Protein 2PQQ (pdb70)

Sequence (560 aa):
GHDDVLRRNPLFAALDDEQSAELRASSEVTLARRGDTLFHEGDPGDRLYVVTEGKVKLHRTSPDGRENLAVVGPSELIGELSLFDPGPRTATGTALTEVKLLALGHGDLQPWLNVRPEVATALLRAVARRLRKTNDALVFSDGSDDVLRRNPLFAALDDEQSAELRASSEVTLARGDTLFHEGDPGDRRLYVVTEGKVKLHRTSPDGRENLAVVGPSELIGELSLFDPGPRTATGTALTEVKLLALGHGDLQPWLNVRPEVATALLRAVARRLRKTNDASDSDGSDDVLRRNPLFAALDDEQSAELRASSEVTLARGDTLFHEGDPGDRLYVVTEGKVKLHRTSPDGRENLAVVGPSELIGELSLFDPGPRTATGTALTEVKLLALGHGDLQPWLNVRPEVATALLRAVARRLRKTNDASDGDVLRRNPLFAALDDEQSAELRASSEVTLARRGDTLFHEGDPGDRLYVVTEGKVKLHRTSPDGRENLAVVGPSELIGELSLFDPGPRTATGTALTEEVKLLALGHGDLQPWLNVRPEVATALLRAVARRLRKTNDALVFSDGS

CATH classification: 2.60.120.10

Foldseek 3Di:
DPCVLQQPDLQNVPPDPVLSVLVQVLDKDKDAAFDKPDAFFAWFFKKKAWQAAWKDKWAADPVGDTDGDIHGGSDMDPVCSVPVIDGHRTIIGTRHTTMIDMHGVVSVVVSCVVPVVVVVSSVVSVVVVVCCVVPVDDPPPDD/DQLALPDLQCVPDDDVLSVVVQVLDKDKDAAFDWPDAFFDWAFKKKAWQAAKKDWFDADDVRDTGDDIHGGSGMDCVCSLVPIGGHRTIIGTNHTTMIDMDGVVNVVVSCVVVVVVVVSNVVSVVVVVVVVVVVPPDDVD/DDLQLLDLQNVPPDPVLSVVVQVLDKDKDAAFDWPDAFFPKQFKKKAWQAAKKDKWAQDPVGDTDDDIHGGSDMDSVCSVPVIDTHRTIIGGNHTTMIGMDGVVSPCVSCVVPVVSVVSNVCSVVVVVVVVVVVDDD/DLQLLDLLNVPDDPVLVVLVLVLFKDKDAAFDWPDAFFDKFFKKKAWQAAKKDWWDADPVGDIDPDIHGRSGMDPVCSLPPIDGHHTIITGNHTTMIDMHGVVSPCVSCVVPVVSVVSNVVSVVVVVVVVVVPDDPPPVD

Radius of gyration: 26.43 Å; Cα contacts (8 Å, |Δi|>4): 1295; chains: 4; bounding box: 55×63×72 Å

Structure (mmCIF, N/CA/C/O backbone):
data_2PQQ
#
_entry.id   2PQQ
#
_cell.length_a   39.852
_cell.length_b   100.946
_cell.length_c   144.119
_cell.angle_alpha   90.00
_cell.angle_beta   90.00
_cell.angle_gamma   90.00
#
_symmetry.space_group_name_H-M   'P 21 21 21'
#
loop_
_entity.id
_entity.type
_entity.pdbx_description
1 polymer 'Putative transcriptional regulator'
2 non-polymer 'FORMIC ACID'
3 water water
#
loop_
_atom_site.group_PDB
_atom_site.id
_atom_site.type_symbol
_atom_site.label_atom_id
_atom_site.label_alt_id
_atom_site.label_comp_id
_atom_site.label_asym_id
_atom_site.label_entity_id
_atom_site.label_seq_id
_atom_site.pdbx_PDB_ins_code
_atom_site.Cartn_x
_atom_site.Cartn_y
_atom_site.Cartn_z
_atom_site.occupancy
_atom_site.B_iso_or_equiv
_atom_site.auth_seq_id
_atom_site.auth_comp_id
_atom_site.auth_asym_id
_atom_site.auth_atom_id
_atom_site.pdbx_PDB_model_num
ATOM 1 N N . GLY A 1 1 ? 45.742 58.612 8.979 1.00 44.83 -1 GLY A N 1
ATOM 2 C CA . GLY A 1 1 ? 45.617 58.530 7.493 1.00 45.08 -1 GLY A CA 1
ATOM 3 C C . GLY A 1 1 ? 45.620 57.106 6.965 1.00 45.19 -1 GLY A C 1
ATOM 4 O O . GLY A 1 1 ? 44.673 56.686 6.291 1.00 44.67 -1 GLY A O 1
ATOM 5 N N . HIS A 1 2 ? 46.686 56.363 7.267 1.00 45.56 0 HIS A N 1
ATOM 6 C CA . HIS A 1 2 ? 46.851 54.985 6.768 1.00 46.10 0 HIS A CA 1
ATOM 7 C C . HIS A 1 2 ? 45.994 53.957 7.506 1.00 45.92 0 HIS A C 1
ATOM 8 O O . HIS A 1 2 ? 45.948 52.769 7.144 1.00 46.10 0 HIS A O 1
ATOM 23 N N . ASP A 1 4 ? 42.696 53.335 7.541 1.00 42.16 2 ASP A N 1
ATOM 24 C CA . ASP A 1 4 ? 41.700 52.590 6.783 1.00 40.87 2 ASP A CA 1
ATOM 25 C C . ASP A 1 4 ? 42.020 52.560 5.284 1.00 39.80 2 ASP A C 1
ATOM 26 O O . ASP A 1 4 ? 41.128 52.493 4.439 1.00 38.35 2 ASP A O 1
ATOM 31 N N . ASP A 1 5 ? 43.311 52.568 4.980 1.00 38.91 3 ASP A N 1
ATOM 32 C CA . ASP A 1 5 ? 43.774 52.576 3.610 1.00 39.14 3 ASP A CA 1
ATOM 33 C C . ASP A 1 5 ? 43.272 51.336 2.911 1.00 38.29 3 ASP A C 1
ATOM 34 O O . ASP A 1 5 ? 42.887 51.419 1.750 1.00 38.45 3 ASP A O 1
ATOM 39 N N . VAL A 1 6 ? 43.232 50.205 3.627 1.00 37.70 4 VAL A N 1
ATOM 40 C CA . VAL A 1 6 ? 42.696 48.949 3.057 1.00 37.56 4 VAL A CA 1
ATOM 41 C C . VAL A 1 6 ? 41.293 49.101 2.482 1.00 37.77 4 VAL A C 1
ATOM 42 O O . VAL A 1 6 ? 40.921 48.380 1.542 1.00 37.56 4 VAL A O 1
ATOM 46 N N . LEU A 1 7 ? 40.510 50.035 3.035 1.00 36.95 5 LEU A N 1
ATOM 47 C CA . LEU A 1 7 ? 39.132 50.195 2.595 1.00 37.27 5 LEU A CA 1
ATOM 48 C C . LEU A 1 7 ? 39.005 51.110 1.387 1.00 37.39 5 LEU A C 1
ATOM 49 O O . LEU A 1 7 ? 37.934 51.209 0.802 1.00 38.14 5 LEU A O 1
ATOM 54 N N . ARG A 1 8 ? 40.094 51.765 1.006 1.00 37.42 6 ARG A N 1
ATOM 55 C CA . ARG A 1 8 ? 40.025 52.780 -0.038 1.00 37.62 6 ARG A CA 1
ATOM 56 C C . ARG A 1 8 ? 40.685 52.398 -1.368 1.00 37.66 6 ARG A C 1
ATOM 57 O O . ARG A 1 8 ? 40.658 53.185 -2.319 1.00 37.48 6 ARG A O 1
ATOM 65 N N . ARG A 1 9 ? 41.259 51.200 -1.439 1.00 37.82 7 ARG A N 1
ATOM 66 C CA . ARG A 1 9 ? 41.907 50.723 -2.671 1.00 38.31 7 ARG A CA 1
ATOM 67 C C . ARG A 1 9 ? 40.908 50.073 -3.633 1.00 38.29 7 ARG A C 1
ATOM 68 O O . ARG A 1 9 ? 41.041 48.908 -4.032 1.00 38.25 7 ARG A O 1
ATOM 76 N N . ASN A 1 10 ? 39.908 50.857 -4.016 1.00 38.24 8 ASN A N 1
ATOM 77 C CA . ASN A 1 10 ? 38.799 50.376 -4.824 1.00 38.66 8 ASN A CA 1
ATOM 78 C C . ASN A 1 10 ? 37.994 51.575 -5.345 1.00 39.47 8 ASN A C 1
ATOM 79 O O . ASN A 1 10 ? 38.007 52.642 -4.727 1.00 39.66 8 ASN A O 1
ATOM 84 N N . PRO A 1 11 ? 37.297 51.409 -6.480 1.00 39.72 9 PRO A N 1
ATOM 85 C CA . PRO A 1 11 ? 36.549 52.473 -7.156 1.00 40.04 9 PRO A CA 1
ATOM 86 C C . PRO A 1 11 ? 35.305 52.989 -6.408 1.00 39.65 9 PRO A C 1
ATOM 87 O O . PRO A 1 11 ? 34.688 53.965 -6.847 1.00 40.70 9 PRO A O 1
ATOM 91 N N . LEU A 1 12 ? 34.923 52.354 -5.313 1.00 38.31 10 LEU A N 1
ATOM 92 C CA . LEU A 1 12 ? 33.730 52.809 -4.603 1.00 37.57 10 LEU A CA 1
ATOM 93 C C . LEU A 1 12 ? 34.073 53.787 -3.496 1.00 36.82 10 LEU A C 1
ATOM 94 O O . LEU A 1 12 ? 33.443 54.853 -3.394 1.00 35.94 10 LEU A O 1
ATOM 99 N N . PHE A 1 13 ? 35.058 53.414 -2.666 1.00 36.13 11 PHE A N 1
ATOM 100 C CA . PHE A 1 13 ? 35.373 54.172 -1.441 1.00 35.49 11 PHE A CA 1
ATOM 101 C C . PHE A 1 13 ? 36.656 54.992 -1.562 1.00 35.41 11 PHE A C 1
ATOM 102 O O . PHE A 1 13 ? 37.134 55.545 -0.568 1.00 35.14 11 PHE A O 1
ATOM 110 N N . ALA A 1 14 ? 37.210 55.063 -2.776 1.00 35.30 12 ALA A N 1
ATOM 111 C CA . ALA A 1 14 ? 38.509 55.697 -2.994 1.00 35.05 12 ALA A CA 1
ATOM 112 C C . ALA A 1 14 ? 38.549 57.154 -2.542 1.00 34.64 12 ALA A C 1
ATOM 113 O O . ALA A 1 14 ? 39.582 57.622 -2.064 1.00 33.95 12 ALA A O 1
ATOM 115 N N . ALA A 1 15 ? 37.429 57.868 -2.674 1.00 34.37 13 ALA A N 1
ATOM 116 C CA . ALA A 1 15 ? 37.431 59.316 -2.410 1.00 34.56 13 ALA A CA 1
ATOM 117 C C . ALA A 1 15 ? 37.018 59.696 -0.989 1.00 34.96 13 ALA A C 1
ATOM 118 O O . ALA A 1 15 ? 37.014 60.877 -0.635 1.00 35.14 13 ALA A O 1
ATOM 120 N N . LEU A 1 16 ? 36.689 58.702 -0.176 1.00 34.57 14 LEU A N 1
ATOM 121 C CA . LEU A 1 16 ? 36.242 58.948 1.192 1.00 34.93 14 LEU A CA 1
ATOM 122 C C . LEU A 1 16 ? 37.360 59.602 1.962 1.00 34.93 14 LEU A C 1
ATOM 123 O O . LEU A 1 16 ? 38.546 59.220 1.799 1.00 33.19 14 LEU A O 1
ATOM 128 N N . ASP A 1 17 ? 37.000 60.604 2.771 1.00 35.76 15 ASP A N 1
ATOM 129 C CA . ASP A 1 17 ? 37.961 61.209 3.699 1.00 36.80 15 ASP A CA 1
ATOM 130 C C . ASP A 1 17 ? 38.219 60.278 4.895 1.00 37.62 15 ASP A C 1
ATOM 131 O O . ASP A 1 17 ? 37.601 59.205 4.996 1.00 36.82 15 ASP A O 1
ATOM 136 N N . ASP A 1 18 ? 39.137 60.678 5.775 1.00 38.17 16 ASP A N 1
ATOM 137 C CA . ASP A 1 18 ? 39.507 59.865 6.935 1.00 39.44 16 ASP A CA 1
ATOM 138 C C . ASP A 1 18 ? 38.320 59.643 7.884 1.00 40.09 16 ASP A C 1
ATOM 139 O O . ASP A 1 18 ? 38.152 58.541 8.428 1.00 40.22 16 ASP A O 1
ATOM 144 N N . GLU A 1 19 ? 37.486 60.668 8.069 1.00 40.58 17 GLU A N 1
ATOM 145 C CA . GLU A 1 19 ? 36.339 60.533 8.968 1.00 41.72 17 GLU A CA 1
ATOM 146 C C . GLU A 1 19 ? 35.315 59.568 8.385 1.00 40.59 17 GLU A C 1
ATOM 147 O O . GLU A 1 19 ? 34.806 58.713 9.103 1.00 41.16 17 GLU A O 1
ATOM 153 N N . GLN A 1 20 ? 35.014 59.700 7.092 1.00 39.78 18 GLN A N 1
ATOM 154 C CA . GLN A 1 20 ? 34.041 58.824 6.443 1.00 38.82 18 GLN A CA 1
ATOM 155 C C . GLN A 1 20 ? 34.545 57.380 6.439 1.00 38.26 18 GLN A C 1
ATOM 156 O O . GLN A 1 20 ? 33.769 56.453 6.656 1.00 38.94 18 GLN A O 1
ATOM 162 N N . SER A 1 21 ? 35.840 57.205 6.215 1.00 37.70 19 SER A N 1
ATOM 16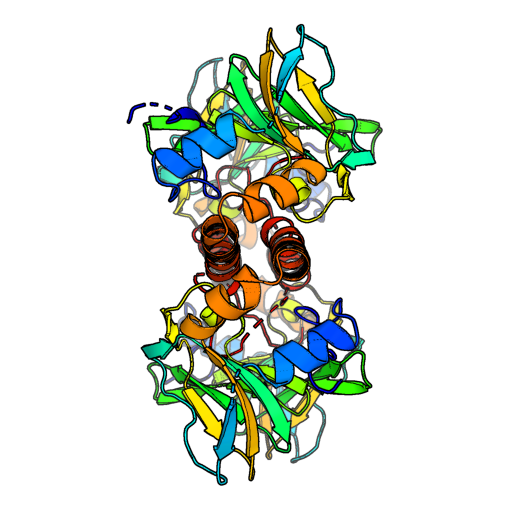3 C CA . SER A 1 21 ? 36.482 55.888 6.259 1.00 37.78 19 SER A CA 1
ATOM 164 C C . SER A 1 21 ? 36.382 55.270 7.669 1.00 38.05 19 SER A C 1
ATOM 165 O O . SER A 1 21 ? 36.224 54.057 7.805 1.00 37.69 19 SER A O 1
ATOM 168 N N . ALA A 1 22 ? 36.511 56.102 8.707 1.00 37.67 20 ALA A N 1
ATOM 169 C CA . ALA A 1 22 ? 36.320 55.635 10.080 1.00 37.58 20 ALA A CA 1
ATOM 170 C C . ALA A 1 22 ? 34.873 55.136 10.323 1.00 37.89 20 ALA A C 1
ATOM 171 O O . ALA A 1 22 ? 34.670 54.079 10.943 1.00 38.01 20 ALA A O 1
ATOM 173 N N . GLU A 1 23 ? 33.886 55.868 9.801 1.00 36.90 21 GLU A N 1
ATOM 174 C CA . GLU A 1 23 ? 32.471 55.510 9.949 1.00 37.85 21 GLU A CA 1
ATOM 175 C C . GLU A 1 23 ? 32.159 54.190 9.243 1.00 36.83 21 GLU A C 1
ATOM 176 O O . GLU A 1 23 ? 31.494 53.327 9.803 1.00 36.90 21 GLU A O 1
ATOM 182 N N . LEU A 1 24 ? 32.628 54.085 8.003 1.00 36.24 22 LEU A N 1
ATOM 183 C CA . LEU A 1 24 ? 32.614 52.851 7.209 1.00 35.87 22 LEU A CA 1
ATOM 184 C C . LEU A 1 24 ? 33.168 51.676 8.007 1.00 35.56 22 LEU A C 1
ATOM 185 O O . LEU A 1 24 ? 32.508 50.639 8.117 1.00 35.67 22 LEU A O 1
ATOM 190 N N . ARG A 1 25 ? 34.369 51.838 8.556 1.00 34.74 23 ARG A N 1
ATOM 191 C CA . ARG A 1 25 ? 35.014 50.780 9.337 1.00 34.76 23 ARG A CA 1
ATOM 192 C C . ARG A 1 25 ? 34.209 50.369 10.562 1.00 34.09 23 ARG A C 1
ATOM 193 O O . ARG A 1 25 ? 34.022 49.176 10.798 1.00 34.17 23 ARG A O 1
ATOM 201 N N . ALA A 1 26 ? 33.702 51.345 11.321 1.00 33.57 24 ALA A N 1
ATOM 202 C CA . ALA A 1 26 ? 32.900 51.036 12.518 1.00 33.25 24 ALA A CA 1
ATOM 203 C C . ALA A 1 26 ? 31.601 50.310 12.137 1.00 33.21 24 ALA A C 1
ATOM 204 O O . ALA A 1 26 ? 31.080 49.500 12.906 1.00 32.93 24 ALA A O 1
ATOM 206 N N . SER A 1 27 ? 31.104 50.604 10.938 1.00 33.66 25 SER A N 1
ATOM 207 C CA . SER A 1 27 ? 29.836 50.020 10.453 1.00 34.40 25 SER A CA 1
ATOM 208 C C . SER A 1 27 ? 29.961 48.587 9.998 1.00 35.06 25 SER A C 1
ATOM 209 O O . SER A 1 27 ? 28.960 47.876 9.913 1.00 34.25 25 SER A O 1
ATOM 220 N N . SER A 1 29 ? 31.256 44.485 9.704 1.00 39.19 27 SER A N 1
ATOM 221 C CA . SER A 1 29 ? 31.453 43.313 10.547 1.00 41.00 27 SER A CA 1
ATOM 222 C C . SER A 1 29 ? 32.583 42.416 10.055 1.00 41.56 27 SER A C 1
ATOM 223 O O . SER A 1 29 ? 32.842 42.319 8.839 1.00 41.44 27 SER A O 1
ATOM 226 N N . GLU A 1 30 ? 33.286 41.809 11.010 1.00 41.08 28 GLU A N 1
ATOM 227 C CA . GLU A 1 30 ? 34.408 40.924 10.735 1.00 41.63 28 GLU A CA 1
ATOM 228 C C . GLU A 1 30 ? 33.864 39.552 10.364 1.00 41.02 28 GLU A C 1
ATOM 229 O O . GLU A 1 30 ? 32.930 39.066 10.990 1.00 40.79 28 GLU A O 1
ATOM 235 N N . VAL A 1 31 ? 34.432 38.956 9.324 1.00 40.27 29 VAL A N 1
ATOM 236 C CA . VAL A 1 31 ? 34.122 37.585 8.928 1.00 39.81 29 VAL A CA 1
ATOM 237 C C . VAL A 1 31 ? 35.474 36.834 8.821 1.00 39.38 29 VAL A C 1
ATOM 238 O O . VAL A 1 31 ? 36.450 37.394 8.333 1.00 39.18 29 VAL A O 1
ATOM 242 N N . THR A 1 32 ? 35.548 35.599 9.311 1.00 38.34 30 THR A N 1
ATOM 243 C CA . THR A 1 32 ? 36.757 34.796 9.110 1.00 38.70 30 THR A CA 1
ATOM 244 C C . THR A 1 32 ? 36.385 33.403 8.610 1.00 37.55 30 THR A C 1
ATOM 245 O O . THR A 1 32 ? 35.477 32.757 9.128 1.00 38.29 30 THR A O 1
ATOM 249 N N . LEU A 1 33 ? 37.068 32.983 7.557 1.00 36.17 31 LEU A N 1
ATOM 250 C CA . LEU A 1 33 ? 36.817 31.714 6.921 1.00 34.80 31 LEU A CA 1
ATOM 251 C C . LEU A 1 33 ? 38.041 30.836 7.109 1.00 34.18 31 LEU A C 1
ATOM 252 O O . LEU A 1 33 ? 39.154 31.329 7.037 1.00 34.44 31 LEU A O 1
ATOM 257 N N . ALA A 1 34 ? 37.822 29.550 7.358 1.00 33.88 32 ALA A N 1
ATOM 258 C CA . ALA A 1 34 ? 38.871 28.542 7.225 1.00 34.13 32 ALA A CA 1
ATOM 259 C C . ALA A 1 34 ? 38.973 28.118 5.760 1.00 33.93 32 ALA A C 1
ATOM 260 O O . ALA A 1 34 ? 38.026 28.279 4.985 1.00 33.77 32 ALA A O 1
ATOM 262 N N . ARG A 1 35 ? 40.115 27.564 5.385 1.00 33.85 33 ARG A N 1
ATOM 263 C CA A ARG A 1 35 ? 40.322 27.046 4.033 0.50 34.03 33 ARG A CA 1
ATOM 264 C CA B ARG A 1 35 ? 40.317 27.046 4.031 0.50 33.55 33 ARG A CA 1
ATOM 265 C C . ARG A 1 35 ? 39.221 26.052 3.644 1.00 33.76 33 ARG A C 1
ATOM 266 O O . ARG A 1 35 ? 38.864 25.153 4.425 1.00 33.91 33 ARG A O 1
ATOM 281 N N . GLY A 1 36 ? 38.679 26.219 2.440 1.00 33.26 34 GLY A N 1
ATOM 282 C CA . GLY A 1 36 ? 37.600 25.373 1.966 1.00 33.73 34 GLY A CA 1
ATOM 283 C C . GLY A 1 36 ? 36.218 25.800 2.454 1.00 33.76 34 GLY A C 1
ATOM 284 O O . GLY A 1 36 ? 35.210 25.216 2.049 1.00 33.73 34 GLY A O 1
ATOM 285 N N . ASP A 1 37 ? 36.161 26.790 3.344 1.00 34.20 35 ASP A N 1
ATOM 286 C CA . ASP A 1 37 ? 34.883 27.414 3.718 1.00 34.98 35 ASP A CA 1
ATOM 287 C C . ASP A 1 37 ? 34.317 28.137 2.512 1.00 34.95 35 ASP A C 1
ATOM 288 O O . ASP A 1 37 ? 35.080 28.671 1.708 1.00 35.37 35 ASP A O 1
ATOM 293 N N . THR A 1 38 ? 32.992 28.152 2.378 1.00 34.85 36 THR A N 1
ATOM 294 C CA . THR A 1 38 ? 32.373 28.943 1.335 1.00 34.97 36 THR A CA 1
ATOM 295 C C . THR A 1 38 ? 31.848 30.242 1.931 1.00 34.25 36 THR A C 1
ATOM 296 O O . THR A 1 38 ? 31.153 30.234 2.952 1.00 32.84 36 THR A O 1
ATOM 300 N N . LEU A 1 39 ? 32.214 31.362 1.304 1.00 33.55 37 LEU A N 1
ATOM 301 C CA . LEU A 1 39 ? 31.697 32.681 1.688 1.00 32.49 37 LEU A CA 1
ATOM 302 C C . LEU A 1 39 ? 30.200 32.822 1.379 1.00 33.04 37 LEU A C 1
ATOM 303 O O . LEU A 1 39 ? 29.395 33.320 2.198 1.00 33.84 37 LEU A O 1
ATOM 308 N N . PHE A 1 40 ? 29.847 32.481 0.155 1.00 32.09 38 PHE A N 1
ATOM 309 C CA . PHE A 1 40 ? 28.457 32.369 -0.226 1.00 32.55 38 PHE A CA 1
ATOM 310 C C . PHE A 1 40 ? 28.365 31.431 -1.406 1.00 32.34 38 PHE A C 1
ATOM 311 O O . PHE A 1 40 ? 29.370 31.141 -2.049 1.00 32.59 38 PHE A O 1
ATOM 319 N N . HIS A 1 41 ? 27.162 30.931 -1.670 1.00 33.48 39 HIS A N 1
ATOM 320 C CA . HIS A 1 41 ? 26.936 30.029 -2.790 1.00 33.88 39 HIS A CA 1
ATOM 321 C C . HIS A 1 41 ? 26.282 30.773 -3.924 1.00 34.45 39 HIS A C 1
ATOM 322 O O . HIS A 1 41 ? 25.421 31.607 -3.684 1.00 35.19 39 HIS A O 1
ATOM 329 N N . GLU A 1 42 ? 26.641 30.447 -5.160 1.00 34.68 40 GLU A N 1
ATOM 330 C CA . GLU A 1 42 ? 25.917 30.998 -6.308 1.00 35.31 40 GLU A CA 1
ATOM 331 C C . GLU A 1 42 ? 24.410 30.736 -6.169 1.00 35.56 40 GLU A C 1
ATOM 332 O O . GLU A 1 42 ? 23.989 29.622 -5.809 1.00 35.08 40 GLU A O 1
ATOM 338 N N . GLY A 1 43 ? 23.608 31.768 -6.423 1.00 35.97 41 GLY A N 1
ATOM 339 C CA . GLY A 1 43 ? 22.161 31.689 -6.220 1.00 37.05 41 GLY A CA 1
ATOM 340 C C . GLY A 1 43 ? 21.636 32.177 -4.868 1.00 37.67 41 GLY A C 1
ATOM 341 O O . GLY A 1 43 ? 20.451 32.513 -4.756 1.00 37.61 41 GLY A O 1
ATOM 342 N N . ASP A 1 44 ? 22.501 32.193 -3.851 1.00 37.71 42 ASP A N 1
ATOM 343 C CA . ASP A 1 44 ? 22.177 32.728 -2.527 1.00 38.62 42 ASP A CA 1
ATOM 344 C C . ASP A 1 44 ? 21.694 34.177 -2.606 1.00 38.89 42 ASP A C 1
ATOM 345 O O . ASP A 1 44 ? 22.207 34.960 -3.414 1.00 38.99 42 ASP A O 1
ATOM 350 N N . PRO A 1 45 ? 20.716 34.550 -1.760 1.00 38.98 43 PRO A N 1
ATOM 351 C CA . PRO A 1 45 ? 20.429 35.985 -1.648 1.00 38.66 43 PRO A CA 1
ATOM 352 C C . PRO A 1 45 ? 21.703 36.714 -1.253 1.00 38.30 43 PRO A C 1
ATOM 353 O O . PRO A 1 45 ? 22.445 36.203 -0.414 1.00 38.45 43 PRO A O 1
ATOM 357 N N . GLY A 1 46 ? 21.991 37.852 -1.886 1.00 37.44 44 GLY A N 1
ATOM 358 C CA . GLY A 1 46 ? 23.203 38.625 -1.571 1.00 38.27 44 GLY A CA 1
ATOM 359 C C . GLY A 1 46 ? 22.900 40.094 -1.357 1.00 38.38 44 GLY A C 1
ATOM 360 O O . GLY A 1 46 ? 22.199 40.714 -2.156 1.00 38.96 44 GLY A O 1
ATOM 361 N N . ASP A 1 47 ? 23.366 40.644 -0.247 1.00 39.09 45 ASP A N 1
ATOM 362 C CA . ASP A 1 47 ? 23.077 42.055 0.073 1.00 40.15 45 ASP A CA 1
ATOM 363 C C . ASP A 1 47 ? 24.226 42.669 0.853 1.00 39.64 45 ASP A C 1
ATOM 364 O O . ASP A 1 47 ? 24.036 43.654 1.572 1.00 39.62 45 ASP A O 1
ATOM 369 N N . ARG A 1 48 ? 25.415 42.077 0.694 1.00 39.07 46 ARG A N 1
ATOM 370 C CA . ARG A 1 48 ? 26.624 42.502 1.395 1.00 39.20 46 ARG A CA 1
ATOM 371 C C . ARG A 1 48 ? 27.756 42.672 0.421 1.00 37.61 46 ARG A C 1
ATOM 372 O O . ARG A 1 48 ? 27.902 41.875 -0.498 1.00 37.28 46 ARG A O 1
ATOM 380 N N . LEU A 1 49 ? 28.571 43.657 0.671 1.00 35.37 47 LEU A N 1
ATOM 381 C CA . LEU A 1 49 ? 29.860 43.860 0.079 1.00 35.48 47 LEU A CA 1
ATOM 382 C C . LEU A 1 49 ? 30.916 43.389 1.047 1.00 33.57 47 LEU A C 1
ATOM 383 O O . LEU A 1 49 ? 30.706 43.486 2.206 1.00 33.33 47 LEU A O 1
ATOM 388 N N . TYR A 1 50 ? 32.027 42.861 0.559 1.00 32.39 48 TYR A N 1
ATOM 389 C CA . TYR A 1 50 ? 33.134 42.462 1.433 1.00 32.62 48 TYR A CA 1
ATOM 390 C C . TYR A 1 50 ? 34.406 43.130 0.937 1.00 32.53 48 TYR A C 1
ATOM 391 O O . TYR A 1 50 ? 34.564 43.358 -0.264 1.00 33.69 48 TYR A O 1
ATOM 400 N N . VAL A 1 51 ? 35.334 43.404 1.818 1.00 32.66 49 VAL A N 1
ATOM 401 C CA . VAL A 1 51 ? 36.686 43.764 1.451 1.00 32.78 49 VAL A CA 1
ATOM 402 C C . VAL A 1 51 ? 37.536 42.700 2.078 1.00 33.11 49 VAL A C 1
ATOM 403 O O . VAL A 1 51 ? 37.422 42.460 3.232 1.00 32.89 49 VAL A O 1
ATOM 407 N N . VAL A 1 52 ? 38.279 41.969 1.270 1.00 33.61 50 VAL A N 1
ATOM 408 C CA . VAL A 1 52 ? 39.161 40.945 1.825 1.00 34.10 50 VAL A CA 1
ATOM 409 C C . VAL A 1 52 ? 40.318 41.661 2.535 1.00 34.35 50 VAL A C 1
ATOM 410 O O . VAL A 1 52 ? 40.974 42.523 1.934 1.00 35.23 50 VAL A O 1
ATOM 414 N N . THR A 1 53 ? 40.606 41.291 3.781 1.00 34.31 51 THR A N 1
ATOM 415 C CA . THR A 1 53 ? 41.756 41.892 4.470 1.00 34.86 51 THR A CA 1
ATOM 416 C C . THR A 1 53 ? 42.973 40.946 4.604 1.00 35.95 51 THR A C 1
ATOM 417 O O . THR A 1 53 ? 44.103 41.399 4.828 1.00 35.53 51 THR A O 1
ATOM 421 N N . GLU A 1 54 ? 42.739 39.647 4.468 1.00 36.69 52 GLU A N 1
ATOM 422 C CA . GLU A 1 54 ? 43.833 38.667 4.360 1.00 38.66 52 GLU A CA 1
ATOM 423 C C . GLU A 1 54 ? 43.318 37.358 3.788 1.00 38.23 52 GLU A C 1
ATOM 424 O O . GLU A 1 54 ? 42.138 37.015 3.956 1.00 38.08 52 GLU A O 1
ATOM 430 N N . GLY A 1 55 ? 44.209 36.649 3.106 1.00 37.73 53 GLY A N 1
ATOM 431 C CA . GLY A 1 55 ? 43.880 35.384 2.468 1.00 36.90 53 GLY A CA 1
ATOM 432 C C . GLY A 1 55 ? 43.359 35.597 1.061 1.00 36.48 53 GLY A C 1
ATOM 433 O O . GLY A 1 55 ? 43.317 36.723 0.562 1.00 36.36 53 GLY A O 1
ATOM 434 N N . LYS A 1 56 ? 42.959 34.499 0.428 1.00 36.02 54 LYS A N 1
ATOM 435 C CA . LYS A 1 56 ? 42.459 34.509 -0.937 1.00 35.62 54 LYS A CA 1
ATOM 436 C C . LYS A 1 56 ? 41.119 33.793 -1.020 1.00 34.78 54 LYS A C 1
ATOM 437 O O . LYS A 1 56 ? 40.950 32.708 -0.451 1.00 34.07 54 LYS A O 1
ATOM 443 N N . VAL A 1 57 ? 40.187 34.414 -1.741 1.00 34.16 55 VAL A N 1
ATOM 444 C CA . VAL A 1 57 ? 38.892 33.845 -2.062 1.00 33.88 55 VAL A CA 1
ATOM 445 C C . VAL A 1 57 ? 38.798 33.620 -3.581 1.00 33.93 55 VAL A C 1
ATOM 446 O O . VAL A 1 57 ? 38.921 34.562 -4.365 1.00 34.04 55 VAL A O 1
ATOM 450 N N . LYS A 1 58 ? 38.576 32.370 -3.990 1.00 33.41 56 LYS A N 1
ATOM 451 C CA . LYS A 1 58 ? 38.320 32.060 -5.393 1.00 33.44 56 LYS A CA 1
ATOM 452 C C . LYS A 1 58 ? 36.824 32.191 -5.684 1.00 33.28 56 LYS A C 1
ATOM 453 O O . LYS A 1 58 ? 36.009 31.590 -4.994 1.00 32.77 56 LYS A O 1
ATOM 459 N N . LEU A 1 59 ? 36.474 32.983 -6.689 1.00 32.90 57 LEU A N 1
ATOM 460 C CA . LEU A 1 59 ? 35.092 33.061 -7.145 1.00 34.23 57 LEU A CA 1
ATOM 461 C C . LEU A 1 59 ? 34.897 32.107 -8.331 1.00 34.26 57 LEU A C 1
ATOM 462 O O . LEU A 1 59 ? 35.756 32.047 -9.212 1.00 33.50 57 LEU A O 1
ATOM 467 N N . HIS A 1 60 ? 33.813 31.319 -8.311 1.00 34.98 58 HIS A N 1
ATOM 468 C CA . HIS A 1 60 ? 33.524 30.347 -9.393 1.00 35.97 58 HIS A CA 1
ATOM 469 C C . HIS A 1 60 ? 32.017 30.145 -9.663 1.00 37.28 58 HIS A C 1
ATOM 470 O O . HIS A 1 60 ? 31.172 30.389 -8.795 1.00 36.83 58 HIS A O 1
ATOM 477 N N . ARG A 1 61 ? 31.710 29.662 -10.870 1.00 38.88 59 ARG A N 1
ATOM 478 C CA . ARG A 1 61 ? 30.346 29.571 -11.387 1.00 41.04 59 ARG A CA 1
ATOM 479 C C . ARG A 1 61 ? 30.150 28.204 -12.062 1.00 41.63 59 ARG A C 1
ATOM 480 O O . ARG A 1 61 ? 31.082 27.663 -12.672 1.00 41.54 59 ARG A O 1
ATOM 488 N N . THR A 1 62 ? 28.951 27.636 -11.932 1.00 42.38 60 THR A N 1
ATOM 489 C CA . THR A 1 62 ? 28.701 26.283 -12.402 1.00 43.39 60 THR A CA 1
ATOM 490 C C . THR A 1 62 ? 28.499 26.257 -13.912 1.00 44.12 60 THR A C 1
ATOM 491 O O . THR A 1 62 ? 27.614 26.933 -14.438 1.00 43.98 60 THR A O 1
ATOM 495 N N . SER A 1 63 ? 29.327 25.462 -14.592 1.00 45.01 61 SER A N 1
ATOM 496 C CA . SER A 1 63 ? 29.296 25.329 -16.050 1.00 45.92 61 SER A CA 1
ATOM 497 C C . SER A 1 63 ? 28.036 24.617 -16.541 1.00 46.32 61 SER A C 1
ATOM 498 O O . SER A 1 63 ? 27.473 23.793 -15.811 1.00 46.47 61 SER A O 1
ATOM 501 N N . PRO A 1 64 ? 27.587 24.934 -17.780 1.00 46.79 62 PRO A N 1
ATOM 502 C CA . PRO A 1 64 ? 26.555 24.159 -18.488 1.00 46.96 62 PRO A CA 1
ATOM 503 C C . PRO A 1 64 ? 26.792 22.648 -18.473 1.00 47.32 62 PRO A C 1
ATOM 504 O O . PRO A 1 64 ? 25.898 21.882 -18.834 1.00 47.42 62 PRO A O 1
ATOM 508 N N . ASP A 1 65 ? 27.983 22.233 -18.049 1.00 47.75 63 ASP A N 1
ATOM 509 C CA . ASP A 1 65 ? 28.356 20.822 -17.997 1.00 48.22 63 ASP A CA 1
ATOM 510 C C . ASP A 1 65 ? 28.538 20.295 -16.564 1.00 48.19 63 ASP A C 1
ATOM 511 O O . ASP A 1 65 ? 28.938 19.145 -16.364 1.00 48.22 63 ASP A O 1
ATOM 516 N N . GLY A 1 66 ? 28.241 21.134 -15.572 1.00 48.25 64 GLY A N 1
ATOM 517 C CA . GLY A 1 66 ? 28.220 20.694 -14.174 1.00 48.06 64 GLY A CA 1
ATOM 518 C C . GLY A 1 66 ? 29.456 20.990 -13.339 1.00 48.02 64 GLY A C 1
ATOM 519 O O . GLY A 1 66 ? 29.432 20.831 -12.112 1.00 47.94 64 GLY A O 1
ATOM 520 N N . ARG A 1 67 ? 30.534 21.419 -13.991 1.00 47.79 65 ARG A N 1
ATOM 521 C CA . ARG A 1 67 ? 31.769 21.759 -13.288 1.00 47.72 65 ARG A CA 1
ATOM 522 C C . ARG A 1 67 ? 31.775 23.225 -12.826 1.00 47.29 65 ARG A C 1
ATOM 523 O O . ARG A 1 67 ? 30.937 24.025 -13.255 1.00 47.09 65 ARG A O 1
ATOM 531 N N . GLU A 1 68 ? 32.719 23.571 -11.951 1.00 46.88 66 GLU A N 1
ATOM 532 C CA . GLU A 1 68 ? 32.903 24.959 -11.528 1.00 46.35 66 GLU A CA 1
ATOM 533 C C . GLU A 1 68 ? 33.984 25.614 -12.376 1.00 46.54 66 GLU A C 1
ATOM 534 O O . GLU A 1 68 ? 35.121 25.127 -12.431 1.00 46.87 66 GLU A O 1
ATOM 540 N N . ASN A 1 69 ? 33.625 26.701 -13.052 1.00 46.17 67 ASN A N 1
ATOM 541 C CA . ASN A 1 69 ? 34.605 27.500 -13.780 1.00 46.23 67 ASN A CA 1
ATOM 542 C C . ASN A 1 69 ? 35.148 28.608 -12.890 1.00 46.35 67 ASN A C 1
ATOM 543 O O . ASN A 1 69 ? 34.379 29.326 -12.263 1.00 45.19 67 ASN A O 1
ATOM 556 N N . LEU A 1 71 ? 36.466 32.119 -11.863 1.00 46.17 69 LEU A N 1
ATOM 557 C CA . LEU A 1 71 ? 36.037 33.452 -12.274 1.00 45.60 69 LEU A CA 1
ATOM 558 C C . LEU A 1 71 ? 37.020 34.554 -11.857 1.00 44.89 69 LEU A C 1
ATOM 559 O O . LEU A 1 71 ? 37.296 35.476 -12.628 1.00 44.88 69 LEU A O 1
ATOM 564 N N . ALA A 1 72 ? 37.535 34.454 -10.630 1.00 43.91 70 ALA A N 1
ATOM 565 C CA . ALA A 1 72 ? 38.517 35.397 -10.085 1.00 42.69 70 ALA A CA 1
ATOM 566 C C . ALA A 1 72 ? 39.177 34.812 -8.842 1.00 42.02 70 ALA A C 1
ATOM 567 O O . ALA A 1 72 ? 38.644 33.885 -8.228 1.00 41.93 70 ALA A O 1
ATOM 569 N N . VAL A 1 73 ? 40.341 35.341 -8.482 1.00 41.43 71 VAL A N 1
ATOM 570 C CA . VAL A 1 73 ? 40.935 35.084 -7.164 1.00 41.15 71 VAL A CA 1
ATOM 571 C C . VAL A 1 73 ? 41.118 36.434 -6.476 1.00 40.91 71 VAL A C 1
ATOM 572 O O . VAL A 1 73 ? 41.852 37.302 -6.960 1.00 41.19 71 VAL A O 1
ATOM 576 N N . VAL A 1 74 ? 40.442 36.609 -5.349 1.00 39.87 72 VAL A N 1
ATOM 577 C CA . VAL A 1 74 ? 40.374 37.906 -4.698 1.00 39.51 72 VAL A CA 1
ATOM 578 C C . VAL A 1 74 ? 41.222 37.900 -3.440 1.00 39.65 72 VAL A C 1
ATOM 579 O O . VAL A 1 74 ? 41.040 37.049 -2.570 1.00 40.24 72 VAL A O 1
ATOM 583 N N . GLY A 1 75 ? 42.154 38.848 -3.345 1.00 39.85 73 GLY A N 1
ATOM 584 C CA . GLY A 1 75 ? 43.042 38.934 -2.190 1.00 39.10 73 GLY A CA 1
ATOM 585 C C . GLY A 1 75 ? 42.938 40.236 -1.416 1.00 38.76 73 GLY A C 1
ATOM 586 O O . GLY A 1 75 ? 42.007 41.016 -1.626 1.00 38.81 73 GLY A O 1
ATOM 587 N N . PRO A 1 76 ? 43.919 40.500 -0.536 1.00 38.90 74 PRO A N 1
ATOM 588 C CA . PRO A 1 76 ? 43.804 41.633 0.380 1.00 39.22 74 PRO A CA 1
ATOM 589 C C . PRO A 1 76 ? 43.514 42.958 -0.341 1.00 39.21 74 PRO A C 1
ATOM 590 O O . PRO A 1 76 ? 44.134 43.257 -1.363 1.00 39.13 74 PRO A O 1
ATOM 594 N N . SER A 1 77 ? 42.535 43.694 0.185 1.00 38.79 75 SER A N 1
ATOM 595 C CA . SER A 1 77 ? 42.136 45.034 -0.285 1.00 38.50 75 SER A CA 1
ATOM 596 C C . SER A 1 77 ? 41.192 45.038 -1.486 1.00 38.00 75 SER A C 1
ATOM 597 O O . SER A 1 77 ? 40.827 46.102 -1.969 1.00 37.98 75 SER A O 1
ATOM 600 N N . GLU A 1 78 ? 40.799 43.857 -1.969 1.00 36.87 76 GLU A N 1
ATOM 601 C CA . GLU A 1 78 ? 39.892 43.761 -3.109 1.00 37.11 76 GLU A CA 1
ATOM 602 C C . GLU A 1 78 ? 38.456 43.448 -2.667 1.00 36.44 76 GLU A C 1
ATOM 603 O O . GLU A 1 78 ? 38.233 42.819 -1.626 1.00 34.77 76 GLU A O 1
ATOM 609 N N . LEU A 1 79 ? 37.491 43.864 -3.487 1.00 36.69 77 LEU A N 1
ATOM 610 C CA . LEU A 1 79 ? 36.091 43.782 -3.125 1.00 37.40 77 LEU A CA 1
ATOM 611 C C . LEU A 1 79 ? 35.388 42.554 -3.698 1.00 36.61 77 LEU A C 1
ATOM 612 O O . LEU A 1 79 ? 35.723 42.084 -4.782 1.00 36.00 77 LEU A O 1
ATOM 617 N N . ILE A 1 80 ? 34.393 42.072 -2.958 1.00 35.25 78 ILE A N 1
ATOM 618 C CA . ILE A 1 80 ? 33.499 41.009 -3.411 1.00 34.75 78 ILE A CA 1
ATOM 619 C C . ILE A 1 80 ? 32.089 41.523 -3.208 1.00 34.37 78 ILE A C 1
ATOM 620 O O . ILE A 1 80 ? 31.777 42.092 -2.131 1.00 34.06 78 ILE A O 1
ATOM 625 N N . GLY A 1 81 ? 31.252 41.387 -4.241 1.00 33.85 79 GLY A N 1
ATOM 626 C CA . GLY A 1 81 ? 29.813 41.694 -4.150 1.00 34.13 79 GLY A CA 1
ATOM 627 C C . GLY A 1 81 ? 29.481 43.171 -3.973 1.00 34.43 79 GLY A C 1
ATOM 628 O O . GLY A 1 81 ? 28.472 43.526 -3.368 1.00 34.79 79 GLY A O 1
ATOM 629 N N . GLU A 1 82 ? 30.322 44.026 -4.541 1.00 35.28 80 GLU A N 1
ATOM 630 C CA . GLU A 1 82 ? 30.235 45.487 -4.388 1.00 36.02 80 GLU A CA 1
ATOM 631 C C . GLU A 1 82 ? 28.832 46.054 -4.584 1.00 36.43 80 GLU A C 1
ATOM 632 O O . GLU A 1 82 ? 28.321 46.744 -3.702 1.00 35.66 80 GLU A O 1
ATOM 638 N N . LEU A 1 83 ? 28.227 45.786 -5.747 1.00 36.32 81 LEU A N 1
ATOM 639 C CA . LEU A 1 83 ? 26.953 46.442 -6.074 1.00 37.76 81 LEU A CA 1
ATOM 640 C C . LEU A 1 83 ? 25.767 45.863 -5.280 1.00 37.40 81 LEU A C 1
ATOM 641 O O . LEU A 1 83 ? 24.716 46.494 -5.169 1.00 37.62 81 LEU A O 1
ATOM 646 N N . SER A 1 84 ? 25.967 44.691 -4.690 1.00 37.36 82 SER A N 1
ATOM 647 C CA . SER A 1 84 ? 24.951 44.069 -3.846 1.00 37.92 82 SER A CA 1
ATOM 648 C C . SER A 1 84 ? 24.673 44.866 -2.577 1.00 37.88 82 SER A C 1
ATOM 649 O O . SER A 1 84 ? 23.611 44.749 -2.007 1.00 38.22 82 SER A O 1
ATOM 652 N N . LEU A 1 85 ? 25.614 45.711 -2.158 1.00 37.33 83 LEU A N 1
ATOM 653 C CA . LEU A 1 85 ? 25.352 46.691 -1.114 1.00 37.34 83 LEU A CA 1
ATOM 654 C C . LEU A 1 85 ? 24.173 47.630 -1.494 1.00 37.14 83 LEU A C 1
ATOM 655 O O . LEU A 1 85 ? 23.371 47.994 -0.656 1.00 36.31 83 LEU A O 1
ATOM 660 N N . PHE A 1 86 ? 24.080 48.008 -2.765 1.00 36.70 84 PHE A N 1
ATOM 661 C CA . PHE A 1 86 ? 23.086 48.965 -3.204 1.00 37.20 84 PHE A CA 1
ATOM 662 C C . PHE A 1 86 ? 21.883 48.299 -3.851 1.00 37.67 84 PHE A C 1
ATOM 663 O O . PHE A 1 86 ? 20.771 48.803 -3.762 1.00 37.93 84 PHE A O 1
ATOM 671 N N . ASP A 1 87 ? 22.122 47.170 -4.509 1.00 37.67 85 ASP A N 1
ATOM 672 C CA . ASP A 1 87 ? 21.102 46.485 -5.259 1.00 37.93 85 ASP A CA 1
ATOM 673 C C . ASP A 1 87 ? 21.168 44.990 -4.918 1.00 37.71 85 ASP A C 1
ATOM 674 O O . ASP A 1 87 ? 21.670 44.207 -5.716 1.00 37.51 85 ASP A O 1
ATOM 679 N N . PRO A 1 88 ? 20.674 44.598 -3.721 1.00 37.60 86 PRO A N 1
ATOM 680 C CA . PRO A 1 88 ? 20.620 43.193 -3.318 1.00 37.29 86 PRO A CA 1
ATOM 681 C C . PRO A 1 88 ? 19.980 42.310 -4.392 1.00 37.24 86 PRO A C 1
ATOM 682 O O . PRO A 1 88 ? 19.013 42.709 -5.029 1.00 36.64 86 PRO A O 1
ATOM 686 N N . GLY A 1 89 ? 20.534 41.120 -4.598 1.00 37.10 87 GLY A N 1
ATOM 687 C CA . GLY A 1 89 ? 20.020 40.195 -5.599 1.00 35.83 87 GLY A CA 1
ATOM 688 C C . GLY A 1 89 ? 20.815 38.906 -5.510 1.00 36.15 87 GLY A C 1
ATOM 689 O O . GLY A 1 89 ? 21.780 38.837 -4.774 1.00 36.17 87 GLY A O 1
ATOM 690 N N . PRO A 1 90 ? 20.394 37.859 -6.231 1.00 36.37 88 PRO A N 1
ATOM 691 C CA . PRO A 1 90 ? 21.086 36.580 -6.010 1.00 36.04 88 PRO A CA 1
ATOM 692 C C . PRO A 1 90 ? 22.566 36.605 -6.426 1.00 35.77 88 PRO A C 1
ATOM 693 O O . PRO A 1 90 ? 22.919 37.254 -7.415 1.00 35.56 88 PRO A O 1
ATOM 697 N N . ARG A 1 91 ? 23.419 35.928 -5.659 1.00 35.08 89 ARG A N 1
ATOM 698 C CA . ARG A 1 91 ? 24.835 35.786 -6.032 1.00 35.45 89 ARG A CA 1
ATOM 699 C C . ARG A 1 91 ? 25.001 35.079 -7.381 1.00 35.83 89 ARG A C 1
ATOM 700 O O . ARG A 1 91 ? 24.305 34.093 -7.680 1.00 35.99 89 ARG A O 1
ATOM 708 N N . THR A 1 92 ? 25.919 35.597 -8.182 1.00 35.84 90 THR A N 1
ATOM 709 C CA . THR A 1 92 ? 26.180 35.072 -9.527 1.00 37.19 90 THR A CA 1
ATOM 710 C C . THR A 1 92 ? 27.382 34.121 -9.492 1.00 36.28 90 THR A C 1
ATOM 711 O O . THR A 1 92 ? 27.673 33.442 -10.474 1.00 36.34 90 THR A O 1
ATOM 715 N N . ALA A 1 93 ? 28.050 34.057 -8.345 1.00 35.42 91 ALA A N 1
ATOM 716 C CA . ALA A 1 93 ? 29.172 33.145 -8.145 1.00 34.99 91 ALA A CA 1
ATOM 717 C C . ALA A 1 93 ? 29.236 32.537 -6.731 1.00 34.68 91 ALA A C 1
ATOM 718 O O . ALA A 1 93 ? 28.621 33.049 -5.793 1.00 34.95 91 ALA A O 1
ATOM 720 N N . THR A 1 94 ? 29.980 31.431 -6.601 1.00 33.94 92 THR A N 1
ATOM 721 C CA . THR A 1 94 ? 30.345 30.875 -5.302 1.00 33.08 92 THR A CA 1
ATOM 722 C C . THR A 1 94 ? 31.742 31.379 -4.928 1.00 32.92 92 THR A C 1
ATOM 723 O O . THR A 1 94 ? 32.623 31.442 -5.766 1.00 32.88 92 THR A O 1
ATOM 727 N N . GLY A 1 95 ? 31.915 31.777 -3.673 1.00 32.13 93 GLY A N 1
ATOM 728 C CA . GLY A 1 95 ? 33.193 32.236 -3.190 1.00 31.20 93 GLY A CA 1
ATOM 729 C C . GLY A 1 95 ? 33.685 31.196 -2.221 1.00 31.23 93 GLY A C 1
ATOM 730 O O . GLY A 1 95 ? 32.998 30.872 -1.262 1.00 30.49 93 GLY A O 1
ATOM 731 N N . THR A 1 96 ? 34.862 30.654 -2.509 1.00 30.50 94 THR A N 1
ATOM 732 C CA . THR A 1 96 ? 35.466 29.603 -1.707 1.00 31.38 94 THR A CA 1
ATOM 733 C C . THR A 1 96 ? 36.839 30.053 -1.184 1.00 30.26 94 THR A C 1
ATOM 734 O O . THR A 1 96 ? 37.675 30.515 -1.935 1.00 29.61 94 THR A O 1
ATOM 738 N N . ALA A 1 97 ? 37.030 29.941 0.120 1.00 30.48 95 ALA A N 1
ATOM 739 C CA . ALA A 1 97 ? 38.273 30.326 0.760 1.00 31.29 95 ALA A CA 1
ATOM 740 C C . ALA A 1 97 ? 39.370 29.355 0.314 1.00 31.66 95 ALA A C 1
ATOM 741 O O . ALA A 1 97 ? 39.227 28.130 0.429 1.00 32.09 95 ALA A O 1
ATOM 743 N N . LEU A 1 98 ? 40.452 29.892 -0.224 1.00 32.45 96 LEU A N 1
ATOM 744 C CA . LEU A 1 98 ? 41.602 29.048 -0.586 1.00 33.62 96 LEU A CA 1
ATOM 745 C C . LEU A 1 98 ? 42.593 28.925 0.546 1.00 34.35 96 LEU A C 1
ATOM 746 O O . LEU A 1 98 ? 43.481 28.040 0.535 1.00 34.47 96 LEU A O 1
ATOM 751 N N . THR A 1 99 ? 42.459 29.830 1.511 1.00 35.15 97 THR A N 1
ATOM 752 C CA . THR A 1 99 ? 43.349 29.898 2.665 1.00 35.83 97 THR A CA 1
ATOM 753 C C . THR A 1 99 ? 42.502 30.302 3.865 1.00 36.40 97 THR A C 1
ATOM 754 O O . THR A 1 99 ? 41.271 30.386 3.773 1.00 37.17 97 THR A O 1
ATOM 758 N N . GLU A 1 100 ? 43.155 30.534 4.998 1.00 36.70 98 GLU A N 1
ATOM 759 C CA . GLU A 1 100 ? 42.555 31.308 6.068 1.00 37.04 98 GLU A CA 1
ATOM 760 C C . GLU A 1 100 ? 42.237 32.676 5.475 1.00 36.54 98 GLU A C 1
ATOM 761 O O . GLU A 1 100 ? 43.100 33.309 4.870 1.00 36.19 98 GLU A O 1
ATOM 767 N N . VAL A 1 101 ? 40.991 33.112 5.612 1.00 36.08 99 VAL A N 1
ATOM 768 C CA . VAL A 1 101 ? 40.584 34.410 5.090 1.00 35.80 99 VAL A CA 1
ATOM 769 C C . VAL A 1 101 ? 39.911 35.247 6.182 1.00 35.73 99 VAL A C 1
ATOM 770 O O . VAL A 1 101 ? 39.148 34.728 6.996 1.00 35.43 99 VAL A O 1
ATOM 774 N N . LYS A 1 102 ? 40.204 36.540 6.181 1.00 35.12 100 LYS A N 1
ATOM 775 C CA . LYS A 1 102 ? 39.447 37.503 6.969 1.00 34.95 100 LYS A CA 1
ATOM 776 C C . LYS A 1 102 ? 38.926 38.568 6.021 1.00 34.07 100 LYS A C 1
ATOM 777 O O . LYS A 1 102 ? 39.605 38.937 5.039 1.00 33.74 100 LYS A O 1
ATOM 783 N N . LEU A 1 103 ? 37.700 39.016 6.295 1.00 33.27 101 LEU A N 1
ATOM 784 C CA . LEU A 1 103 ? 37.013 40.012 5.483 1.00 33.30 101 LEU A CA 1
ATOM 785 C C . LEU A 1 103 ? 36.269 40.998 6.385 1.00 32.83 101 LEU A C 1
ATOM 786 O O . LEU A 1 103 ? 35.946 40.678 7.533 1.00 32.77 101 LEU A O 1
ATOM 791 N N . LEU A 1 104 ? 35.991 42.178 5.845 1.00 31.80 102 LEU A N 1
ATOM 792 C CA . LEU A 1 104 ? 35.083 43.120 6.493 1.00 32.73 102 LEU A CA 1
ATOM 793 C C . LEU A 1 104 ? 33.853 43.216 5.602 1.00 32.00 102 LEU A C 1
ATOM 794 O O . LEU A 1 104 ? 33.998 43.363 4.398 1.00 31.08 102 LEU A O 1
ATOM 799 N N . ALA A 1 105 ? 32.667 43.130 6.177 1.00 32.91 103 ALA A N 1
ATOM 800 C CA . ALA A 1 105 ? 31.434 43.109 5.384 1.00 33.06 103 ALA A CA 1
ATOM 801 C C . ALA A 1 105 ? 30.574 44.328 5.665 1.00 33.81 103 ALA A C 1
ATOM 802 O O . ALA A 1 105 ? 30.448 44.748 6.818 1.00 33.64 103 ALA A O 1
ATOM 804 N N . LEU A 1 106 ? 29.964 44.899 4.632 1.00 34.74 104 LEU A N 1
ATOM 805 C CA . LEU A 1 106 ? 28.954 45.952 4.848 1.00 34.65 104 LEU A CA 1
ATOM 806 C C . LEU A 1 106 ? 27.661 45.509 4.172 1.00 35.01 104 LEU A C 1
ATOM 807 O O . LEU A 1 106 ? 27.674 45.198 2.988 1.00 34.06 104 LEU A O 1
ATOM 812 N N . GLY A 1 107 ? 26.557 45.467 4.923 1.00 35.18 105 GLY A N 1
ATOM 813 C CA . GLY A 1 107 ? 25.265 45.046 4.386 1.00 34.90 105 GLY A CA 1
ATOM 814 C C . GLY A 1 107 ? 24.426 46.227 3.926 1.00 36.17 105 GLY A C 1
ATOM 815 O O . GLY A 1 107 ? 24.564 47.352 4.434 1.00 34.21 105 GLY A O 1
ATOM 816 N N . HIS A 1 108 ? 23.555 45.969 2.953 1.00 36.72 106 HIS A N 1
ATOM 817 C CA . HIS A 1 108 ? 22.548 46.947 2.568 1.00 37.60 106 HIS A CA 1
ATOM 818 C C . HIS A 1 108 ? 21.868 47.614 3.785 1.00 37.20 106 HIS A C 1
ATOM 819 O O . HIS A 1 108 ? 21.699 48.839 3.808 1.00 37.32 106 HIS A O 1
ATOM 826 N N . GLY A 1 109 ? 21.521 46.803 4.784 1.00 37.42 107 GLY A N 1
ATOM 827 C CA . GLY A 1 109 ? 20.854 47.241 6.018 1.00 37.82 107 GLY A CA 1
ATOM 828 C C . GLY A 1 109 ? 21.647 48.256 6.839 1.00 38.28 107 GLY A C 1
ATOM 829 O O . GLY A 1 109 ? 21.069 48.9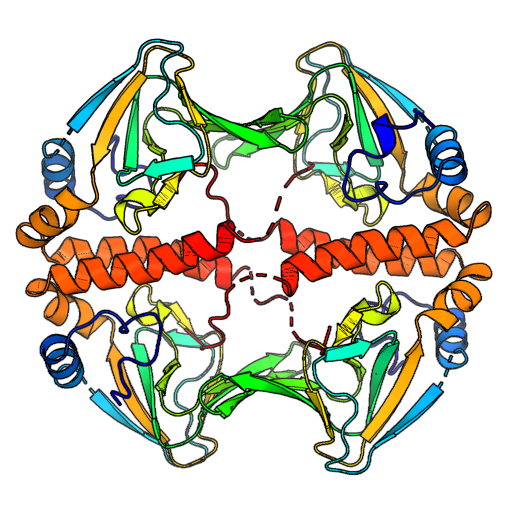92 7.643 1.00 38.02 107 GLY A O 1
ATOM 830 N N . ASP A 1 110 ? 22.963 48.302 6.638 1.00 38.23 108 ASP A N 1
ATOM 831 C CA . ASP A 1 110 ? 23.845 49.202 7.389 1.00 39.23 108 ASP A CA 1
ATOM 832 C C . ASP A 1 110 ? 24.035 50.549 6.721 1.00 39.05 108 ASP A C 1
ATOM 833 O O . ASP A 1 110 ? 24.702 51.451 7.260 1.00 39.16 108 ASP A O 1
ATOM 838 N N . LEU A 1 111 ? 23.492 50.678 5.525 1.00 39.11 109 LEU A N 1
ATOM 839 C CA . LEU A 1 111 ? 23.684 51.877 4.739 1.00 39.02 109 LEU A CA 1
ATOM 840 C C . LEU A 1 111 ? 22.884 53.048 5.276 1.00 38.03 109 LEU A C 1
ATOM 841 O O . LEU A 1 111 ? 23.406 54.150 5.442 1.00 38.28 109 LEU A O 1
ATOM 846 N N . GLN A 1 112 ? 21.592 52.838 5.504 1.00 37.32 110 GLN A N 1
ATOM 847 C CA . GLN A 1 112 ? 20.749 53.914 6.009 1.00 36.95 110 GLN A CA 1
ATOM 848 C C . GLN A 1 112 ? 21.247 54.565 7.313 1.00 35.58 110 GLN A C 1
ATOM 849 O O . GLN A 1 112 ? 21.262 55.802 7.417 1.00 35.32 110 GLN A O 1
ATOM 855 N N . PRO A 1 113 ? 21.628 53.753 8.321 1.00 34.52 111 PRO A N 1
ATOM 856 C CA . PRO A 1 113 ? 22.143 54.395 9.533 1.00 34.32 111 PRO A CA 1
ATOM 857 C C . PRO A 1 113 ? 23.401 55.218 9.247 1.00 34.58 111 PRO A C 1
ATOM 858 O O . PRO A 1 113 ? 23.608 56.240 9.866 1.00 33.91 111 PRO A O 1
ATOM 862 N N . TRP A 1 114 ? 24.252 54.743 8.347 1.00 35.69 112 TRP A N 1
ATOM 863 C CA . TRP A 1 114 ? 25.456 55.492 8.031 1.00 36.96 112 TRP A CA 1
ATOM 864 C C . TRP A 1 114 ? 25.096 56.804 7.350 1.00 37.56 112 TRP A C 1
ATOM 865 O O . TRP A 1 114 ? 25.537 57.863 7.785 1.00 37.19 112 TRP A O 1
ATOM 876 N N . LEU A 1 115 ? 24.240 56.747 6.329 1.00 39.04 113 LEU A N 1
ATOM 877 C CA . LEU A 1 115 ? 23.783 57.979 5.653 1.00 40.19 113 LEU A CA 1
ATOM 878 C C . LEU A 1 115 ? 23.092 58.957 6.599 1.00 40.63 113 LEU A C 1
ATOM 879 O O . LEU A 1 115 ? 23.255 60.164 6.454 1.00 40.52 113 LEU A O 1
ATOM 884 N N . ASN A 1 116 ? 22.349 58.435 7.572 1.00 40.96 114 ASN A N 1
ATOM 885 C CA . ASN A 1 116 ? 21.695 59.260 8.597 1.00 41.83 114 ASN A CA 1
ATOM 886 C C . ASN A 1 116 ? 22.673 59.988 9.508 1.00 41.64 114 ASN A C 1
ATOM 887 O O . ASN A 1 116 ? 22.410 61.097 9.935 1.00 42.59 114 ASN A O 1
ATOM 892 N N . VAL A 1 117 ? 23.791 59.348 9.817 1.00 40.82 115 VAL A N 1
ATOM 893 C CA . VAL A 1 117 ? 24.837 59.957 10.637 1.00 40.75 115 VAL A CA 1
ATOM 894 C C . VAL A 1 117 ? 25.673 60.962 9.825 1.00 40.57 115 VAL A C 1
ATOM 895 O O . VAL A 1 117 ? 26.153 61.973 10.358 1.00 38.59 115 VAL A O 1
ATOM 899 N N . ARG A 1 118 ? 25.843 60.670 8.536 1.00 40.51 116 ARG A N 1
ATOM 900 C CA . ARG A 1 118 ? 26.786 61.410 7.689 1.00 41.34 116 ARG A CA 1
ATOM 901 C C . ARG A 1 118 ? 26.216 61.548 6.273 1.00 41.61 116 ARG A C 1
ATOM 902 O O . ARG A 1 118 ? 26.566 60.790 5.356 1.00 41.32 116 ARG A O 1
ATOM 910 N N . PRO A 1 119 ? 25.347 62.544 6.092 1.00 42.22 117 PRO A N 1
ATOM 911 C CA . PRO A 1 119 ? 24.546 62.699 4.879 1.00 42.91 117 PRO A CA 1
ATOM 912 C C . PRO A 1 119 ? 25.378 62.960 3.619 1.00 42.77 117 PRO A C 1
ATOM 913 O O . PRO A 1 119 ? 24.907 62.673 2.515 1.00 42.80 117 PRO A O 1
ATOM 917 N N . GLU A 1 120 ? 26.589 63.505 3.788 1.00 42.30 118 GLU A N 1
ATOM 918 C CA . GLU A 1 120 ? 27.514 63.746 2.673 1.00 42.16 118 GLU A CA 1
ATOM 919 C C . GLU A 1 120 ? 27.951 62.467 1.966 1.00 41.06 118 GLU A C 1
ATOM 920 O O . GLU A 1 120 ? 28.408 62.508 0.817 1.00 40.06 118 GLU A O 1
ATOM 926 N N . VAL A 1 121 ? 27.845 61.343 2.674 1.00 39.89 119 VAL A N 1
ATOM 927 C CA . VAL A 1 121 ? 28.241 60.047 2.155 1.00 38.92 119 VAL A CA 1
ATOM 928 C C . VAL A 1 121 ? 27.356 59.654 0.975 1.00 38.58 119 VAL A C 1
ATOM 929 O O . VAL A 1 121 ? 27.855 59.048 0.045 1.00 37.52 119 VAL A O 1
ATOM 933 N N . ALA A 1 122 ? 26.061 59.991 1.019 1.00 37.71 120 ALA A N 1
ATOM 934 C CA . ALA A 1 122 ? 25.125 59.616 -0.053 1.00 38.03 120 ALA A CA 1
ATOM 935 C C . ALA A 1 122 ? 25.572 60.230 -1.359 1.00 38.16 120 ALA A C 1
ATOM 936 O O . ALA A 1 122 ? 25.666 59.552 -2.375 1.00 38.42 120 ALA A O 1
ATOM 938 N N . THR A 1 123 ? 25.898 61.518 -1.302 1.00 38.17 121 THR A N 1
ATOM 939 C CA . THR A 1 123 ? 26.425 62.258 -2.420 1.00 37.98 121 THR A CA 1
ATOM 940 C C . THR A 1 123 ? 27.746 61.672 -2.936 1.00 37.27 121 THR A C 1
ATOM 941 O O . THR A 1 123 ? 27.936 61.527 -4.152 1.00 35.70 121 THR A O 1
ATOM 945 N N . ALA A 1 124 ? 28.640 61.320 -2.013 1.00 36.10 122 ALA A N 1
ATOM 946 C CA . ALA A 1 124 ? 29.929 60.721 -2.376 1.00 34.97 122 ALA A CA 1
ATOM 947 C C . ALA A 1 124 ? 29.759 59.325 -2.997 1.00 34.37 122 ALA A C 1
ATOM 948 O O . ALA A 1 124 ? 30.408 58.993 -3.998 1.00 33.58 122 ALA A O 1
ATOM 950 N N . LEU A 1 125 ? 28.868 58.509 -2.434 1.00 33.57 123 LEU A N 1
ATOM 951 C CA . LEU A 1 125 ? 28.615 57.203 -3.033 1.00 32.97 123 LEU A CA 1
ATOM 952 C C . LEU A 1 125 ? 27.958 57.331 -4.395 1.00 32.36 123 LEU A C 1
ATOM 953 O O . LEU A 1 125 ? 28.351 56.639 -5.325 1.00 33.07 123 LEU A O 1
ATOM 958 N N . LEU A 1 126 ? 26.990 58.235 -4.525 1.00 31.65 124 LEU A N 1
ATOM 959 C CA . LEU A 1 126 ? 26.340 58.487 -5.816 1.00 32.19 124 LEU A CA 1
ATOM 960 C C . LEU A 1 126 ? 27.340 58.953 -6.872 1.00 32.40 124 LEU A C 1
ATOM 961 O O . LEU A 1 126 ? 27.274 58.524 -8.026 1.00 32.19 124 LEU A O 1
ATOM 966 N N . ARG A 1 127 ? 28.241 59.854 -6.475 1.00 32.57 125 ARG A N 1
ATOM 967 C CA . ARG A 1 127 ? 29.341 60.303 -7.333 1.00 34.08 125 ARG A CA 1
ATOM 968 C C . ARG A 1 127 ? 30.149 59.133 -7.852 1.00 33.89 125 ARG A C 1
ATOM 969 O O . ARG A 1 127 ? 30.321 59.003 -9.047 1.00 35.24 125 ARG A O 1
ATOM 977 N N . ALA A 1 128 ? 30.626 58.279 -6.950 1.00 34.35 126 ALA A N 1
ATOM 978 C CA . ALA A 1 128 ? 31.504 57.162 -7.298 1.00 34.37 126 ALA A CA 1
ATOM 979 C C . ALA A 1 128 ? 30.848 56.213 -8.290 1.00 35.08 126 ALA A C 1
ATOM 980 O O . ALA A 1 128 ? 31.434 55.880 -9.312 1.00 34.54 126 ALA A O 1
ATOM 982 N N . VAL A 1 129 ? 29.620 55.789 -7.991 1.00 35.46 127 VAL A N 1
ATOM 983 C CA . VAL A 1 129 ? 28.877 54.892 -8.878 1.00 36.75 127 VAL A CA 1
ATOM 984 C C . VAL A 1 129 ? 28.575 55.556 -10.234 1.00 36.77 127 VAL A C 1
ATOM 985 O O . VAL A 1 129 ? 28.746 54.927 -11.291 1.00 36.41 127 VAL A O 1
ATOM 989 N N . ALA A 1 130 ? 28.160 56.827 -10.212 1.00 37.44 128 ALA A N 1
ATOM 990 C CA . ALA A 1 130 ? 27.877 57.570 -11.457 1.00 38.19 128 ALA A CA 1
ATOM 991 C C . ALA A 1 130 ? 29.105 57.669 -12.346 1.00 39.18 128 ALA A C 1
ATOM 992 O O . ALA A 1 130 ? 28.995 57.605 -13.580 1.00 38.98 128 ALA A O 1
ATOM 994 N N . ARG A 1 131 ? 30.264 57.851 -11.713 1.00 40.36 129 ARG A N 1
ATOM 995 C CA . ARG A 1 131 ? 31.539 57.997 -12.426 1.00 41.66 129 ARG A CA 1
ATOM 996 C C . ARG A 1 131 ? 31.835 56.763 -13.275 1.00 42.13 129 ARG A C 1
ATOM 997 O O . ARG A 1 131 ? 32.100 56.858 -14.478 1.00 42.69 129 ARG A O 1
ATOM 1005 N N . ARG A 1 132 ? 31.760 55.600 -12.651 1.00 42.72 130 ARG A N 1
ATOM 1006 C CA . ARG A 1 132 ? 32.001 54.351 -13.345 1.00 43.34 130 ARG A CA 1
ATOM 1007 C C . ARG A 1 132 ? 30.998 54.039 -14.448 1.00 43.33 130 ARG A C 1
ATOM 1008 O O . ARG A 1 132 ? 31.373 53.578 -15.528 1.00 42.61 130 ARG A O 1
ATOM 1016 N N . LEU A 1 133 ? 29.722 54.283 -14.161 1.00 43.87 131 LEU A N 1
ATOM 1017 C CA . LEU A 1 133 ? 28.654 54.089 -15.138 1.00 44.37 131 LEU A CA 1
ATOM 1018 C C . LEU A 1 133 ? 28.879 55.019 -16.337 1.00 44.77 131 LEU A C 1
ATOM 1019 O O . LEU A 1 133 ? 28.612 54.654 -17.501 1.00 44.93 131 LEU A O 1
ATOM 1024 N N . ARG A 1 134 ? 29.428 56.195 -16.046 1.00 45.51 132 ARG A N 1
ATOM 1025 C CA . ARG A 1 134 ? 29.842 57.155 -17.063 1.00 46.27 132 ARG A CA 1
ATOM 1026 C C . ARG A 1 134 ? 30.964 56.622 -17.951 1.00 46.94 132 ARG A C 1
ATOM 1027 O O . ARG A 1 134 ? 30.850 56.656 -19.181 1.00 47.17 132 ARG A O 1
ATOM 1035 N N . LYS A 1 135 ? 32.052 56.150 -17.343 1.00 47.89 133 LYS A N 1
ATOM 1036 C CA . LYS A 1 135 ? 33.188 55.612 -18.105 1.00 48.51 133 LYS A CA 1
ATOM 1037 C C . LYS A 1 135 ? 32.738 54.442 -18.983 1.00 49.33 133 LYS A C 1
ATOM 1038 O O . LYS A 1 135 ? 33.014 54.424 -20.189 1.00 49.59 133 LYS A O 1
ATOM 1044 N N . THR A 1 136 ? 32.023 53.490 -18.381 1.00 50.38 134 THR A N 1
ATOM 1045 C CA . THR A 1 136 ? 31.468 52.360 -19.119 1.00 51.78 134 THR A CA 1
ATOM 1046 C C . THR A 1 136 ? 30.715 52.831 -20.360 1.00 52.68 134 THR A C 1
ATOM 1047 O O . THR A 1 136 ? 31.052 52.446 -21.464 1.00 53.04 134 THR A O 1
ATOM 1051 N N . ASN A 1 137 ? 29.706 53.676 -20.177 1.00 53.87 135 ASN A N 1
ATOM 1052 C CA . ASN A 1 137 ? 28.868 54.074 -21.295 1.00 54.99 135 ASN A CA 1
ATOM 1053 C C . ASN A 1 137 ? 29.523 55.079 -22.246 1.00 55.35 135 ASN A C 1
ATOM 1054 O O . ASN A 1 137 ? 29.411 54.933 -23.463 1.00 55.41 135 ASN A O 1
ATOM 1059 N N . ASP A 1 138 ? 30.241 56.059 -21.692 1.00 56.12 136 ASP A N 1
ATOM 1060 C CA . ASP A 1 138 ? 30.693 57.238 -22.458 1.00 56.73 136 ASP A CA 1
ATOM 1061 C C . ASP A 1 138 ? 32.143 57.224 -22.931 1.00 57.00 136 ASP A C 1
ATOM 1062 O O . ASP A 1 138 ? 32.398 57.294 -24.136 1.00 57.34 136 ASP A O 1
ATOM 1067 N N . ALA A 1 139 ? 33.087 57.178 -21.993 1.00 57.28 137 ALA A N 1
ATOM 1068 C CA . ALA A 1 139 ? 34.513 57.074 -22.336 1.00 57.49 137 ALA A CA 1
ATOM 1069 C C . ALA A 1 139 ? 34.762 55.893 -23.289 1.00 57.61 137 ALA A C 1
ATOM 1070 O O . ALA A 1 139 ? 35.714 55.893 -24.074 1.00 57.49 137 ALA A O 1
ATOM 1080 N N . LEU A 1 143 ? 32.151 52.154 -29.330 1.00 57.05 141 LEU A N 1
ATOM 1081 C CA . LEU A 1 143 ? 31.810 50.809 -29.853 1.00 57.10 141 LEU A CA 1
ATOM 1082 C C . LEU A 1 143 ? 30.763 50.886 -30.956 1.00 57.78 141 LEU A C 1
ATOM 1083 O O . LEU A 1 143 ? 30.829 50.126 -31.924 1.00 57.63 141 LEU A O 1
ATOM 1088 N N . VAL A 1 144 ? 29.791 51.782 -30.775 1.00 58.43 142 VAL A N 1
ATOM 1089 C CA . VAL A 1 144 ? 28.768 52.136 -31.786 1.00 59.06 142 VAL A CA 1
ATOM 1090 C C . VAL A 1 144 ? 28.055 50.944 -32.490 1.00 59.57 142 VAL A C 1
ATOM 1091 O O . VAL A 1 144 ? 27.463 50.102 -31.812 1.00 59.55 142 VAL A O 1
ATOM 1095 N N . PHE A 1 145 ? 28.130 50.870 -33.825 1.00 60.56 143 PHE A N 1
ATOM 1096 C CA . PHE A 1 145 ? 27.270 49.999 -34.651 1.00 61.28 143 PHE A CA 1
ATOM 1097 C C . PHE A 1 145 ? 25.790 50.201 -34.293 1.00 62.04 143 PHE A C 1
ATOM 1098 O O . PHE A 1 145 ? 25.089 49.254 -33.915 1.00 62.13 143 PHE A O 1
ATOM 1106 N N . SER A 1 146 ? 25.336 51.449 -34.375 1.00 62.99 144 SER A N 1
ATOM 1107 C CA . SER A 1 146 ? 23.902 51.745 -34.369 1.00 63.78 144 SER A CA 1
ATOM 1108 C C . SER A 1 146 ? 23.500 51.735 -35.841 1.00 64.15 144 SER A C 1
ATOM 1109 O O . SER A 1 146 ? 23.183 52.784 -36.411 1.00 64.49 144 SER A O 1
ATOM 1112 N N . ASP A 1 147 ? 23.555 50.555 -36.462 1.00 64.35 145 ASP A N 1
ATOM 1113 C CA . ASP A 1 147 ? 23.359 50.438 -37.913 1.00 64.34 145 ASP A CA 1
ATOM 1114 C C . ASP A 1 147 ? 22.357 49.364 -38.378 1.00 64.39 145 ASP A C 1
ATOM 1115 O O . ASP A 1 147 ? 22.237 49.119 -39.577 1.00 64.87 145 ASP A O 1
ATOM 1120 N N . GLY A 1 148 ? 21.664 48.717 -37.436 1.00 64.34 146 GLY A N 1
ATOM 1121 C CA . GLY A 1 148 ? 20.566 47.802 -37.765 1.00 63.86 146 GLY A CA 1
ATOM 1122 C C . GLY A 1 148 ? 20.785 46.287 -37.783 1.00 63.90 146 GLY A C 1
ATOM 1123 O O . GLY A 1 148 ? 19.881 45.538 -37.401 1.00 63.71 146 GLY A O 1
ATOM 1124 N N . SER A 1 149 ? 21.977 45.839 -38.191 1.00 63.18 147 SER A N 1
ATOM 1125 C CA . SER A 1 149 ? 22.218 44.441 -38.655 1.00 62.94 147 SER A CA 1
ATOM 1126 C C . SER A 1 149 ? 21.454 43.258 -38.013 1.00 63.33 147 SER A C 1
ATOM 1127 O O . SER A 1 149 ? 21.224 42.234 -38.695 1.00 62.94 147 SER A O 1
ATOM 1139 N N . ASP B 1 4 ? 36.476 15.671 -30.700 1.00 53.88 2 ASP B N 1
ATOM 1140 C CA . ASP B 1 4 ? 37.772 15.118 -30.297 1.00 52.71 2 ASP B CA 1
ATOM 1141 C C . ASP B 1 4 ? 38.887 16.035 -30.790 1.00 51.62 2 ASP B C 1
ATOM 1142 O O . ASP B 1 4 ? 40.025 15.969 -30.324 1.00 51.58 2 ASP B O 1
ATOM 1147 N N . ASP B 1 5 ? 38.539 16.887 -31.747 1.00 50.16 3 ASP B N 1
ATOM 1148 C CA . ASP B 1 5 ? 39.490 17.755 -32.404 1.00 48.81 3 ASP B CA 1
ATOM 1149 C C . ASP B 1 5 ? 39.916 18.896 -31.474 1.00 47.91 3 ASP B C 1
ATOM 1150 O O . ASP B 1 5 ? 39.091 19.716 -31.060 1.00 47.88 3 ASP B O 1
ATOM 1155 N N . VAL B 1 6 ? 41.207 18.941 -31.150 1.00 46.84 4 VAL B N 1
ATOM 1156 C CA . VAL B 1 6 ? 41.753 19.986 -30.279 1.00 45.90 4 VAL B CA 1
ATOM 1157 C C . VAL B 1 6 ? 41.594 21.393 -30.895 1.00 45.02 4 VAL B C 1
ATOM 1158 O O . VAL B 1 6 ? 41.706 22.406 -30.201 1.00 44.80 4 VAL B O 1
ATOM 1162 N N . LEU B 1 7 ? 41.318 21.438 -32.196 1.00 43.93 5 LEU B N 1
ATOM 1163 C CA . LEU B 1 7 ? 41.129 22.692 -32.906 1.00 42.71 5 LEU B CA 1
ATOM 1164 C C . LEU B 1 7 ? 39.665 23.157 -33.011 1.00 41.57 5 LEU B C 1
ATOM 1165 O O . LEU B 1 7 ? 39.398 24.350 -33.107 1.00 41.42 5 LEU B O 1
ATOM 1170 N N . ARG B 1 8 ? 38.718 22.227 -32.990 1.00 40.31 6 ARG B N 1
ATOM 1171 C CA . ARG B 1 8 ? 37.345 22.598 -33.300 1.00 39.23 6 ARG B CA 1
ATOM 1172 C C . ARG B 1 8 ? 36.447 22.707 -32.071 1.00 39.41 6 ARG B C 1
ATOM 1173 O O . ARG B 1 8 ? 35.221 22.810 -32.185 1.00 39.68 6 ARG B O 1
ATOM 1181 N N . ARG B 1 9 ? 37.068 22.729 -30.896 1.00 38.98 7 ARG B N 1
ATOM 1182 C CA . ARG B 1 9 ? 36.324 22.912 -29.659 1.00 38.90 7 ARG B CA 1
ATOM 1183 C C . ARG B 1 9 ? 36.145 24.386 -29.287 1.00 38.49 7 ARG B C 1
ATOM 1184 O O . ARG B 1 9 ? 35.521 24.705 -28.284 1.00 39.24 7 ARG B O 1
ATOM 1192 N N . ASN B 1 10 ? 36.673 25.287 -30.108 1.00 37.75 8 ASN B N 1
ATOM 1193 C CA . ASN B 1 10 ? 36.540 26.719 -29.861 1.00 37.00 8 ASN B CA 1
ATOM 1194 C C . ASN B 1 10 ? 35.681 27.370 -30.950 1.00 36.38 8 ASN B C 1
ATOM 1195 O O . ASN B 1 10 ? 35.687 26.892 -32.067 1.00 34.59 8 ASN B O 1
ATOM 1200 N N . PRO B 1 11 ? 34.970 28.474 -30.627 1.00 36.65 9 PRO B N 1
ATOM 1201 C CA . PRO B 1 11 ? 34.080 29.114 -31.593 1.00 37.12 9 PRO B CA 1
ATOM 1202 C C . PRO B 1 11 ? 34.776 29.563 -32.878 1.00 36.29 9 PRO B C 1
ATOM 1203 O O . PRO B 1 11 ? 34.149 29.549 -33.926 1.00 37.25 9 PRO B O 1
ATOM 1207 N N . LEU B 1 12 ? 36.061 29.919 -32.814 1.00 35.82 10 LEU B N 1
ATOM 1208 C CA . LEU B 1 12 ? 36.797 30.342 -34.003 1.00 34.62 10 LEU B CA 1
ATOM 1209 C C . LEU B 1 12 ? 36.918 29.303 -35.115 1.00 34.40 10 LEU B C 1
ATOM 1210 O O . LEU B 1 12 ? 36.759 29.630 -36.300 1.00 34.13 10 LEU B O 1
ATOM 1215 N N . PHE B 1 13 ? 37.244 28.071 -34.746 1.00 33.09 11 PHE B N 1
ATOM 1216 C CA . PHE B 1 13 ? 37.487 27.057 -35.748 1.00 33.16 11 PHE B CA 1
ATOM 1217 C C . PHE B 1 13 ? 36.377 25.997 -35.797 1.00 32.88 11 PHE B C 1
ATOM 1218 O O . PHE B 1 13 ? 36.460 25.073 -36.591 1.00 32.74 11 PHE B O 1
ATOM 1226 N N . ALA B 1 14 ? 35.356 26.145 -34.955 1.00 32.91 12 ALA B N 1
ATOM 1227 C CA . ALA B 1 14 ? 34.319 25.110 -34.771 1.00 34.41 12 ALA B CA 1
ATOM 1228 C C . ALA B 1 14 ? 33.524 24.749 -36.035 1.00 35.01 12 ALA B C 1
ATOM 1229 O O . ALA B 1 14 ? 32.910 23.681 -36.094 1.00 34.77 12 ALA B O 1
ATOM 1231 N N . ALA B 1 15 ? 33.532 25.651 -37.017 1.00 35.78 13 ALA B N 1
ATOM 1232 C CA . ALA B 1 15 ? 32.806 25.488 -38.285 1.00 37.53 13 ALA B CA 1
ATOM 1233 C C . ALA B 1 15 ? 33.480 24.551 -39.272 1.00 37.95 13 ALA B C 1
ATOM 1234 O O . ALA B 1 15 ? 32.784 23.910 -40.071 1.00 38.90 13 ALA B O 1
ATOM 1236 N N . LEU B 1 16 ? 34.812 24.508 -39.236 1.00 37.75 14 LEU B N 1
ATOM 1237 C CA . LEU B 1 16 ? 35.625 23.793 -40.208 1.00 38.26 14 LEU B CA 1
ATOM 1238 C C . LEU B 1 16 ? 35.314 22.294 -40.319 1.00 38.46 14 LEU B C 1
ATOM 1239 O O . LEU B 1 16 ? 34.838 21.673 -39.355 1.00 37.62 14 LEU B O 1
ATOM 1244 N N . ASP B 1 17 ? 35.613 21.714 -41.485 1.00 39.22 15 ASP B N 1
ATOM 1245 C CA . ASP B 1 17 ? 35.471 20.262 -41.669 1.00 40.34 15 ASP B CA 1
ATOM 1246 C C . ASP B 1 17 ? 36.770 19.521 -41.345 1.00 40.64 15 ASP B C 1
ATOM 1247 O O . ASP B 1 17 ? 37.802 20.148 -41.096 1.00 40.83 15 ASP B O 1
ATOM 1252 N N . ASP B 1 18 ? 36.703 18.190 -41.346 1.00 41.22 16 ASP B N 1
ATOM 1253 C CA . ASP B 1 18 ? 37.808 17.321 -40.935 1.00 41.48 16 ASP B CA 1
ATOM 1254 C C . ASP B 1 18 ? 39.130 17.549 -41.682 1.00 41.93 16 ASP B C 1
ATOM 1255 O O . ASP B 1 18 ? 40.197 17.572 -41.063 1.00 41.60 16 ASP B O 1
ATOM 1260 N N . GLU B 1 19 ? 39.062 17.716 -43.003 1.00 42.49 17 GLU B N 1
ATOM 1261 C CA . GLU B 1 19 ? 40.275 17.850 -43.814 1.00 43.17 17 GLU B CA 1
ATOM 1262 C C . GLU B 1 19 ? 40.932 19.213 -43.619 1.00 42.19 17 GLU B C 1
ATOM 1263 O O . GLU B 1 19 ? 42.151 19.303 -43.505 1.00 41.99 17 GLU B O 1
ATOM 1269 N N . GLN B 1 20 ? 40.122 20.264 -43.560 1.00 42.02 18 GLN B N 1
ATOM 1270 C CA . GLN B 1 20 ? 40.656 21.603 -43.330 1.00 42.04 18 GLN B CA 1
ATOM 1271 C C . GLN B 1 20 ? 41.221 21.855 -41.926 1.00 41.61 18 GLN B C 1
ATOM 1272 O O . GLN B 1 20 ? 42.085 22.726 -41.754 1.00 41.50 18 GLN B O 1
ATOM 1278 N N . SER B 1 21 ? 40.772 21.088 -40.929 1.00 41.05 19 SER B N 1
ATOM 1279 C CA . SER B 1 21 ? 41.386 21.154 -39.604 1.00 40.76 19 SER B CA 1
ATOM 1280 C C . SER B 1 21 ? 42.741 20.439 -39.581 1.00 40.07 19 SER B C 1
ATOM 1281 O O . SER B 1 21 ? 43.700 20.948 -38.994 1.00 40.05 19 SER B O 1
ATOM 1284 N N . ALA B 1 22 ? 42.820 19.268 -40.224 1.00 39.27 20 ALA B N 1
ATOM 1285 C CA . ALA B 1 22 ? 44.062 18.492 -40.289 1.00 38.18 20 ALA B CA 1
ATOM 1286 C C . ALA B 1 22 ? 45.191 19.273 -40.972 1.00 37.73 20 ALA B C 1
ATOM 1287 O O . ALA B 1 22 ? 46.352 19.236 -40.541 1.00 36.83 20 ALA B O 1
ATOM 1289 N N . GLU B 1 23 ? 44.839 19.949 -42.056 1.00 37.06 21 GLU B N 1
ATOM 1290 C CA . GLU B 1 23 ? 45.762 20.841 -42.752 1.00 37.93 21 GLU B CA 1
ATOM 1291 C C . GLU B 1 23 ? 46.186 21.980 -41.825 1.00 37.97 21 GLU B C 1
ATOM 1292 O O . GLU B 1 23 ? 47.380 22.192 -41.620 1.00 39.05 21 GLU B O 1
ATOM 1298 N N . LEU B 1 24 ? 45.202 22.695 -41.268 1.00 38.53 22 LEU B N 1
ATOM 1299 C CA . LEU B 1 24 ? 45.456 23.790 -40.316 1.00 38.12 22 LEU B CA 1
ATOM 1300 C C . LEU B 1 24 ? 46.419 23.312 -39.234 1.00 38.49 22 LEU B C 1
ATOM 1301 O O . LEU B 1 24 ? 47.452 23.927 -39.033 1.00 38.59 22 LEU B O 1
ATOM 1306 N N . ARG B 1 25 ? 46.106 22.194 -38.577 1.00 38.17 23 ARG B N 1
ATOM 1307 C CA . ARG B 1 25 ? 47.015 21.609 -37.571 1.00 39.05 23 ARG B CA 1
ATOM 1308 C C . ARG B 1 25 ? 48.465 21.456 -38.048 1.00 39.33 23 ARG B C 1
ATOM 1309 O O . ARG B 1 25 ? 49.393 21.858 -37.350 1.00 40.39 23 ARG B O 1
ATOM 1317 N N . ALA B 1 26 ? 48.655 20.859 -39.222 1.00 39.77 24 ALA B N 1
ATOM 1318 C CA . ALA B 1 26 ? 50.006 20.507 -39.728 1.00 40.13 24 ALA B CA 1
ATOM 1319 C C . ALA B 1 26 ? 50.808 21.714 -40.226 1.00 40.53 24 ALA B C 1
ATOM 1320 O O . ALA B 1 26 ? 52.020 21.630 -40.434 1.00 40.89 24 ALA B O 1
ATOM 1322 N N . SER B 1 27 ? 50.099 22.811 -40.434 1.00 41.07 25 SER B N 1
ATOM 1323 C CA . SER B 1 27 ? 50.656 24.114 -40.786 1.00 42.29 25 SER B CA 1
ATOM 1324 C C . SER B 1 27 ? 51.000 24.998 -39.575 1.00 42.91 25 SER B C 1
ATOM 1325 O O . SER B 1 27 ? 51.782 25.952 -39.706 1.00 43.60 25 SER B O 1
ATOM 1336 N N . SER B 1 29 ? 52.742 25.863 -35.855 1.00 41.90 27 SER B N 1
ATOM 1337 C CA . SER B 1 29 ? 54.019 25.467 -35.247 1.00 42.19 27 SER B CA 1
ATOM 1338 C C . SER B 1 29 ? 53.776 24.937 -33.845 1.00 41.70 27 SER B C 1
ATOM 1339 O O . SER B 1 29 ? 52.956 25.480 -33.097 1.00 40.94 27 SER B O 1
ATOM 1342 N N . GLU B 1 30 ? 54.485 23.869 -33.504 1.00 41.47 28 GLU B N 1
ATOM 1343 C CA . GLU B 1 30 ? 54.509 23.307 -32.157 1.00 41.55 28 GLU B CA 1
ATOM 1344 C C . GLU B 1 30 ? 55.372 24.195 -31.252 1.00 40.83 28 GLU B C 1
ATOM 1345 O O . GLU B 1 30 ? 56.464 24.614 -31.652 1.00 40.35 28 GLU B O 1
ATOM 1351 N N . VAL B 1 31 ? 54.868 24.486 -30.051 1.00 40.04 29 VAL B N 1
ATOM 1352 C CA . VAL B 1 31 ? 55.620 25.200 -29.010 1.00 39.71 29 VAL B CA 1
ATOM 1353 C C . VAL B 1 31 ? 55.621 24.394 -27.710 1.00 39.44 29 VAL B C 1
ATOM 1354 O O . VAL B 1 31 ? 54.591 23.857 -27.312 1.00 39.25 29 VAL B O 1
ATOM 1358 N N . THR B 1 32 ? 56.784 24.335 -27.057 1.00 38.92 30 THR B N 1
ATOM 1359 C CA . THR B 1 32 ? 56.962 23.656 -25.779 1.00 38.96 30 THR B CA 1
ATOM 1360 C C . THR B 1 32 ? 57.463 24.632 -24.709 1.00 38.33 30 THR B C 1
ATOM 1361 O O . THR B 1 32 ? 58.422 25.387 -24.935 1.00 38.09 30 THR B O 1
ATOM 1365 N N . LEU B 1 33 ? 56.801 24.599 -23.550 1.00 37.50 31 LEU B N 1
ATOM 1366 C CA . LEU B 1 33 ? 57.165 25.386 -22.379 1.00 36.46 31 LEU B CA 1
ATOM 1367 C C . LEU B 1 33 ? 57.365 24.443 -21.197 1.00 36.07 31 LEU B C 1
ATOM 1368 O O . LEU B 1 33 ? 56.623 23.477 -21.039 1.00 35.74 31 LEU B O 1
ATOM 1373 N N . ALA B 1 34 ? 58.373 24.724 -20.376 1.00 36.08 32 ALA B N 1
ATOM 1374 C CA . ALA B 1 34 ? 58.513 24.051 -19.088 1.00 35.85 32 ALA B CA 1
ATOM 1375 C C . ALA B 1 34 ? 57.823 24.896 -18.030 1.00 35.88 32 ALA B C 1
ATOM 1376 O O . ALA B 1 34 ? 57.704 26.119 -18.179 1.00 35.72 32 ALA B O 1
ATOM 1378 N N . ARG B 1 35 ? 57.355 24.237 -16.973 1.00 35.75 33 ARG B N 1
ATOM 1379 C CA . ARG B 1 35 ? 56.777 24.925 -15.834 1.00 35.58 33 ARG B CA 1
ATOM 1380 C C . ARG B 1 35 ? 57.619 26.144 -15.454 1.00 35.95 33 ARG B C 1
ATOM 1381 O O . ARG B 1 35 ? 58.827 26.021 -15.208 1.00 36.11 33 ARG B O 1
ATOM 1389 N N . GLY B 1 36 ? 56.979 27.313 -15.423 1.00 35.81 34 GLY B N 1
ATOM 1390 C CA . GLY B 1 36 ? 57.663 28.567 -15.122 1.00 36.41 34 GLY B CA 1
ATOM 1391 C C . GLY B 1 36 ? 58.100 29.382 -16.332 1.00 36.93 34 GLY B C 1
ATOM 1392 O O . GLY B 1 36 ? 58.490 30.548 -16.186 1.00 37.26 34 GLY B O 1
ATOM 1393 N N . ASP B 1 37 ? 58.057 28.777 -17.520 1.00 36.90 35 ASP B N 1
ATOM 1394 C CA . ASP B 1 37 ? 58.361 29.502 -18.756 1.00 37.23 35 ASP B CA 1
ATOM 1395 C C . ASP B 1 37 ? 57.293 30.576 -19.019 1.00 36.80 35 ASP B C 1
ATOM 1396 O O . ASP B 1 37 ? 56.141 30.471 -18.586 1.00 36.41 35 ASP B O 1
ATOM 1401 N N . THR B 1 38 ? 57.715 31.630 -19.698 1.00 36.44 36 THR B N 1
ATOM 1402 C CA . THR B 1 38 ? 56.828 32.701 -20.089 1.00 36.46 36 THR B CA 1
ATOM 1403 C C . THR B 1 38 ? 56.483 32.436 -21.540 1.00 35.74 36 THR B C 1
ATOM 1404 O O . THR B 1 38 ? 57.378 32.220 -22.373 1.00 35.57 36 THR B O 1
ATOM 1408 N N . LEU B 1 39 ? 55.189 32.388 -21.837 1.00 35.09 37 LEU B N 1
ATOM 1409 C CA . LEU B 1 39 ? 54.762 32.287 -23.223 1.00 33.86 37 LEU B CA 1
ATOM 1410 C C . LEU B 1 39 ? 54.969 33.652 -23.850 1.00 33.96 37 LEU B C 1
ATOM 1411 O O . LEU B 1 39 ? 55.478 33.758 -24.960 1.00 33.53 37 LEU B O 1
ATOM 1416 N N . PHE B 1 40 ? 54.586 34.683 -23.104 1.00 33.81 38 PHE B N 1
ATOM 1417 C CA . PHE B 1 40 ? 54.735 36.082 -23.505 1.00 33.90 38 PHE B CA 1
ATOM 1418 C C . PHE B 1 40 ? 54.499 37.009 -22.312 1.00 33.94 38 PHE B C 1
ATOM 1419 O O . PHE B 1 40 ? 53.902 36.617 -21.308 1.00 33.91 38 PHE B O 1
ATOM 1427 N N . HIS B 1 41 ? 55.001 38.229 -22.423 1.00 34.81 39 HIS B N 1
ATOM 1428 C CA . HIS B 1 41 ? 54.878 39.230 -21.378 1.00 35.73 39 HIS B CA 1
ATOM 1429 C C . HIS B 1 41 ? 53.825 40.262 -21.768 1.00 35.91 39 HIS B C 1
ATOM 1430 O O . HIS B 1 41 ? 53.686 40.602 -22.935 1.00 35.88 39 HIS B O 1
ATOM 1437 N N . GLU B 1 42 ? 53.068 40.758 -20.798 1.00 36.56 40 GLU B N 1
ATOM 1438 C CA . GLU B 1 42 ? 52.072 41.800 -21.076 1.00 37.13 40 GLU B CA 1
ATOM 1439 C C . GLU B 1 42 ? 52.781 42.955 -21.771 1.00 37.47 40 GLU B C 1
ATOM 1440 O O . GLU B 1 42 ? 53.817 43.403 -21.303 1.00 37.16 40 GLU B O 1
ATOM 1446 N N . GLY B 1 43 ? 52.234 43.447 -22.880 1.00 38.23 41 GLY B N 1
ATOM 1447 C CA . GLY B 1 43 ? 52.887 44.552 -23.597 1.00 38.72 41 GLY B CA 1
ATOM 1448 C C . GLY B 1 43 ? 53.729 44.125 -24.794 1.00 39.07 41 GLY B C 1
ATOM 1449 O O . GLY B 1 43 ? 53.866 44.879 -25.764 1.00 39.80 41 GLY B O 1
ATOM 1450 N N . ASP B 1 44 ? 54.283 42.914 -24.736 1.00 39.11 42 ASP B N 1
ATOM 1451 C CA . ASP B 1 44 ? 55.006 42.313 -25.867 1.00 38.77 42 ASP B CA 1
ATOM 1452 C C . ASP B 1 44 ? 54.228 42.462 -27.170 1.00 37.51 42 ASP B C 1
ATOM 1453 O O . ASP B 1 44 ? 53.022 42.336 -27.169 1.00 37.62 42 ASP B O 1
ATOM 1458 N N . PRO B 1 45 ? 54.930 42.707 -28.294 1.00 36.94 43 PRO B N 1
ATOM 1459 C CA . PRO B 1 45 ? 54.205 42.650 -29.550 1.00 36.06 43 PRO B CA 1
ATOM 1460 C C . PRO B 1 45 ? 53.642 41.232 -29.711 1.00 35.97 43 PRO B C 1
ATOM 1461 O O . PRO B 1 45 ? 54.327 40.265 -29.396 1.00 36.28 43 PRO B O 1
ATOM 1465 N N . GLY B 1 46 ? 52.393 41.102 -30.149 1.00 35.04 44 GLY B N 1
ATOM 1466 C CA . GLY B 1 46 ? 51.837 39.762 -30.392 1.00 33.97 44 GLY B CA 1
ATOM 1467 C C . GLY B 1 46 ? 51.306 39.657 -31.794 1.00 33.40 44 GLY B C 1
ATOM 1468 O O . GLY B 1 46 ? 50.643 40.586 -32.263 1.00 33.32 44 GLY B O 1
ATOM 1469 N N . ASP B 1 47 ? 51.577 38.540 -32.468 1.00 33.16 45 ASP B N 1
ATOM 1470 C CA . ASP B 1 47 ? 51.021 38.316 -33.807 1.00 33.67 45 ASP B CA 1
ATOM 1471 C C . ASP B 1 47 ? 50.496 36.901 -34.031 1.00 33.16 45 ASP B C 1
ATOM 1472 O O . ASP B 1 47 ? 50.345 36.491 -35.181 1.00 33.62 45 ASP B O 1
ATOM 1477 N N . ARG B 1 48 ? 50.253 36.143 -32.973 1.00 32.64 46 ARG B N 1
ATOM 1478 C CA A ARG B 1 48 ? 49.830 34.759 -33.134 0.50 32.66 46 ARG B CA 1
ATOM 1479 C CA B ARG B 1 48 ? 49.862 34.748 -33.126 0.50 32.78 46 ARG B CA 1
ATOM 1480 C C . ARG B 1 48 ? 48.894 34.303 -32.051 1.00 32.65 46 ARG B C 1
ATOM 1481 O O . ARG B 1 48 ? 48.978 34.779 -30.923 1.00 32.91 46 ARG B O 1
ATOM 1496 N N . LEU B 1 49 ? 48.009 33.398 -32.402 1.00 33.15 47 LEU B N 1
ATOM 1497 C CA . LEU B 1 49 ? 47.179 32.708 -31.489 1.00 33.67 47 LEU B CA 1
ATOM 1498 C C . LEU B 1 49 ? 47.790 31.362 -31.200 1.00 33.41 47 LEU B C 1
ATOM 1499 O O . LEU B 1 49 ? 48.531 30.876 -31.994 1.00 32.69 47 LEU B O 1
ATOM 1504 N N . TYR B 1 50 ? 47.468 30.805 -30.047 1.00 32.53 48 TYR B N 1
ATOM 1505 C CA . TYR B 1 50 ? 47.891 29.470 -29.660 1.00 33.50 48 TYR B CA 1
ATOM 1506 C C . TYR B 1 50 ? 46.669 28.676 -29.293 1.00 32.81 48 TYR B C 1
ATOM 1507 O O . TYR B 1 50 ? 45.708 29.247 -28.797 1.00 33.65 48 TYR B O 1
ATOM 1516 N N . VAL B 1 51 ? 46.707 27.373 -29.535 1.00 32.63 49 VAL B N 1
ATOM 1517 C CA . VAL B 1 51 ? 45.763 26.446 -28.914 1.00 32.86 49 VAL B CA 1
ATOM 1518 C C . VAL B 1 51 ? 46.595 25.540 -28.002 1.00 32.35 49 VAL B C 1
ATOM 1519 O O . VAL B 1 51 ? 47.504 24.851 -28.464 1.00 33.02 49 VAL B O 1
ATOM 1523 N N . VAL B 1 52 ? 46.310 25.572 -26.707 1.00 32.00 50 VAL B N 1
ATOM 1524 C CA . VAL B 1 52 ? 46.910 24.609 -25.772 1.00 31.98 50 VAL B CA 1
ATOM 1525 C C . VAL B 1 52 ? 46.505 23.162 -26.137 1.00 31.88 50 VAL B C 1
ATOM 1526 O O . VAL B 1 52 ? 45.323 22.865 -26.362 1.00 32.49 50 VAL B O 1
ATOM 1530 N N . THR B 1 53 ? 47.495 22.284 -26.228 1.00 32.19 51 THR B N 1
ATOM 1531 C CA . THR B 1 53 ? 47.265 20.861 -26.521 1.00 32.34 51 THR B CA 1
ATOM 1532 C C . THR B 1 53 ? 47.477 19.990 -25.282 1.00 33.04 51 THR B C 1
ATOM 1533 O O . THR B 1 53 ? 46.860 18.927 -25.141 1.00 33.17 51 THR B O 1
ATOM 1537 N N . GLU B 1 54 ? 48.368 20.430 -24.397 1.00 33.52 52 GLU B N 1
ATOM 1538 C CA . GLU B 1 54 ? 48.471 19.861 -23.047 1.00 34.01 52 GLU B CA 1
ATOM 1539 C C . GLU B 1 54 ? 49.110 20.826 -22.052 1.00 33.75 52 GLU B C 1
ATOM 1540 O O . GLU B 1 54 ? 49.949 21.655 -22.417 1.00 33.69 52 GLU B O 1
ATOM 1546 N N . GLY B 1 55 ? 48.712 20.704 -20.794 1.00 33.38 53 GLY B N 1
ATOM 1547 C CA . GLY B 1 55 ? 49.266 21.533 -19.734 1.00 33.05 53 GLY B CA 1
ATOM 1548 C C . GLY B 1 55 ? 48.409 22.764 -19.503 1.00 32.82 53 GLY B C 1
ATOM 1549 O O . GLY B 1 55 ? 47.365 22.924 -20.143 1.00 32.33 53 GLY B O 1
ATOM 1550 N N . LYS B 1 56 ? 48.851 23.625 -18.587 1.00 32.85 54 LYS B N 1
ATOM 1551 C CA . LYS B 1 56 ? 48.091 24.819 -18.201 1.00 33.07 54 LYS B CA 1
ATOM 1552 C C . LYS B 1 56 ? 48.924 26.104 -18.230 1.00 32.83 54 LYS B C 1
ATOM 1553 O O . LYS B 1 56 ? 50.092 26.115 -17.803 1.00 32.38 54 LYS B O 1
ATOM 1559 N N . VAL B 1 57 ? 48.311 27.173 -18.757 1.00 32.29 55 VAL B N 1
ATOM 1560 C CA . VAL B 1 57 ? 48.916 28.501 -18.800 1.00 31.34 55 VAL B CA 1
ATOM 1561 C C . VAL B 1 57 ? 48.074 29.474 -17.964 1.00 32.54 55 VAL B C 1
ATOM 1562 O O . VAL B 1 57 ? 46.844 29.600 -18.150 1.00 32.14 55 VAL B O 1
ATOM 1566 N N . LYS B 1 58 ? 48.751 30.147 -17.040 1.00 32.06 56 LYS B N 1
ATOM 1567 C CA . LYS B 1 58 ? 48.152 31.224 -16.272 1.00 33.38 56 LYS B CA 1
ATOM 1568 C C . LYS B 1 58 ? 48.306 32.570 -16.990 1.00 33.26 56 LYS B C 1
ATOM 1569 O O . LYS B 1 58 ? 49.416 32.956 -17.371 1.00 33.56 56 LYS B O 1
ATOM 1575 N N . LEU B 1 59 ? 47.187 33.265 -17.184 1.00 33.61 57 LEU B N 1
ATOM 1576 C CA . LEU B 1 59 ? 47.209 34.632 -17.694 1.00 34.61 57 LEU B CA 1
ATOM 1577 C C . LEU B 1 59 ? 46.890 35.606 -16.580 1.00 36.05 57 LEU B C 1
ATOM 1578 O O . LEU B 1 59 ? 45.876 35.478 -15.885 1.00 35.57 57 LEU B O 1
ATOM 1583 N N . HIS B 1 60 ? 47.787 36.564 -16.403 1.00 37.73 58 HIS B N 1
ATOM 1584 C CA . HIS B 1 60 ? 47.681 37.545 -15.342 1.00 39.73 58 HIS B CA 1
ATOM 1585 C C . HIS B 1 60 ? 48.163 38.884 -15.874 1.00 41.43 58 HIS B C 1
ATOM 1586 O O . HIS B 1 60 ? 49.078 38.928 -16.705 1.00 41.30 58 HIS B O 1
ATOM 1593 N N . ARG B 1 61 ? 47.533 39.967 -15.424 1.00 43.13 59 ARG B N 1
ATOM 1594 C CA . ARG B 1 61 ? 47.983 41.302 -15.802 1.00 45.13 59 ARG B CA 1
ATOM 1595 C C . ARG B 1 61 ? 48.300 42.155 -14.578 1.00 45.92 59 ARG B C 1
ATOM 1596 O O . ARG B 1 61 ? 47.964 41.786 -13.459 1.00 45.54 59 ARG B O 1
ATOM 1604 N N . THR B 1 62 ? 48.975 43.278 -14.789 1.00 47.34 60 THR B N 1
ATOM 1605 C CA . THR B 1 62 ? 49.623 43.973 -13.679 1.00 48.64 60 THR B CA 1
ATOM 1606 C C . THR B 1 62 ? 48.939 45.294 -13.356 1.00 49.76 60 THR B C 1
ATOM 1607 O O . THR B 1 62 ? 48.635 46.082 -14.246 1.00 50.36 60 THR B O 1
ATOM 1611 N N . SER B 1 63 ? 48.702 45.519 -12.068 1.00 51.12 61 SER B N 1
ATOM 1612 C CA . SER B 1 63 ? 47.887 46.635 -11.592 1.00 52.02 61 SER B CA 1
ATOM 1613 C C . SER B 1 63 ? 48.776 47.767 -11.039 1.00 52.52 61 SER B C 1
ATOM 1614 O O . SER B 1 63 ? 49.981 47.553 -10.860 1.00 52.64 61 SER B O 1
ATOM 1617 N N . PRO B 1 64 ? 48.196 48.978 -10.795 1.00 53.00 62 PRO B N 1
ATOM 1618 C CA . PRO B 1 64 ? 48.904 50.148 -10.276 1.00 53.21 62 PRO B CA 1
ATOM 1619 C C . PRO B 1 64 ? 50.138 49.873 -9.411 1.00 53.58 62 PRO B C 1
ATOM 1620 O O . PRO B 1 64 ? 51.261 50.123 -9.861 1.00 53.62 62 PRO B O 1
ATOM 1624 N N . ASP B 1 65 ? 49.934 49.355 -8.200 1.00 53.70 63 ASP B N 1
ATOM 1625 C CA . ASP B 1 65 ? 51.033 49.186 -7.243 1.00 53.98 63 ASP B CA 1
ATOM 1626 C C . ASP B 1 65 ? 52.146 48.235 -7.707 1.00 54.09 63 ASP B C 1
ATOM 1627 O O . ASP B 1 65 ? 53.199 48.147 -7.062 1.00 54.22 63 ASP B O 1
ATOM 1632 N N . GLY B 1 66 ? 51.903 47.545 -8.826 1.00 54.15 64 GLY B N 1
ATOM 1633 C CA . GLY B 1 66 ? 52.783 46.489 -9.336 1.00 54.00 64 GLY B CA 1
ATOM 1634 C C . GLY B 1 66 ? 52.197 45.127 -8.957 1.00 54.09 64 GLY B C 1
ATOM 1635 O O . GLY B 1 66 ? 52.938 44.138 -8.659 1.00 53.92 64 GLY B O 1
ATOM 1636 N N . ARG B 1 67 ? 50.852 45.096 -8.984 1.00 54.23 65 ARG B N 1
ATOM 1637 C CA . ARG B 1 67 ? 50.059 43.960 -8.506 1.00 54.38 65 ARG B CA 1
ATOM 1638 C C . ARG B 1 67 ? 49.812 42.934 -9.598 1.00 54.23 65 ARG B C 1
ATOM 1639 O O . ARG B 1 67 ? 49.017 43.170 -10.509 1.00 54.02 65 ARG B O 1
ATOM 1647 N N . GLU B 1 68 ? 50.487 41.794 -9.488 1.00 54.03 66 GLU B N 1
ATOM 1648 C CA . GLU B 1 68 ? 50.232 40.676 -10.374 1.00 54.10 66 GLU B CA 1
ATOM 1649 C C . GLU B 1 68 ? 48.810 40.160 -10.153 1.00 53.56 66 GLU B C 1
ATOM 1650 O O . GLU B 1 68 ? 48.494 39.571 -9.119 1.00 53.58 66 GLU B O 1
ATOM 1656 N N . ASN B 1 69 ? 47.962 40.404 -11.143 1.00 52.95 67 ASN B N 1
ATOM 1657 C CA . ASN B 1 69 ? 46.532 40.176 -11.027 1.00 52.13 67 ASN B CA 1
ATOM 1658 C C . ASN B 1 69 ? 46.055 39.044 -11.936 1.00 51.49 67 ASN B C 1
ATOM 1659 O O . ASN B 1 69 ? 46.113 39.145 -13.161 1.00 51.22 67 ASN B O 1
ATOM 1672 N N . LEU B 1 71 ? 43.919 36.395 -14.063 1.00 45.92 69 LEU B N 1
ATOM 1673 C CA . LEU B 1 71 ? 42.964 36.670 -15.114 1.00 44.12 69 LEU B CA 1
ATOM 1674 C C . LEU B 1 71 ? 42.282 35.431 -15.720 1.00 42.57 69 LEU B C 1
ATOM 1675 O O . LEU B 1 71 ? 41.100 35.402 -15.913 1.00 42.05 69 LEU B O 1
ATOM 1680 N N . ALA B 1 72 ? 43.049 34.400 -15.993 1.00 40.50 70 ALA B N 1
ATOM 1681 C CA . ALA B 1 72 ? 42.521 33.132 -16.493 1.00 38.73 70 ALA B CA 1
ATOM 1682 C C . ALA B 1 72 ? 43.538 31.999 -16.390 1.00 37.76 70 ALA B C 1
ATOM 1683 O O . ALA B 1 72 ? 44.754 32.231 -16.346 1.00 37.40 70 ALA B O 1
ATOM 1685 N N . VAL B 1 73 ? 43.025 30.773 -16.343 1.00 36.15 71 VAL B N 1
ATOM 1686 C CA . VAL B 1 73 ? 43.848 29.584 -16.488 1.00 35.48 71 VAL B CA 1
ATOM 1687 C C . VAL B 1 73 ? 43.359 28.851 -17.716 1.00 35.02 71 VAL B C 1
ATOM 1688 O O . VAL B 1 73 ? 42.190 28.478 -17.802 1.00 35.09 71 VAL B O 1
ATOM 1692 N N . VAL B 1 74 ? 44.263 28.684 -18.674 1.00 34.35 72 VAL B N 1
ATOM 1693 C CA . VAL B 1 74 ? 43.927 28.176 -20.006 1.00 33.96 72 VAL B CA 1
ATOM 1694 C C . VAL B 1 74 ? 44.482 26.759 -20.138 1.00 33.78 72 VAL B C 1
ATOM 1695 O O . VAL B 1 74 ? 45.692 26.543 -19.952 1.00 33.90 72 VAL B O 1
ATOM 1699 N N . GLY B 1 75 ? 43.588 25.803 -20.420 1.00 33.11 73 GLY B N 1
ATOM 1700 C CA . GLY B 1 75 ? 43.941 24.381 -20.506 1.00 33.21 73 GLY B CA 1
ATOM 1701 C C . GLY B 1 75 ? 43.780 23.819 -21.914 1.00 33.32 73 GLY B C 1
ATOM 1702 O O . GLY B 1 75 ? 43.479 24.567 -22.840 1.00 32.51 73 GLY B O 1
ATOM 1703 N N . PRO B 1 76 ? 43.975 22.497 -22.084 1.00 33.71 74 PRO B N 1
ATOM 1704 C CA . PRO B 1 76 ? 43.876 21.877 -23.409 1.00 34.16 74 PRO B CA 1
ATOM 1705 C C . PRO B 1 76 ? 42.594 22.225 -24.185 1.00 34.70 74 PRO B C 1
ATOM 1706 O O . PRO B 1 76 ? 41.504 22.293 -23.603 1.00 34.84 74 PRO B O 1
ATOM 1710 N N . SER B 1 77 ? 42.775 22.451 -25.486 1.00 35.43 75 SER B N 1
ATOM 1711 C CA . SER B 1 77 ? 41.730 22.833 -26.453 1.00 36.03 75 SER B CA 1
ATOM 1712 C C . SER B 1 77 ? 41.228 24.271 -26.318 1.00 35.79 75 SER B C 1
ATOM 1713 O O . SER B 1 77 ? 40.226 24.644 -26.946 1.00 35.83 75 SER B O 1
ATOM 1716 N N . GLU B 1 78 ? 41.923 25.075 -25.517 1.00 34.76 76 GLU B N 1
ATOM 1717 C CA . GLU B 1 78 ? 41.546 26.462 -25.323 1.00 35.28 76 GLU B CA 1
ATOM 1718 C C . GLU B 1 78 ? 42.532 27.380 -26.011 1.00 35.06 76 GLU B C 1
ATOM 1719 O O . GLU B 1 78 ? 43.708 27.031 -26.164 1.00 35.56 76 GLU B O 1
ATOM 1725 N N . LEU B 1 79 ? 42.043 28.552 -26.416 1.00 35.48 77 LEU B N 1
ATOM 1726 C CA . LEU B 1 79 ? 42.831 29.515 -27.209 1.00 35.49 77 LEU B CA 1
ATOM 1727 C C . LEU B 1 79 ? 43.436 30.588 -26.350 1.00 35.27 77 LEU B C 1
ATOM 1728 O O . LEU B 1 79 ? 42.845 31.036 -25.367 1.00 34.53 77 LEU B O 1
ATOM 1733 N N . ILE B 1 80 ? 44.613 31.018 -26.770 1.00 34.58 78 ILE B N 1
ATOM 1734 C CA . ILE B 1 80 ? 45.308 32.145 -26.192 1.00 34.43 78 ILE B CA 1
ATOM 1735 C C . ILE B 1 80 ? 45.569 33.124 -27.337 1.00 34.85 78 ILE B C 1
ATOM 1736 O O . ILE B 1 80 ? 46.004 32.701 -28.405 1.00 35.20 78 ILE B O 1
ATOM 1741 N N . GLY B 1 81 ? 45.289 34.407 -27.116 1.00 34.59 79 GLY B N 1
ATOM 1742 C CA . GLY B 1 81 ? 45.679 35.458 -28.061 1.00 34.70 79 GLY B CA 1
ATOM 1743 C C . GLY B 1 81 ? 44.923 35.422 -29.369 1.00 34.43 79 GLY B C 1
ATOM 1744 O O . GLY B 1 81 ? 45.468 35.725 -30.424 1.00 34.53 79 GLY B O 1
ATOM 1745 N N . GLU B 1 82 ? 43.649 35.052 -29.304 1.00 34.96 80 GLU B N 1
ATOM 1746 C CA . GLU B 1 82 ? 42.867 34.826 -30.502 1.00 34.82 80 GLU B CA 1
ATOM 1747 C C . GLU B 1 82 ? 42.964 35.996 -31.479 1.00 34.86 80 GLU B C 1
ATOM 1748 O O . GLU B 1 82 ? 43.202 35.801 -32.669 1.00 37.34 80 GLU B O 1
ATOM 1754 N N . LEU B 1 83 ? 42.784 37.210 -30.994 1.00 34.64 81 LEU B N 1
ATOM 1755 C CA . LEU B 1 83 ? 42.603 38.328 -31.906 1.00 35.99 81 LEU B CA 1
ATOM 1756 C C . LEU B 1 83 ? 43.949 38.855 -32.386 1.00 36.13 81 LEU B C 1
ATOM 1757 O O . LEU B 1 83 ? 44.003 39.619 -33.342 1.00 35.64 81 LEU B O 1
ATOM 1762 N N . SER B 1 84 ? 45.013 38.413 -31.711 1.00 35.17 82 SER B N 1
ATOM 1763 C CA . SER B 1 84 ? 46.400 38.672 -32.105 1.00 35.07 82 SER B CA 1
ATOM 1764 C C . SER B 1 84 ? 46.686 38.118 -33.514 1.00 34.48 82 SER B C 1
ATOM 1765 O O . SER B 1 84 ? 47.488 38.675 -34.256 1.00 33.85 82 SER B O 1
ATOM 1768 N N . LEU B 1 85 ? 45.991 37.043 -33.897 1.00 34.01 83 LEU B N 1
ATOM 1769 C CA . LEU B 1 85 ? 46.103 36.478 -35.238 1.00 33.79 83 LEU B CA 1
ATOM 1770 C C . LEU B 1 85 ? 45.656 37.462 -36.317 1.00 32.67 83 LEU B C 1
ATOM 1771 O O . LEU B 1 85 ? 46.308 37.620 -37.331 1.00 33.02 83 LEU B O 1
ATOM 1776 N N . PHE B 1 86 ? 44.549 38.153 -36.070 1.00 31.36 84 PHE B N 1
ATOM 1777 C CA . PHE B 1 86 ? 43.933 39.020 -37.053 1.00 30.28 84 PHE B CA 1
ATOM 1778 C C . PHE B 1 86 ? 44.365 40.452 -36.968 1.00 30.20 84 PHE B C 1
ATOM 1779 O O . PHE B 1 86 ? 44.398 41.151 -37.985 1.00 30.33 84 PHE B O 1
ATOM 1787 N N . ASP B 1 87 ? 44.624 40.916 -35.752 1.00 29.27 85 ASP B N 1
ATOM 1788 C CA . ASP B 1 87 ? 45.032 42.288 -35.548 1.00 30.62 85 ASP B CA 1
ATOM 1789 C C . ASP B 1 87 ? 46.209 42.306 -34.579 1.00 30.71 85 ASP B C 1
ATOM 1790 O O . ASP B 1 87 ? 46.050 42.530 -33.384 1.00 29.06 85 ASP B O 1
ATOM 1795 N N . PRO B 1 88 ? 47.412 42.017 -35.094 1.00 30.79 86 PRO B N 1
ATOM 1796 C CA . PRO B 1 88 ? 48.590 42.027 -34.217 1.00 30.57 86 PRO B CA 1
ATOM 1797 C C . PRO B 1 88 ? 48.707 43.299 -33.377 1.00 31.06 86 PRO B C 1
ATOM 1798 O O . PRO B 1 88 ? 48.418 44.390 -33.876 1.00 31.50 86 PRO B O 1
ATOM 1802 N N . GLY B 1 89 ? 49.094 43.151 -32.108 1.00 30.60 87 GLY B N 1
ATOM 1803 C CA . GLY B 1 89 ? 49.198 44.280 -31.178 1.00 30.19 87 GLY B CA 1
ATOM 1804 C C . GLY B 1 89 ? 49.747 43.804 -29.854 1.00 30.72 87 GLY B C 1
ATOM 1805 O O . GLY B 1 89 ? 50.105 42.632 -29.738 1.00 30.09 87 GLY B O 1
ATOM 1806 N N . PRO B 1 90 ? 49.833 44.706 -28.850 1.00 31.37 88 PRO B N 1
ATOM 1807 C CA . PRO B 1 90 ? 50.387 44.325 -27.548 1.00 32.53 88 PRO B CA 1
ATOM 1808 C C . PRO B 1 90 ? 49.563 43.312 -26.769 1.00 33.40 88 PRO B C 1
ATOM 1809 O O . PRO B 1 90 ? 48.356 43.460 -26.626 1.00 33.89 88 PRO B O 1
ATOM 1813 N N . ARG B 1 91 ? 50.240 42.274 -26.288 1.00 34.53 89 ARG B N 1
ATOM 1814 C CA . ARG B 1 91 ? 49.641 41.268 -25.417 1.00 35.60 89 ARG B CA 1
ATOM 1815 C C . ARG B 1 91 ? 48.948 41.916 -24.214 1.00 36.02 89 ARG B C 1
ATOM 1816 O O . ARG B 1 91 ? 49.559 42.688 -23.496 1.00 36.90 89 ARG B O 1
ATOM 1824 N N . THR B 1 92 ? 47.665 41.612 -24.002 1.00 37.57 90 THR B N 1
ATOM 1825 C CA . THR B 1 92 ? 46.915 42.200 -22.889 1.00 37.13 90 THR B CA 1
ATOM 1826 C C . THR B 1 92 ? 47.206 41.545 -21.541 1.00 37.25 90 THR B C 1
ATOM 1827 O O . THR B 1 92 ? 46.572 41.888 -20.525 1.00 36.58 90 THR B O 1
ATOM 1831 N N . ALA B 1 93 ? 48.145 40.596 -21.517 1.00 35.87 91 ALA B N 1
ATOM 1832 C CA . ALA B 1 93 ? 48.390 39.812 -20.308 1.00 35.36 91 ALA B CA 1
ATOM 1833 C C . ALA B 1 93 ? 49.697 39.065 -20.423 1.00 34.91 91 ALA B C 1
ATOM 1834 O O . ALA B 1 93 ? 50.219 38.921 -21.518 1.00 35.13 91 ALA B O 1
ATOM 1836 N N . THR B 1 94 ? 50.224 38.607 -19.294 1.00 34.94 92 THR B N 1
ATOM 1837 C CA . THR B 1 94 ? 51.392 37.730 -19.279 1.00 35.23 92 THR B CA 1
ATOM 1838 C C . THR B 1 94 ? 50.905 36.282 -19.188 1.00 35.25 92 THR B C 1
ATOM 1839 O O . THR B 1 94 ? 50.008 35.972 -18.396 1.00 35.42 92 THR B O 1
ATOM 1843 N N . GLY B 1 95 ? 51.480 35.408 -20.016 1.00 34.74 93 GLY B N 1
ATOM 1844 C CA . GLY B 1 95 ? 51.217 33.973 -19.939 1.00 34.01 93 GLY B CA 1
ATOM 1845 C C . GLY B 1 95 ? 52.355 33.180 -19.326 1.00 34.35 93 GLY B C 1
ATOM 1846 O O . GLY B 1 95 ? 53.470 33.166 -19.844 1.00 33.57 93 GLY B O 1
ATOM 1847 N N . THR B 1 96 ? 52.068 32.507 -18.224 1.00 34.26 94 THR B N 1
ATOM 1848 C CA . THR B 1 96 ? 53.075 31.715 -17.530 1.00 34.90 94 THR B CA 1
ATOM 1849 C C . THR B 1 96 ? 52.627 30.264 -17.471 1.00 34.61 94 THR B C 1
ATOM 1850 O O . THR B 1 96 ? 51.491 29.974 -17.090 1.00 34.48 94 THR B O 1
ATOM 1854 N N . ALA B 1 97 ? 53.520 29.360 -17.864 1.00 34.24 95 ALA B N 1
ATOM 1855 C CA . ALA B 1 97 ? 53.242 27.940 -17.789 1.00 33.93 95 ALA B CA 1
ATOM 1856 C C . ALA B 1 97 ? 53.151 27.514 -16.336 1.00 34.42 95 ALA B C 1
ATOM 1857 O O . ALA B 1 97 ? 54.090 27.732 -15.558 1.00 34.41 95 ALA B O 1
ATOM 1859 N N . LEU B 1 98 ? 52.022 26.910 -15.970 1.00 34.47 96 LEU B N 1
ATOM 1860 C CA . LEU B 1 98 ? 51.836 26.359 -14.626 1.00 34.93 96 LEU B CA 1
ATOM 1861 C C . LEU B 1 98 ? 52.352 24.940 -14.534 1.00 34.80 96 LEU B C 1
ATOM 1862 O O . LEU B 1 98 ? 52.601 24.441 -13.451 1.00 34.58 96 LEU B O 1
ATOM 1867 N N . THR B 1 99 ? 52.488 24.303 -15.693 1.00 35.15 97 THR B N 1
ATOM 1868 C CA . THR B 1 99 ? 52.994 22.948 -15.821 1.00 35.74 97 THR B CA 1
ATOM 1869 C C . THR B 1 99 ? 53.872 22.938 -17.062 1.00 36.37 97 THR B C 1
ATOM 1870 O O . THR B 1 99 ? 54.056 23.986 -17.716 1.00 37.06 97 THR B O 1
ATOM 1874 N N . GLU B 1 100 ? 54.392 21.769 -17.425 1.00 36.24 98 GLU B N 1
ATOM 1875 C CA . GLU B 1 100 ? 54.895 21.606 -18.780 1.00 36.70 98 GLU B CA 1
ATOM 1876 C C . GLU B 1 100 ? 53.681 21.748 -19.709 1.00 36.16 98 GLU B C 1
ATOM 1877 O O . GLU B 1 100 ? 52.610 21.183 -19.453 1.00 36.41 98 GLU B O 1
ATOM 1883 N N . VAL B 1 101 ? 53.846 22.550 -20.750 1.00 35.20 99 VAL B N 1
ATOM 1884 C CA . VAL B 1 101 ? 52.757 22.908 -21.648 1.00 34.70 99 VAL B CA 1
ATOM 1885 C C . VAL B 1 101 ? 53.185 22.682 -23.088 1.00 34.29 99 VAL B C 1
ATOM 1886 O O . VAL B 1 101 ? 54.340 22.941 -23.446 1.00 34.18 99 VAL B O 1
ATOM 1890 N N . LYS B 1 102 ? 52.251 22.212 -23.911 1.00 34.12 100 LYS B N 1
ATOM 1891 C CA . LYS B 1 102 ? 52.457 22.173 -25.360 1.00 33.91 100 LYS B CA 1
ATOM 1892 C C . LYS B 1 102 ? 51.352 22.933 -26.073 1.00 34.18 100 LYS B C 1
ATOM 1893 O O . LYS B 1 102 ? 50.176 22.837 -25.693 1.00 33.38 100 LYS B O 1
ATOM 1899 N N . LEU B 1 103 ? 51.749 23.698 -27.094 1.00 34.52 101 LEU B N 1
ATOM 1900 C CA . LEU B 1 103 ? 50.836 24.531 -27.870 1.00 35.32 101 LEU B CA 1
ATOM 1901 C C . LEU B 1 103 ? 51.097 24.386 -29.359 1.00 35.39 101 LEU B C 1
ATOM 1902 O O . LEU B 1 103 ? 52.182 23.982 -29.771 1.00 35.86 101 LEU B O 1
ATOM 1907 N N . LEU B 1 104 ? 50.069 24.698 -30.145 1.00 35.68 102 LEU B N 1
ATOM 1908 C CA . LEU B 1 104 ? 50.158 24.911 -31.595 1.00 35.37 102 LEU B CA 1
ATOM 1909 C C . LEU B 1 104 ? 49.917 26.401 -31.848 1.00 35.43 102 LEU B C 1
ATOM 1910 O O . LEU B 1 104 ? 48.978 26.978 -31.312 1.00 35.06 102 LEU B O 1
ATOM 1915 N N . ALA B 1 105 ? 50.767 27.002 -32.673 1.00 35.59 103 ALA B N 1
ATOM 1916 C CA . ALA B 1 105 ? 50.770 28.446 -32.895 1.00 36.25 103 ALA B CA 1
ATOM 1917 C C . ALA B 1 105 ? 50.396 28.746 -34.337 1.00 36.23 103 ALA B C 1
ATOM 1918 O O . ALA B 1 105 ? 50.889 28.089 -35.253 1.00 35.67 103 ALA B O 1
ATOM 1920 N N . LEU B 1 106 ? 49.528 29.734 -34.538 1.00 36.23 104 LEU B N 1
ATOM 1921 C CA . LEU B 1 106 ? 49.235 30.212 -35.893 1.00 35.43 104 LEU B CA 1
ATOM 1922 C C . LEU B 1 106 ? 49.468 31.725 -35.944 1.00 34.88 104 LEU B C 1
ATOM 1923 O O . LEU B 1 106 ? 48.800 32.478 -35.226 1.00 32.27 104 LEU B O 1
ATOM 1928 N N . GLY B 1 107 ? 50.435 32.146 -36.760 1.00 33.60 105 GLY B N 1
ATOM 1929 C CA . GLY B 1 107 ? 50.822 33.563 -36.846 1.00 34.81 105 GLY B CA 1
ATOM 1930 C C . GLY B 1 107 ? 50.093 34.348 -37.917 1.00 34.72 105 GLY B C 1
ATOM 1931 O O . GLY B 1 107 ? 49.588 33.778 -38.884 1.00 34.40 105 GLY B O 1
ATOM 1932 N N . HIS B 1 108 ? 50.052 35.667 -37.766 1.00 35.49 106 HIS B N 1
ATOM 1933 C CA . HIS B 1 108 ? 49.350 36.513 -38.737 1.00 36.56 106 HIS B CA 1
ATOM 1934 C C . HIS B 1 108 ? 49.861 36.289 -40.181 1.00 36.83 106 HIS B C 1
ATOM 1935 O O . HIS B 1 108 ? 49.077 36.259 -41.155 1.00 36.13 106 HIS B O 1
ATOM 1942 N N . GLY B 1 109 ? 51.175 36.102 -40.295 1.00 37.03 107 GLY B N 1
ATOM 1943 C CA . GLY B 1 109 ? 51.834 35.825 -41.574 1.00 38.16 107 GLY B CA 1
ATOM 1944 C C . GLY B 1 109 ? 51.456 34.511 -42.243 1.00 38.60 107 GLY B C 1
ATOM 1945 O O . GLY B 1 109 ? 51.627 34.374 -43.445 1.00 38.81 107 GLY B O 1
ATOM 1946 N N . ASP B 1 110 ? 50.917 33.569 -41.472 1.00 39.22 108 ASP B N 1
ATOM 1947 C CA . ASP B 1 110 ? 50.480 32.251 -41.979 1.00 40.32 108 ASP B CA 1
ATOM 1948 C C . ASP B 1 110 ? 49.075 32.312 -42.542 1.00 40.98 108 ASP B C 1
ATOM 1949 O O . ASP B 1 110 ? 48.618 31.380 -43.221 1.00 40.54 108 ASP B O 1
ATOM 1954 N N . LEU B 1 111 ? 48.392 33.411 -42.237 1.00 40.92 109 LEU B N 1
ATOM 1955 C CA . LEU B 1 111 ? 46.997 33.598 -42.603 1.00 42.75 109 LEU B CA 1
ATOM 1956 C C . LEU B 1 111 ? 46.788 33.716 -44.106 1.00 42.68 109 LEU B C 1
ATOM 1957 O O . LEU B 1 111 ? 46.039 32.939 -44.684 1.00 42.73 109 LEU B O 1
ATOM 1962 N N . GLN B 1 112 ? 47.456 34.663 -44.757 1.00 44.15 110 GLN B N 1
ATOM 1963 C CA . GLN B 1 112 ? 47.272 34.817 -46.211 1.00 45.24 110 GLN B CA 1
ATOM 1964 C C . GLN B 1 112 ? 47.606 33.546 -47.044 1.00 44.37 110 GLN B C 1
ATOM 1965 O O . GLN B 1 112 ? 46.830 33.186 -47.932 1.00 45.56 110 GLN B O 1
ATOM 1971 N N . PRO B 1 113 ? 48.742 32.858 -46.775 1.00 43.95 111 PRO B N 1
ATOM 1972 C CA . PRO B 1 113 ? 48.958 31.576 -47.464 1.00 42.86 111 PRO B CA 1
ATOM 1973 C C . PRO B 1 113 ? 47.858 30.519 -47.229 1.00 42.64 111 PRO B C 1
ATOM 1974 O O . PRO B 1 113 ? 47.558 29.721 -48.131 1.00 42.41 111 PRO B O 1
ATOM 1978 N N . TRP B 1 114 ? 47.280 30.499 -46.030 1.00 41.62 112 TRP B N 1
ATOM 1979 C CA . TRP B 1 114 ? 46.236 29.531 -45.693 1.00 41.31 112 TRP B CA 1
ATOM 1980 C C . TRP B 1 114 ? 44.991 29.835 -46.522 1.00 41.44 112 TRP B C 1
ATOM 1981 O O . TRP B 1 114 ? 44.413 28.943 -47.129 1.00 40.68 112 TRP B O 1
ATOM 1992 N N . LEU B 1 115 ? 44.605 31.103 -46.549 1.00 42.58 113 LEU B N 1
ATOM 1993 C CA . LEU B 1 115 ? 43.466 31.559 -47.352 1.00 44.18 113 LEU B CA 1
ATOM 1994 C C . LEU B 1 115 ? 43.663 31.398 -48.862 1.00 44.81 113 LEU B C 1
ATOM 1995 O O . LEU B 1 115 ? 42.693 31.204 -49.588 1.00 45.40 113 LEU B O 1
ATOM 2000 N N . ASN B 1 116 ? 44.904 31.460 -49.334 1.00 45.29 114 ASN B N 1
ATOM 2001 C CA . ASN B 1 116 ? 45.201 31.110 -50.726 1.00 45.59 114 ASN B CA 1
ATOM 2002 C C . ASN B 1 116 ? 44.969 29.648 -51.080 1.00 45.11 114 ASN B C 1
ATOM 2003 O O . ASN B 1 116 ? 44.582 29.321 -52.204 1.00 45.56 114 ASN B O 1
ATOM 2008 N N . VAL B 1 117 ? 45.185 28.754 -50.128 1.00 44.00 115 VAL B N 1
ATOM 2009 C CA . VAL B 1 117 ? 44.981 27.344 -50.412 1.00 43.58 115 VAL B CA 1
ATOM 2010 C C . VAL B 1 117 ? 43.528 26.970 -50.138 1.00 43.19 115 VAL B C 1
ATOM 2011 O O . VAL B 1 117 ? 42.926 26.162 -50.881 1.00 42.05 115 VAL B O 1
ATOM 2015 N N . ARG B 1 118 ? 42.968 27.583 -49.092 1.00 41.90 116 ARG B N 1
ATOM 2016 C CA . ARG B 1 118 ? 41.584 27.346 -48.671 1.00 41.96 116 ARG B CA 1
ATOM 2017 C C . ARG B 1 118 ? 40.763 28.637 -48.668 1.00 41.60 116 ARG B C 1
ATOM 2018 O O . ARG B 1 118 ? 40.464 29.189 -47.619 1.00 41.14 116 ARG B O 1
ATOM 2026 N N . PRO B 1 119 ? 40.369 29.100 -49.854 1.00 41.93 117 PRO B N 1
ATOM 2027 C CA . PRO B 1 119 ? 39.771 30.417 -49.941 1.00 42.13 117 PRO B CA 1
ATOM 2028 C C . PRO B 1 119 ? 38.453 30.587 -49.173 1.00 41.76 117 PRO B C 1
ATOM 2029 O O . PRO B 1 119 ? 38.254 31.646 -48.608 1.00 42.09 117 PRO B O 1
ATOM 2033 N N . GLU B 1 120 ? 37.617 29.549 -49.093 1.00 41.86 118 GLU B N 1
ATOM 2034 C CA . GLU B 1 120 ? 36.300 29.616 -48.407 1.00 41.79 118 GLU B CA 1
ATOM 2035 C C . GLU B 1 120 ? 36.351 29.728 -46.872 1.00 41.14 118 GLU B C 1
ATOM 2036 O O . GLU B 1 120 ? 35.325 30.002 -46.210 1.00 41.39 118 GLU B O 1
ATOM 2042 N N . VAL B 1 121 ? 37.534 29.493 -46.307 1.00 38.70 119 VAL B N 1
ATOM 2043 C CA . VAL B 1 121 ? 37.718 29.581 -44.871 1.00 37.19 119 VAL B CA 1
ATOM 2044 C C . VAL B 1 121 ? 37.548 31.053 -44.428 1.00 35.85 119 VAL B C 1
ATOM 2045 O O . VAL B 1 121 ? 37.184 31.323 -43.288 1.00 35.74 119 VAL B O 1
ATOM 2049 N N . ALA B 1 122 ? 37.771 31.993 -45.339 1.00 34.51 120 ALA B N 1
ATOM 2050 C CA . ALA B 1 122 ? 37.737 33.412 -44.982 1.00 33.70 120 ALA B CA 1
ATOM 2051 C C . ALA B 1 122 ? 36.374 33.790 -44.400 1.00 32.71 120 ALA B C 1
ATOM 2052 O O . ALA B 1 122 ? 36.315 34.476 -43.387 1.00 31.59 120 ALA B O 1
ATOM 2054 N N . THR B 1 123 ? 35.289 33.304 -45.010 1.00 31.59 121 THR B N 1
ATOM 2055 C CA . THR B 1 123 ? 33.948 33.686 -44.561 1.00 30.94 121 THR B CA 1
ATOM 2056 C C . THR B 1 123 ? 33.594 33.028 -43.220 1.00 30.43 121 THR B C 1
ATOM 2057 O O . THR B 1 123 ? 32.884 33.615 -42.400 1.00 28.39 121 THR B O 1
ATOM 2061 N N . ALA B 1 124 ? 34.085 31.808 -42.995 1.00 28.84 122 ALA B N 1
ATOM 2062 C CA . ALA B 1 124 ? 33.892 31.160 -41.695 1.00 28.48 122 ALA B CA 1
ATOM 2063 C C . ALA B 1 124 ? 34.634 31.868 -40.537 1.00 28.12 122 ALA B C 1
ATOM 2064 O O . ALA B 1 124 ? 34.106 31.999 -39.446 1.00 28.31 122 ALA B O 1
ATOM 2066 N N . LEU B 1 125 ? 35.845 32.352 -40.778 1.00 28.40 123 LEU B N 1
ATOM 2067 C CA . LEU B 1 125 ? 36.525 33.121 -39.752 1.00 28.13 123 LEU B CA 1
ATOM 2068 C C . LEU B 1 125 ? 35.858 34.456 -39.537 1.00 28.07 123 LEU B C 1
ATOM 2069 O O . LEU B 1 125 ? 35.705 34.873 -38.390 1.00 28.83 123 LEU B O 1
ATOM 2074 N N . LEU B 1 126 ? 35.481 35.136 -40.629 1.00 27.09 124 LEU B N 1
ATOM 2075 C CA . LEU B 1 126 ? 34.738 36.399 -40.533 1.00 26.33 124 LEU B CA 1
ATOM 2076 C C . LEU B 1 126 ? 33.467 36.246 -39.724 1.00 26.44 124 LEU B C 1
ATOM 2077 O O . LEU B 1 126 ? 33.166 37.111 -38.906 1.00 25.97 124 LEU B O 1
ATOM 2082 N N . ARG B 1 127 ? 32.730 35.153 -39.926 1.00 25.07 125 ARG B N 1
ATOM 2083 C CA . ARG B 1 127 ? 31.485 34.955 -39.162 1.00 25.38 125 ARG B CA 1
ATOM 2084 C C . ARG B 1 127 ? 31.817 34.870 -37.674 1.00 26.03 125 ARG B C 1
ATOM 2085 O O . ARG B 1 127 ? 31.128 35.475 -36.831 1.00 25.48 125 ARG B O 1
ATOM 2093 N N . ALA B 1 128 ? 32.877 34.121 -37.370 1.00 26.80 126 ALA B N 1
ATOM 2094 C CA . ALA B 1 128 ? 33.225 33.839 -35.992 1.00 29.40 126 ALA B CA 1
ATOM 2095 C C . ALA B 1 128 ? 33.668 35.142 -35.288 1.00 30.58 126 ALA B C 1
ATOM 2096 O O . ALA B 1 128 ? 33.277 35.383 -34.156 1.00 31.74 126 ALA B O 1
ATOM 2098 N N . VAL B 1 129 ? 34.457 35.973 -35.956 1.00 30.76 127 VAL B N 1
ATOM 2099 C CA . VAL B 1 129 ? 34.925 37.210 -35.324 1.00 32.96 127 VAL B CA 1
ATOM 2100 C C . VAL B 1 129 ? 33.763 38.212 -35.240 1.00 33.23 127 VAL B C 1
ATOM 2101 O O . VAL B 1 129 ? 33.557 38.850 -34.204 1.00 34.00 127 VAL B O 1
ATOM 2105 N N . ALA B 1 130 ? 32.969 38.293 -36.307 1.00 32.85 128 ALA B N 1
ATOM 2106 C CA . ALA B 1 130 ? 31.785 39.144 -36.322 1.00 32.43 128 ALA B CA 1
ATOM 2107 C C . ALA B 1 130 ? 30.738 38.770 -35.275 1.00 33.57 128 ALA B C 1
ATOM 2108 O O . ALA B 1 130 ? 30.041 39.656 -34.762 1.00 32.72 128 ALA B O 1
ATOM 2110 N N . ARG B 1 131 ? 30.586 37.478 -34.976 1.00 34.37 129 ARG B N 1
ATOM 2111 C CA . ARG B 1 131 ? 29.685 37.075 -33.893 1.00 37.24 129 ARG B CA 1
ATOM 2112 C C . ARG B 1 131 ? 30.227 37.581 -32.546 1.00 37.64 129 ARG B C 1
ATOM 2113 O O . ARG B 1 131 ? 29.496 38.175 -31.795 1.00 39.19 129 ARG B O 1
ATOM 2121 N N . ARG B 1 132 ? 31.511 37.408 -32.270 1.00 39.85 130 ARG B N 1
ATOM 2122 C CA . ARG B 1 132 ? 32.098 38.003 -31.050 1.00 41.58 130 ARG B CA 1
ATOM 2123 C C . ARG B 1 132 ? 31.694 39.470 -30.921 1.00 42.75 130 ARG B C 1
ATOM 2124 O O . ARG B 1 132 ? 31.224 39.901 -29.865 1.00 43.01 130 ARG B O 1
ATOM 2132 N N . LEU B 1 133 ? 31.841 40.212 -32.020 1.00 43.85 131 LEU B N 1
ATOM 2133 C CA . LEU B 1 133 ? 31.526 41.636 -32.078 1.00 44.55 131 LEU B CA 1
ATOM 2134 C C . LEU B 1 133 ? 30.034 41.943 -31.975 1.00 46.05 131 LEU B C 1
ATOM 2135 O O . LEU B 1 133 ? 29.643 42.893 -31.284 1.00 46.41 131 LEU B O 1
ATOM 2140 N N . ARG B 1 134 ? 29.207 41.115 -32.609 1.00 47.39 132 ARG B N 1
ATOM 2141 C CA . ARG B 1 134 ? 27.759 41.299 -32.630 1.00 49.13 132 ARG B CA 1
ATOM 2142 C C . ARG B 1 134 ? 27.055 41.107 -31.292 1.00 50.05 132 ARG B C 1
ATOM 2143 O O . ARG B 1 134 ? 26.168 41.893 -30.950 1.00 50.19 132 ARG B O 1
ATOM 2151 N N . LYS B 1 135 ? 27.406 40.037 -30.577 1.00 51.08 133 LYS B N 1
ATOM 2152 C CA . LYS B 1 135 ? 26.763 39.698 -29.298 1.00 52.00 133 LYS B CA 1
ATOM 2153 C C . LYS B 1 135 ? 27.120 40.708 -28.210 1.00 52.56 133 LYS B C 1
ATOM 2154 O O . LYS B 1 135 ? 26.295 41.012 -27.346 1.00 52.08 133 LYS B O 1
ATOM 2160 N N . THR B 1 136 ? 28.363 41.200 -28.270 1.00 53.13 134 THR B N 1
ATOM 2161 C CA . THR B 1 136 ? 28.807 42.401 -27.567 1.00 53.97 134 THR B CA 1
ATOM 2162 C C . THR B 1 136 ? 27.844 43.561 -27.821 1.00 54.14 134 THR B C 1
ATOM 2163 O O . THR B 1 136 ? 27.211 44.066 -26.894 1.00 54.39 134 THR B O 1
ATOM 2167 N N . ASN B 1 137 ? 27.730 43.962 -29.086 1.00 54.53 135 ASN B N 1
ATOM 2168 C CA . ASN B 1 137 ? 26.803 45.004 -29.529 1.00 54.80 135 ASN B CA 1
ATOM 2169 C C . ASN B 1 137 ? 25.347 44.697 -29.141 1.00 55.08 135 ASN B C 1
ATOM 2170 O O . ASN B 1 137 ? 24.590 45.602 -28.781 1.00 55.31 135 ASN B O 1
ATOM 2175 N N . ASP B 1 138 ? 24.972 43.421 -29.214 1.00 55.36 136 ASP B N 1
ATOM 2176 C CA . ASP B 1 138 ? 23.650 42.954 -28.795 1.00 55.77 136 ASP B CA 1
ATOM 2177 C C . ASP B 1 138 ? 23.461 43.074 -27.288 1.00 55.99 136 ASP B C 1
ATOM 2178 O O . ASP B 1 138 ? 22.384 43.473 -26.824 1.00 56.07 136 ASP B O 1
ATOM 2183 N N . ALA B 1 139 ? 24.501 42.713 -26.533 1.00 55.99 137 ALA B N 1
ATOM 2184 C CA . ALA B 1 139 ? 24.511 42.910 -25.087 1.00 56.17 137 ALA B CA 1
ATOM 2185 C C . ALA B 1 139 ? 24.470 44.407 -24.787 1.00 56.16 137 ALA B C 1
ATOM 2186 O O . ALA B 1 139 ? 23.607 44.876 -24.034 1.00 56.19 137 ALA B O 1
ATOM 2196 N N . SER B 1 141 ? 24.511 48.578 -26.333 1.00 56.95 139 SER B N 1
ATOM 2197 C CA . SER B 1 141 ? 23.452 49.468 -26.776 1.00 57.19 139 SER B CA 1
ATOM 2198 C C . SER B 1 141 ? 22.419 49.536 -25.632 1.00 57.42 139 SER B C 1
ATOM 2199 O O . SER B 1 141 ? 21.222 49.740 -25.851 1.00 57.10 139 SER B O 1
ATOM 2202 N N . ASP B 1 142 ? 22.904 49.361 -24.407 1.00 57.71 140 ASP B N 1
ATOM 2203 C CA . ASP B 1 142 ? 22.296 49.997 -23.244 1.00 57.70 140 ASP B CA 1
ATOM 2204 C C . ASP B 1 142 ? 22.500 51.508 -23.272 1.00 57.79 140 ASP B C 1
ATOM 2205 O O . ASP B 1 142 ? 23.059 52.051 -24.224 1.00 57.72 140 ASP B O 1
ATOM 2210 N N . SER B 1 146 ? 23.220 58.082 -23.985 1.00 48.95 144 SER B N 1
ATOM 2211 C CA . SER B 1 146 ? 23.117 59.155 -24.977 1.00 48.96 144 SER B CA 1
ATOM 2212 C C . SER B 1 146 ? 22.196 60.308 -24.558 1.00 48.41 144 SER B C 1
ATOM 2213 O O . SER B 1 146 ? 21.169 60.535 -25.186 1.00 48.08 144 SER B O 1
ATOM 2216 N N . ASP B 1 147 ? 22.552 61.026 -23.497 1.00 48.07 145 ASP B N 1
ATOM 2217 C CA . ASP B 1 147 ? 21.739 62.161 -23.051 1.00 47.97 145 ASP B CA 1
ATOM 2218 C C . ASP B 1 147 ? 22.532 63.447 -22.774 1.00 48.32 145 ASP B C 1
ATOM 2219 O O . ASP B 1 147 ? 22.077 64.307 -22.030 1.00 47.94 145 ASP B O 1
ATOM 2224 N N . GLY B 1 148 ? 23.706 63.586 -23.381 1.00 49.55 146 GLY B N 1
ATOM 2225 C CA . GLY B 1 148 ? 24.555 64.760 -23.140 1.00 51.20 146 GLY B CA 1
ATOM 2226 C C . GLY B 1 148 ? 25.337 64.569 -21.853 1.00 53.04 146 GLY B C 1
ATOM 2227 O O . GLY B 1 148 ? 26.081 65.453 -21.429 1.00 53.50 146 GLY B O 1
ATOM 2228 N N . SER B 1 149 ? 25.094 63.413 -21.224 1.00 53.94 147 SER B N 1
ATOM 2229 C CA . SER B 1 149 ? 25.891 62.792 -20.148 1.00 54.79 147 SER B CA 1
ATOM 2230 C C . SER B 1 149 ? 25.264 62.813 -18.748 1.00 54.84 147 SER B C 1
ATOM 2231 O O . SER B 1 149 ? 24.415 61.975 -18.423 1.00 54.72 147 SER B O 1
ATOM 2235 N N . ASP C 1 4 ? 36.655 62.457 -51.550 1.00 55.30 2 ASP C N 1
ATOM 2236 C CA . ASP C 1 4 ? 37.268 61.148 -51.933 1.00 55.02 2 ASP C CA 1
ATOM 2237 C C . ASP C 1 4 ? 36.307 59.967 -51.714 1.00 54.08 2 ASP C C 1
ATOM 2238 O O . ASP C 1 4 ? 35.134 60.163 -51.353 1.00 54.33 2 ASP C O 1
ATOM 2243 N N . ASP C 1 5 ? 36.826 58.753 -51.919 1.00 52.20 3 ASP C N 1
ATOM 2244 C CA . ASP C 1 5 ? 36.027 57.525 -52.106 1.00 50.16 3 ASP C CA 1
ATOM 2245 C C . ASP C 1 5 ? 34.922 57.236 -51.065 1.00 48.44 3 ASP C C 1
ATOM 2246 O O . ASP C 1 5 ? 35.209 56.915 -49.910 1.00 48.37 3 ASP C O 1
ATOM 2251 N N . VAL C 1 6 ? 33.666 57.332 -51.508 1.00 46.36 4 VAL C N 1
ATOM 2252 C CA . VAL C 1 6 ? 32.483 57.104 -50.675 1.00 44.50 4 VAL C CA 1
ATOM 2253 C C . VAL C 1 6 ? 32.509 55.736 -49.948 1.00 43.35 4 VAL C C 1
ATOM 2254 O O . VAL C 1 6 ? 31.969 55.608 -48.836 1.00 43.26 4 VAL C O 1
ATOM 2258 N N . LEU C 1 7 ? 33.126 54.731 -50.570 1.00 41.01 5 LEU C N 1
ATOM 2259 C CA . LEU C 1 7 ? 33.207 53.381 -49.975 1.00 40.42 5 LEU C CA 1
ATOM 2260 C C . LEU C 1 7 ? 34.298 53.240 -48.930 1.00 39.11 5 LEU C C 1
ATOM 2261 O O . LEU C 1 7 ? 34.296 52.282 -48.176 1.00 38.78 5 LEU C O 1
ATOM 2266 N N . ARG C 1 8 ? 35.276 54.141 -48.925 1.00 39.17 6 ARG C N 1
ATOM 2267 C CA . ARG C 1 8 ? 36.443 53.944 -48.054 1.00 39.05 6 ARG C CA 1
ATOM 2268 C C . ARG C 1 8 ? 36.478 54.871 -46.834 1.00 39.36 6 ARG C C 1
ATOM 2269 O O . ARG C 1 8 ? 37.470 54.915 -46.102 1.00 38.85 6 ARG C O 1
ATOM 2277 N N . ARG C 1 9 ? 35.371 55.572 -46.599 1.00 39.24 7 ARG C N 1
ATOM 2278 C CA . ARG C 1 9 ? 35.262 56.500 -45.489 1.00 40.82 7 ARG C CA 1
ATOM 2279 C C . ARG C 1 9 ? 34.640 55.867 -44.243 1.00 40.75 7 ARG C C 1
ATOM 2280 O O . ARG C 1 9 ? 33.882 56.520 -43.512 1.00 41.52 7 ARG C O 1
ATOM 2288 N N . ASN C 1 10 ? 34.953 54.591 -44.030 1.00 40.53 8 ASN C N 1
ATOM 2289 C CA . ASN C 1 10 ? 34.458 53.787 -42.911 1.00 40.61 8 ASN C CA 1
ATOM 2290 C C . ASN C 1 10 ? 35.592 52.869 -42.424 1.00 40.68 8 ASN C C 1
ATOM 2291 O O . ASN C 1 10 ? 36.515 52.570 -43.188 1.00 40.32 8 ASN C O 1
ATOM 2296 N N . PRO C 1 11 ? 35.561 52.436 -41.145 1.00 40.82 9 PRO C N 1
ATOM 2297 C CA . PRO C 1 11 ? 36.722 51.631 -40.733 1.00 40.40 9 PRO C CA 1
ATOM 2298 C C . PRO C 1 11 ? 36.842 50.239 -41.418 1.00 39.76 9 PRO C C 1
ATOM 2299 O O . PRO C 1 11 ? 37.955 49.682 -41.501 1.00 40.17 9 PRO C O 1
ATOM 2303 N N . LEU C 1 12 ? 35.751 49.721 -41.974 1.00 37.79 10 LEU C N 1
ATOM 2304 C CA . LEU C 1 12 ? 35.795 48.383 -42.581 1.00 36.24 10 LEU C CA 1
ATOM 2305 C C . LEU C 1 12 ? 36.594 48.318 -43.898 1.00 35.59 10 LEU C C 1
ATOM 2306 O O . LEU C 1 12 ? 37.418 47.414 -44.076 1.00 32.82 10 LEU C O 1
ATOM 2311 N N . PHE C 1 13 ? 36.308 49.233 -44.826 1.00 34.14 11 PHE C N 1
ATOM 2312 C CA . PHE C 1 13 ? 36.966 49.191 -46.135 1.00 35.37 11 PHE C CA 1
ATOM 2313 C C . PHE C 1 13 ? 38.101 50.202 -46.314 1.00 35.38 11 PHE C C 1
ATOM 2314 O O . PHE C 1 13 ? 38.688 50.283 -47.395 1.00 34.60 11 PHE C O 1
ATOM 2322 N N . ALA C 1 14 ? 38.383 50.982 -45.269 1.00 35.93 12 ALA C N 1
ATOM 2323 C CA . ALA C 1 14 ? 39.430 52.017 -45.308 1.00 36.86 12 ALA C CA 1
ATOM 2324 C C . ALA C 1 14 ? 40.754 51.560 -45.917 1.00 37.13 12 ALA C C 1
ATOM 2325 O O . ALA C 1 14 ? 41.416 52.329 -46.644 1.00 37.58 12 ALA C O 1
ATOM 2327 N N . ALA C 1 15 ? 41.167 50.331 -45.612 1.00 37.00 13 ALA C N 1
ATOM 2328 C CA . ALA C 1 15 ? 42.511 49.866 -45.991 1.00 37.39 13 ALA C CA 1
ATOM 2329 C C . ALA C 1 15 ? 42.610 49.292 -47.410 1.00 36.92 13 ALA C C 1
ATOM 2330 O O . ALA C 1 15 ? 43.699 48.919 -47.853 1.00 36.68 13 ALA C O 1
ATOM 2332 N N . LEU C 1 16 ? 41.477 49.201 -48.116 1.00 35.59 14 LEU C N 1
ATOM 2333 C CA . LEU C 1 16 ? 41.476 48.753 -49.506 1.00 35.61 14 LEU C CA 1
ATOM 2334 C C . LEU C 1 16 ? 42.185 49.781 -50.377 1.00 35.20 14 LEU C C 1
ATOM 2335 O O . LEU C 1 16 ? 42.073 50.991 -50.124 1.00 34.33 14 LEU C O 1
ATOM 2340 N N . ASP C 1 17 ? 42.956 49.308 -51.364 1.00 35.57 15 ASP C N 1
ATOM 2341 C CA . ASP C 1 17 ? 43.596 50.216 -52.315 1.00 35.30 15 ASP C CA 1
ATOM 2342 C C . ASP C 1 17 ? 42.600 50.670 -53.371 1.00 35.25 15 ASP C C 1
ATOM 2343 O O . ASP C 1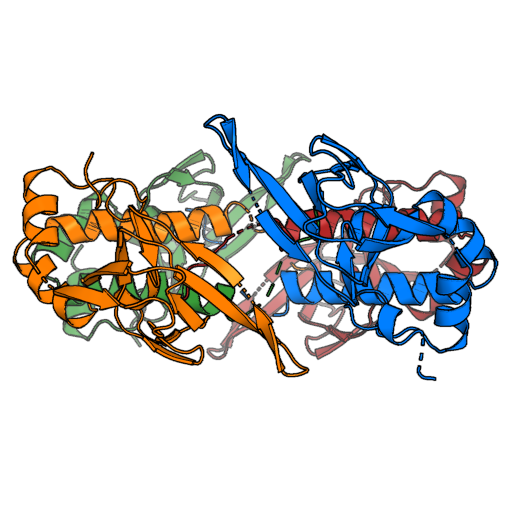 17 ? 41.407 50.305 -53.334 1.00 34.22 15 ASP C O 1
ATOM 2348 N N . ASP C 1 18 ? 43.072 51.492 -54.287 1.00 34.47 16 ASP C N 1
ATOM 2349 C CA . ASP C 1 18 ? 42.222 52.006 -55.345 1.00 35.01 16 ASP C CA 1
ATOM 2350 C C . ASP C 1 18 ? 41.500 50.932 -56.168 1.00 34.25 16 ASP C C 1
ATOM 2351 O O . ASP C 1 18 ? 40.292 51.038 -56.397 1.00 33.44 16 ASP C O 1
ATOM 2356 N N . GLU C 1 19 ? 42.230 49.901 -56.576 1.00 33.82 17 GLU C N 1
ATOM 2357 C CA . GLU C 1 19 ? 41.689 48.857 -57.461 1.00 34.43 17 GLU C CA 1
ATOM 2358 C C . GLU C 1 19 ? 40.797 47.890 -56.705 1.00 33.82 17 GLU C C 1
ATOM 2359 O O . GLU C 1 19 ? 39.785 47.428 -57.240 1.00 33.20 17 GLU C O 1
ATOM 2365 N N . GLN C 1 20 ? 41.155 47.586 -55.461 1.00 33.37 18 GLN C N 1
ATOM 2366 C CA . GLN C 1 20 ? 40.281 46.774 -54.607 1.00 34.52 18 GLN C CA 1
ATOM 2367 C C . GLN C 1 20 ? 38.943 47.449 -54.343 1.00 33.79 18 GLN C C 1
ATOM 2368 O O . GLN C 1 20 ? 37.914 46.770 -54.306 1.00 34.20 18 GLN C O 1
ATOM 2374 N N . SER C 1 21 ? 38.955 48.769 -54.152 1.00 33.72 19 SER C N 1
ATOM 2375 C CA . SER C 1 21 ? 37.709 49.525 -53.930 1.00 34.28 19 SER C CA 1
ATOM 2376 C C . SER C 1 21 ? 36.863 49.490 -55.180 1.00 33.58 19 SER C C 1
ATOM 2377 O O . SER C 1 21 ? 35.655 49.300 -55.094 1.00 34.70 19 SER C O 1
ATOM 2380 N N . ALA C 1 22 ? 37.503 49.678 -56.330 1.00 34.06 20 ALA C N 1
ATOM 2381 C CA . ALA C 1 22 ? 36.825 49.678 -57.634 1.00 33.11 20 ALA C CA 1
ATOM 2382 C C . ALA C 1 22 ? 36.147 48.324 -57.895 1.00 32.60 20 ALA C C 1
ATOM 2383 O O . ALA C 1 22 ? 34.994 48.255 -58.352 1.00 31.59 20 ALA C O 1
ATOM 2385 N N . GLU C 1 23 ? 36.862 47.248 -57.601 1.00 32.52 21 GLU C N 1
ATOM 2386 C CA . GLU C 1 23 ? 36.327 45.882 -57.791 1.00 32.60 21 GLU C CA 1
ATOM 2387 C C . GLU C 1 23 ? 35.266 45.505 -56.769 1.00 33.66 21 GLU C C 1
ATOM 2388 O O . GLU C 1 23 ? 34.323 44.789 -57.097 1.00 34.71 21 GLU C O 1
ATOM 2394 N N . LEU C 1 24 ? 35.386 46.010 -55.541 1.00 33.53 22 LEU C N 1
ATOM 2395 C CA . LEU C 1 24 ? 34.311 45.864 -54.566 1.00 34.26 22 LEU C CA 1
ATOM 2396 C C . LEU C 1 24 ? 33.075 46.558 -55.094 1.00 34.01 22 LEU C C 1
ATOM 2397 O O . LEU C 1 24 ? 31.969 46.031 -55.006 1.00 34.67 22 LEU C O 1
ATOM 2402 N N . ARG C 1 25 ? 33.262 47.766 -55.626 1.00 33.67 23 ARG C N 1
ATOM 2403 C CA . ARG C 1 25 ? 32.143 48.547 -56.090 1.00 33.89 23 ARG C CA 1
ATOM 2404 C C . ARG C 1 25 ? 31.427 47.842 -57.233 1.00 33.36 23 ARG C C 1
ATOM 2405 O O . ARG C 1 25 ? 30.202 47.757 -57.236 1.00 33.23 23 ARG C O 1
ATOM 2413 N N . ALA C 1 26 ? 32.196 47.321 -58.188 1.00 33.57 24 ALA C N 1
ATOM 2414 C CA . ALA C 1 26 ? 31.628 46.510 -59.291 1.00 33.89 24 ALA C CA 1
ATOM 2415 C C . ALA C 1 26 ? 30.898 45.257 -58.813 1.00 33.88 24 ALA C C 1
ATOM 2416 O O . ALA C 1 26 ? 30.081 44.715 -59.542 1.00 34.64 24 ALA C O 1
ATOM 2418 N N . SER C 1 27 ? 31.183 44.807 -57.590 1.00 34.88 25 SER C N 1
ATOM 2419 C CA . SER C 1 27 ? 30.539 43.618 -56.995 1.00 34.42 25 SER C CA 1
ATOM 2420 C C . SER C 1 27 ? 29.260 43.928 -56.223 1.00 35.21 25 SER C C 1
ATOM 2421 O O . SER C 1 27 ? 28.515 43.006 -55.832 1.00 34.36 25 SER C O 1
ATOM 2432 N N . SER C 1 29 ? 25.461 46.121 -55.425 1.00 36.63 27 SER C N 1
ATOM 2433 C CA . SER C 1 29 ? 24.188 46.444 -56.073 1.00 38.11 27 SER C CA 1
ATOM 2434 C C . SER C 1 29 ? 23.785 47.823 -55.611 1.00 37.69 27 SER C C 1
ATOM 2435 O O . SER C 1 29 ? 23.804 48.096 -54.414 1.00 38.43 27 SER C O 1
ATOM 2438 N N . GLU C 1 30 ? 23.418 48.685 -56.550 1.00 37.06 28 GLU C N 1
ATOM 2439 C CA . GLU C 1 30 ? 22.867 49.993 -56.242 1.00 36.87 28 GLU C CA 1
ATOM 2440 C C . GLU C 1 30 ? 21.393 49.861 -55.858 1.00 36.75 28 GLU C C 1
ATOM 2441 O O . GLU C 1 30 ? 20.653 49.078 -56.464 1.00 35.72 28 GLU C O 1
ATOM 2447 N N . VAL C 1 31 ? 20.972 50.611 -54.835 1.00 36.53 29 VAL C N 1
ATOM 2448 C CA . VAL C 1 31 ? 19.573 50.585 -54.370 1.00 37.26 29 VAL C CA 1
ATOM 2449 C C . VAL C 1 31 ? 19.073 52.016 -54.285 1.00 37.21 29 VAL C C 1
ATOM 2450 O O . VAL C 1 31 ? 19.715 52.837 -53.652 1.00 36.83 29 VAL C O 1
ATOM 2454 N N . THR C 1 32 ? 17.935 52.327 -54.931 1.00 38.44 30 THR C N 1
ATOM 2455 C CA . THR C 1 32 ? 17.298 53.654 -54.771 1.00 39.35 30 THR C CA 1
ATOM 2456 C C . THR C 1 32 ? 15.970 53.576 -54.012 1.00 39.66 30 THR C C 1
ATOM 2457 O O . THR C 1 32 ? 15.115 52.721 -54.307 1.00 39.30 30 THR C O 1
ATOM 2461 N N . LEU C 1 33 ? 15.821 54.466 -53.033 1.00 39.78 31 LEU C N 1
ATOM 2462 C CA . LEU C 1 33 ? 14.627 54.548 -52.221 1.00 40.20 31 LEU C CA 1
ATOM 2463 C C . LEU C 1 33 ? 13.990 55.932 -52.414 1.00 40.56 31 LEU C C 1
ATOM 2464 O O . LEU C 1 33 ? 14.701 56.932 -52.508 1.00 40.52 31 LEU C O 1
ATOM 2469 N N . ALA C 1 34 ? 12.665 55.985 -52.490 1.00 40.63 32 ALA C N 1
ATOM 2470 C CA . ALA C 1 34 ? 11.939 57.258 -52.430 1.00 40.78 32 ALA C CA 1
ATOM 2471 C C . ALA C 1 34 ? 11.832 57.670 -50.962 1.00 41.05 32 ALA C C 1
ATOM 2472 O O . ALA C 1 34 ? 12.003 56.836 -50.078 1.00 40.36 32 ALA C O 1
ATOM 2474 N N . ARG C 1 35 ? 11.565 58.946 -50.694 1.00 41.47 33 ARG C N 1
ATOM 2475 C CA . ARG C 1 35 ? 11.329 59.390 -49.317 1.00 42.19 33 ARG C CA 1
ATOM 2476 C C . ARG C 1 35 ? 10.173 58.586 -48.719 1.00 42.06 33 ARG C C 1
ATOM 2477 O O . ARG C 1 35 ? 9.125 58.435 -49.353 1.00 41.84 33 ARG C O 1
ATOM 2485 N N . GLY C 1 36 ? 10.380 58.049 -47.517 1.00 41.85 34 GLY C N 1
ATOM 2486 C CA . GLY C 1 36 ? 9.344 57.279 -46.831 1.00 41.61 34 GLY C CA 1
ATOM 2487 C C . GLY C 1 36 ? 9.442 55.777 -47.029 1.00 41.48 34 GLY C C 1
ATOM 2488 O O . GLY C 1 36 ? 8.863 55.011 -46.254 1.00 41.53 34 GLY C O 1
ATOM 2489 N N . ASP C 1 37 ? 10.172 55.358 -48.071 1.00 41.27 35 ASP C N 1
ATOM 2490 C CA . ASP C 1 37 ? 10.432 53.954 -48.337 1.00 40.83 35 ASP C CA 1
ATOM 2491 C C . ASP C 1 37 ? 11.182 53.350 -47.163 1.00 40.78 35 ASP C C 1
ATOM 2492 O O . ASP C 1 37 ? 12.047 53.990 -46.557 1.00 40.53 35 ASP C O 1
ATOM 2497 N N . THR C 1 38 ? 10.861 52.108 -46.845 1.00 40.23 36 THR C N 1
ATOM 2498 C CA . THR C 1 38 ? 11.627 51.402 -45.824 1.00 40.22 36 THR C CA 1
ATOM 2499 C C . THR C 1 38 ? 12.656 50.474 -46.465 1.00 38.89 36 THR C C 1
ATOM 2500 O O . THR C 1 38 ? 12.341 49.692 -47.382 1.00 38.65 36 THR C O 1
ATOM 2504 N N . LEU C 1 39 ? 13.899 50.620 -46.016 1.00 36.71 37 LEU C N 1
ATOM 2505 C CA . LEU C 1 39 ? 15.003 49.810 -46.499 1.00 35.47 37 LEU C CA 1
ATOM 2506 C C . LEU C 1 39 ? 14.872 48.389 -45.978 1.00 34.69 37 LEU C C 1
ATOM 2507 O O . LEU C 1 39 ? 15.073 47.437 -46.728 1.00 34.56 37 LEU C O 1
ATOM 2512 N N . PHE C 1 40 ? 14.544 48.263 -44.691 1.00 34.54 38 PHE C N 1
ATOM 2513 C CA . PHE C 1 40 ? 14.197 46.982 -44.068 1.00 34.05 38 PHE C CA 1
ATOM 2514 C C . PHE C 1 40 ? 13.427 47.222 -42.770 1.00 35.21 38 PHE C C 1
ATOM 2515 O O . PHE C 1 40 ? 13.490 48.314 -42.195 1.00 35.73 38 PHE C O 1
ATOM 2523 N N . HIS C 1 41 ? 12.640 46.228 -42.348 1.00 35.85 39 HIS C N 1
ATOM 2524 C CA . HIS C 1 41 ? 11.864 46.288 -41.107 1.00 35.49 39 HIS C CA 1
ATOM 2525 C C . HIS C 1 41 ? 12.637 45.574 -40.009 1.00 35.04 39 HIS C C 1
ATOM 2526 O O . HIS C 1 41 ? 13.296 44.561 -40.260 1.00 34.37 39 HIS C O 1
ATOM 2533 N N . GLU C 1 42 ? 12.519 46.063 -38.784 1.00 34.37 40 GLU C N 1
ATOM 2534 C CA . GLU C 1 42 ? 13.029 45.297 -37.656 1.00 34.32 40 GLU C CA 1
ATOM 2535 C C . GLU C 1 42 ? 12.401 43.905 -37.681 1.00 33.71 40 GLU C C 1
ATOM 2536 O O . GLU C 1 42 ? 11.188 43.768 -37.849 1.00 33.27 40 GLU C O 1
ATOM 2542 N N . GLY C 1 43 ? 13.254 42.891 -37.539 1.00 33.15 41 GLY C N 1
ATOM 2543 C CA . GLY C 1 43 ? 12.873 41.490 -37.597 1.00 33.13 41 GLY C CA 1
ATOM 2544 C C . GLY C 1 43 ? 13.041 40.810 -38.944 1.00 33.27 41 GLY C C 1
ATOM 2545 O O . GLY C 1 43 ? 12.949 39.600 -39.019 1.00 33.01 41 GLY C O 1
ATOM 2546 N N . ASP C 1 44 ? 13.258 41.580 -40.012 1.00 33.93 42 ASP C N 1
ATOM 2547 C CA . ASP C 1 44 ? 13.573 41.015 -41.328 1.00 34.53 42 ASP C CA 1
ATOM 2548 C C . ASP C 1 44 ? 14.901 40.251 -41.275 1.00 35.48 42 ASP C C 1
ATOM 2549 O O . ASP C 1 44 ? 15.767 40.585 -40.446 1.00 35.17 42 ASP C O 1
ATOM 2554 N N . PRO C 1 45 ? 15.074 39.232 -42.155 1.00 35.60 43 PRO C N 1
ATOM 2555 C CA . PRO C 1 45 ? 16.384 38.580 -42.239 1.00 36.20 43 PRO C CA 1
ATOM 2556 C C . PRO C 1 45 ? 17.399 39.616 -42.652 1.00 36.34 43 PRO C C 1
ATOM 2557 O O . PRO C 1 45 ? 17.114 40.469 -43.514 1.00 37.51 43 PRO C O 1
ATOM 2561 N N . GLY C 1 46 ? 18.547 39.622 -41.999 1.00 35.97 44 GLY C N 1
ATOM 2562 C CA . GLY C 1 46 ? 19.547 40.629 -42.345 1.00 36.31 44 GLY C CA 1
ATOM 2563 C C . GLY C 1 46 ? 20.798 39.920 -42.798 1.00 36.84 44 GLY C C 1
ATOM 2564 O O . GLY C 1 46 ? 21.337 39.126 -42.046 1.00 35.81 44 GLY C O 1
ATOM 2565 N N . ASP C 1 47 ? 21.218 40.165 -44.035 1.00 37.23 45 ASP C N 1
ATOM 2566 C CA . ASP C 1 47 ? 22.392 39.485 -44.589 1.00 39.49 45 ASP C CA 1
ATOM 2567 C C . ASP C 1 47 ? 23.091 40.373 -45.595 1.00 39.21 45 ASP C C 1
ATOM 2568 O O . ASP C 1 47 ? 23.778 39.880 -46.501 1.00 41.12 45 ASP C O 1
ATOM 2573 N N . ARG C 1 48 ? 22.947 41.680 -45.403 1.00 37.44 46 ARG C N 1
ATOM 2574 C CA . ARG C 1 48 ? 23.409 42.659 -46.370 1.00 37.29 46 ARG C CA 1
ATOM 2575 C C . ARG C 1 48 ? 23.937 43.918 -45.666 1.00 35.89 46 ARG C C 1
ATOM 2576 O O . ARG C 1 48 ? 23.288 44.487 -44.784 1.00 34.31 46 ARG C O 1
ATOM 2584 N N . LEU C 1 49 ? 25.109 44.368 -46.091 1.00 35.96 47 LEU C N 1
ATOM 2585 C CA . LEU C 1 49 ? 25.641 45.636 -45.678 1.00 36.20 47 LEU C CA 1
ATOM 2586 C C . LEU C 1 49 ? 25.276 46.687 -46.747 1.00 35.84 47 LEU C C 1
ATOM 2587 O O . LEU C 1 49 ? 25.234 46.365 -47.961 1.00 35.96 47 LEU C O 1
ATOM 2592 N N . TYR C 1 50 ? 25.022 47.922 -46.320 1.00 34.36 48 TYR C N 1
ATOM 2593 C CA . TYR C 1 50 ? 24.846 49.033 -47.250 1.00 34.61 48 TYR C CA 1
ATOM 2594 C C . TYR C 1 50 ? 25.790 50.159 -46.895 1.00 34.66 48 TYR C C 1
ATOM 2595 O O . TYR C 1 50 ? 26.102 50.352 -45.709 1.00 33.93 48 TYR C O 1
ATOM 2604 N N . VAL C 1 51 ? 26.206 50.893 -47.930 1.00 34.60 49 VAL C N 1
ATOM 2605 C CA . VAL C 1 51 ? 26.832 52.182 -47.798 1.00 35.80 49 VAL C CA 1
ATOM 2606 C C . VAL C 1 51 ? 25.870 53.206 -48.406 1.00 36.16 49 VAL C C 1
ATOM 2607 O O . VAL C 1 51 ? 25.518 53.119 -49.587 1.00 36.15 49 VAL C O 1
ATOM 2611 N N . VAL C 1 52 ? 25.457 54.181 -47.613 1.00 35.64 50 VAL C N 1
ATOM 2612 C CA . VAL C 1 52 ? 24.658 55.266 -48.152 1.00 36.86 50 VAL C CA 1
ATOM 2613 C C . VAL C 1 52 ? 25.529 56.099 -49.103 1.00 37.38 50 VAL C C 1
ATOM 2614 O O . VAL C 1 52 ? 26.679 56.410 -48.768 1.00 36.77 50 VAL C O 1
ATOM 2618 N N . THR C 1 53 ? 25.003 56.422 -50.295 1.00 37.65 51 THR C N 1
ATOM 2619 C CA . THR C 1 53 ? 25.753 57.299 -51.225 1.00 38.61 51 THR C CA 1
ATOM 2620 C C . THR C 1 53 ? 25.072 58.637 -51.434 1.00 38.85 51 THR C C 1
ATOM 2621 O O . THR C 1 53 ? 25.705 59.601 -51.842 1.00 38.70 51 THR C O 1
ATOM 2625 N N . GLU C 1 54 ? 23.768 58.682 -51.197 1.00 39.51 52 GLU C N 1
ATOM 2626 C CA . GLU C 1 54 ? 23.062 59.969 -51.163 1.00 40.72 52 GLU C CA 1
ATOM 2627 C C . GLU C 1 54 ? 21.794 59.885 -50.351 1.00 40.21 52 GLU C C 1
ATOM 2628 O O . GLU C 1 54 ? 21.144 58.839 -50.310 1.00 39.86 52 GLU C O 1
ATOM 2634 N N . GLY C 1 55 ? 21.475 60.994 -49.687 1.00 40.38 53 GLY C N 1
ATOM 2635 C CA . GLY C 1 55 ? 20.281 61.106 -48.855 1.00 39.85 53 GLY C CA 1
ATOM 2636 C C . GLY C 1 55 ? 20.536 60.652 -47.429 1.00 39.60 53 GLY C C 1
ATOM 2637 O O . GLY C 1 55 ? 21.679 60.425 -47.029 1.00 39.39 53 GLY C O 1
ATOM 2638 N N . LYS C 1 56 ? 19.463 60.532 -46.654 1.00 39.03 54 LYS C N 1
ATOM 2639 C CA . LYS C 1 56 ? 19.572 60.102 -45.272 1.00 39.00 54 LYS C CA 1
ATOM 2640 C C . LYS C 1 56 ? 18.551 59.027 -44.933 1.00 38.35 54 LYS C C 1
ATOM 2641 O O . LYS C 1 56 ? 17.390 59.079 -45.371 1.00 38.15 54 LYS C O 1
ATOM 2647 N N . VAL C 1 57 ? 19.017 58.052 -44.157 1.00 38.00 55 VAL C N 1
ATOM 2648 C CA . VAL C 1 57 ? 18.227 56.926 -43.686 1.00 37.75 55 VAL C CA 1
ATOM 2649 C C . VAL C 1 57 ? 18.120 57.022 -42.151 1.00 37.82 55 VAL C C 1
ATOM 2650 O O . VAL C 1 57 ? 19.141 57.095 -41.466 1.00 37.10 55 VAL C O 1
ATOM 2654 N N . LYS C 1 58 ? 16.893 57.040 -41.619 1.00 37.68 56 LYS C N 1
ATOM 2655 C CA . LYS C 1 58 ? 16.703 56.971 -40.166 1.00 38.02 56 LYS C CA 1
ATOM 2656 C C . LYS C 1 58 ? 16.571 55.507 -39.702 1.00 38.07 56 LYS C C 1
ATOM 2657 O O . LYS C 1 58 ? 15.742 54.739 -40.216 1.00 37.35 56 LYS C O 1
ATOM 2663 N N . LEU C 1 59 ? 17.394 55.135 -38.731 1.00 38.08 57 LEU C N 1
ATOM 2664 C CA . LEU C 1 59 ? 17.265 53.844 -38.089 1.00 38.74 57 LEU C CA 1
ATOM 2665 C C . LEU C 1 59 ? 16.505 54.006 -36.789 1.00 39.19 57 LEU C C 1
ATOM 2666 O O . LEU C 1 59 ? 16.858 54.836 -35.954 1.00 38.77 57 LEU C O 1
ATOM 2671 N N . HIS C 1 60 ? 15.440 53.230 -36.648 1.00 39.77 58 HIS C N 1
ATOM 2672 C CA . HIS C 1 60 ? 14.591 53.308 -35.473 1.00 40.95 58 HIS C CA 1
ATOM 2673 C C . HIS C 1 60 ? 14.156 51.948 -34.958 1.00 41.76 58 HIS C C 1
ATOM 2674 O O . HIS C 1 60 ? 14.051 50.984 -35.712 1.00 42.11 58 HIS C O 1
ATOM 2681 N N . ARG C 1 61 ? 13.917 51.899 -33.655 1.00 42.59 59 ARG C N 1
ATOM 2682 C CA . ARG C 1 61 ? 13.512 50.696 -32.965 1.00 43.48 59 ARG C CA 1
ATOM 2683 C C . ARG C 1 61 ? 12.230 51.022 -32.208 1.00 44.07 59 ARG C C 1
ATOM 2684 O O . ARG C 1 61 ? 12.089 52.111 -31.656 1.00 43.85 59 ARG C O 1
ATOM 2692 N N . THR C 1 62 ? 11.288 50.083 -32.217 1.00 44.74 60 THR C N 1
ATOM 2693 C CA . THR C 1 62 ? 10.081 50.183 -31.412 1.00 45.35 60 THR C CA 1
ATOM 2694 C C . THR C 1 62 ? 10.411 50.141 -29.914 1.00 45.57 60 THR C C 1
ATOM 2695 O O . THR C 1 62 ? 10.959 49.148 -29.417 1.00 44.74 60 THR C O 1
ATOM 2699 N N . SER C 1 63 ? 10.085 51.234 -29.216 1.00 46.09 61 SER C N 1
ATOM 2700 C CA . SER C 1 63 ? 10.234 51.336 -27.753 1.00 47.26 61 SER C CA 1
ATOM 2701 C C . SER C 1 63 ? 9.136 50.539 -27.024 1.00 47.43 61 SER C C 1
ATOM 2702 O O . SER C 1 63 ? 8.060 50.335 -27.590 1.00 47.39 61 SER C O 1
ATOM 2705 N N . PRO C 1 64 ? 9.413 50.071 -25.779 1.00 47.97 62 PRO C N 1
ATOM 2706 C CA . PRO C 1 64 ? 8.450 49.304 -24.974 1.00 48.31 62 PRO C CA 1
ATOM 2707 C C . PRO C 1 64 ? 7.094 49.978 -24.848 1.00 49.01 62 PRO C C 1
ATOM 2708 O O . PRO C 1 64 ? 6.089 49.305 -24.592 1.00 49.22 62 PRO C O 1
ATOM 2712 N N . ASP C 1 65 ? 7.072 51.301 -25.003 1.00 49.70 63 ASP C N 1
ATOM 2713 C CA . ASP C 1 65 ? 5.828 52.062 -24.922 1.00 50.16 63 ASP C CA 1
ATOM 2714 C C . ASP C 1 65 ? 5.151 52.230 -26.293 1.00 50.42 63 ASP C C 1
ATOM 2715 O O . ASP C 1 65 ? 4.026 52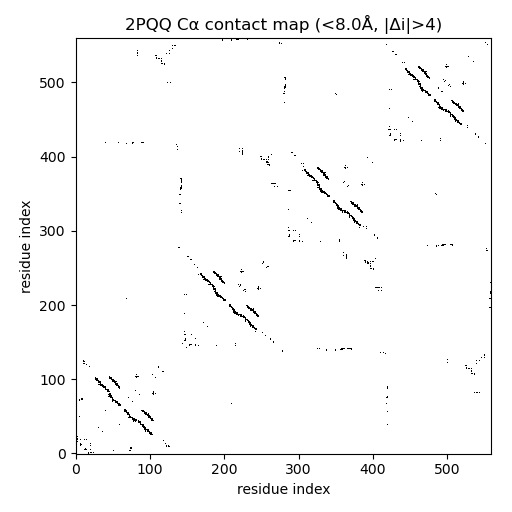.720 -26.375 1.00 50.29 63 ASP C O 1
ATOM 2720 N N . GLY C 1 66 ? 5.830 51.795 -27.357 1.00 50.63 64 GLY C N 1
ATOM 2721 C CA . GLY C 1 66 ? 5.209 51.713 -28.680 1.00 51.17 64 GLY C CA 1
ATOM 2722 C C . GLY C 1 66 ? 5.481 52.877 -29.631 1.00 51.53 64 GLY C C 1
ATOM 2723 O O . GLY C 1 66 ? 5.109 52.858 -30.837 1.00 51.72 64 GLY C O 1
ATOM 2724 N N . ARG C 1 67 ? 6.198 53.897 -29.093 1.00 51.85 65 ARG C N 1
ATOM 2725 C CA . ARG C 1 67 ? 6.763 54.955 -29.934 1.00 52.07 65 ARG C CA 1
ATOM 2726 C C . ARG C 1 67 ? 8.018 54.427 -30.610 1.00 52.03 65 ARG C C 1
ATOM 2727 O O . ARG C 1 67 ? 8.676 53.524 -30.079 1.00 52.21 65 ARG C O 1
ATOM 2735 N N . GLU C 1 68 ? 8.357 54.973 -31.778 1.00 51.69 66 GLU C N 1
ATOM 2736 C CA . GLU C 1 68 ? 9.647 54.654 -32.382 1.00 51.24 66 GLU C CA 1
ATOM 2737 C C . GLU C 1 68 ? 10.733 55.456 -31.676 1.00 51.34 66 GLU C C 1
ATOM 2738 O O . GLU C 1 68 ? 10.552 56.635 -31.345 1.00 51.32 66 GLU C O 1
ATOM 2744 N N . ASN C 1 69 ? 11.840 54.783 -31.409 1.00 51.24 67 ASN C N 1
ATOM 2745 C CA . ASN C 1 69 ? 12.999 55.392 -30.791 1.00 51.41 67 ASN C CA 1
ATOM 2746 C C . ASN C 1 69 ? 14.153 55.417 -31.776 1.00 51.36 67 ASN C C 1
ATOM 2747 O O . ASN C 1 69 ? 14.609 54.365 -32.236 1.00 50.95 67 ASN C O 1
ATOM 2760 N N . LEU C 1 71 ? 17.712 55.466 -33.206 1.00 49.13 69 LEU C N 1
ATOM 2761 C CA . LEU C 1 71 ? 19.028 54.950 -32.822 1.00 48.25 69 LEU C CA 1
ATOM 2762 C C . LEU C 1 71 ? 20.147 55.704 -33.532 1.00 47.07 69 LEU C C 1
ATOM 2763 O O . LEU C 1 71 ? 21.199 55.959 -32.954 1.00 46.84 69 LEU C O 1
ATOM 2768 N N . ALA C 1 72 ? 19.909 56.028 -34.801 1.00 45.72 70 ALA C N 1
ATOM 2769 C CA . ALA C 1 72 ? 20.868 56.734 -35.630 1.00 44.64 70 ALA C CA 1
ATOM 2770 C C . ALA C 1 72 ? 20.223 57.252 -36.898 1.00 43.78 70 ALA C C 1
ATOM 2771 O O . ALA C 1 72 ? 19.212 56.720 -37.368 1.00 43.80 70 ALA C O 1
ATOM 2773 N N . VAL C 1 73 ? 20.812 58.310 -37.435 1.00 42.87 71 VAL C N 1
ATOM 2774 C CA . VAL C 1 73 ? 20.498 58.783 -38.772 1.00 42.51 71 VAL C CA 1
ATOM 2775 C C . VAL C 1 73 ? 21.775 58.600 -39.592 1.00 42.77 71 VAL C C 1
ATOM 2776 O O . VAL C 1 73 ? 22.855 59.066 -39.199 1.00 42.76 71 VAL C O 1
ATOM 2780 N N . VAL C 1 74 ? 21.650 57.873 -40.702 1.00 41.98 72 VAL C N 1
ATOM 2781 C CA . VAL C 1 74 ? 22.803 57.458 -41.486 1.00 41.36 72 VAL C CA 1
ATOM 2782 C C . VAL C 1 74 ? 22.853 58.248 -42.802 1.00 41.13 72 VAL C C 1
ATOM 2783 O O . VAL C 1 74 ? 21.896 58.254 -43.599 1.00 40.85 72 VAL C O 1
ATOM 2787 N N . GLY C 1 75 ? 23.963 58.949 -43.000 1.00 40.44 73 GLY C N 1
ATOM 2788 C CA . GLY C 1 75 ? 24.153 59.740 -44.203 1.00 39.93 73 GLY C CA 1
ATOM 2789 C C . GLY C 1 75 ? 25.195 59.164 -45.140 1.00 39.67 73 GLY C C 1
ATOM 2790 O O . GLY C 1 75 ? 25.752 58.085 -44.877 1.00 39.81 73 GLY C O 1
ATOM 2791 N N . PRO C 1 76 ? 25.468 59.885 -46.245 1.00 39.64 74 PRO C N 1
ATOM 2792 C CA . PRO C 1 76 ? 26.399 59.467 -47.284 1.00 39.63 74 PRO C CA 1
ATOM 2793 C C . PRO C 1 76 ? 27.766 59.123 -46.701 1.00 39.50 74 PRO C C 1
ATOM 2794 O O . PRO C 1 76 ? 28.241 59.843 -45.835 1.00 40.56 74 PRO C O 1
ATOM 2798 N N . SER C 1 77 ? 28.355 58.027 -47.177 1.00 39.04 75 SER C N 1
ATOM 2799 C CA . SER C 1 77 ? 29.594 57.418 -46.646 1.00 39.59 75 SER C CA 1
ATOM 2800 C C . SER C 1 77 ? 29.429 56.515 -45.404 1.00 39.68 75 SER C C 1
ATOM 2801 O O . SER C 1 77 ? 30.361 55.800 -45.021 1.00 39.88 75 SER C O 1
ATOM 2804 N N . GLU C 1 78 ? 28.244 56.485 -44.806 1.00 39.31 76 GLU C N 1
ATOM 2805 C CA . GLU C 1 78 ? 28.087 55.657 -43.609 1.00 39.41 76 GLU C CA 1
ATOM 2806 C C . GLU C 1 78 ? 27.485 54.266 -43.862 1.00 39.03 76 GLU C C 1
ATOM 2807 O O . GLU C 1 78 ? 26.806 54.054 -44.870 1.00 38.30 76 GLU C O 1
ATOM 2813 N N . LEU C 1 79 ? 27.733 53.341 -42.925 1.00 38.06 77 LEU C N 1
ATOM 2814 C CA . LEU C 1 79 ? 27.351 51.940 -43.072 1.00 38.45 77 LEU C CA 1
ATOM 2815 C C . LEU C 1 79 ? 26.016 51.606 -42.406 1.00 37.90 77 LEU C C 1
ATOM 2816 O O . LEU C 1 79 ? 25.637 52.207 -41.403 1.00 38.26 77 LEU C O 1
ATOM 2821 N N . ILE C 1 80 ? 25.291 50.667 -43.005 1.00 37.05 78 ILE C N 1
ATOM 2822 C CA . ILE C 1 80 ? 24.112 50.063 -42.386 1.00 36.61 78 ILE C CA 1
ATOM 2823 C C . ILE C 1 80 ? 24.294 48.567 -42.533 1.00 36.34 78 ILE C C 1
ATOM 2824 O O . ILE C 1 80 ? 24.702 48.088 -43.617 1.00 34.67 78 ILE C O 1
ATOM 2829 N N . GLY C 1 81 ? 24.037 47.849 -41.440 1.00 35.67 79 GLY C N 1
ATOM 2830 C CA . GLY C 1 81 ? 23.998 46.387 -41.452 1.00 36.09 79 GLY C CA 1
ATOM 2831 C C . GLY C 1 81 ? 25.363 45.766 -41.548 1.00 36.08 79 GLY C C 1
ATOM 2832 O O . GLY C 1 81 ? 25.515 44.641 -42.002 1.00 37.01 79 GLY C O 1
ATOM 2833 N N . GLU C 1 82 ? 26.395 46.496 -41.140 1.00 37.43 80 GLU C N 1
ATOM 2834 C CA . GLU C 1 82 ? 27.757 46.037 -41.415 1.00 36.98 80 GLU C CA 1
ATOM 2835 C C . GLU C 1 82 ? 28.004 44.587 -41.010 1.00 38.00 80 GLU C C 1
ATOM 2836 O O . GLU C 1 82 ? 28.510 43.781 -41.782 1.00 38.20 80 GLU C O 1
ATOM 2842 N N . LEU C 1 83 ? 27.647 44.248 -39.778 1.00 38.03 81 LEU C N 1
ATOM 2843 C CA . LEU C 1 83 ? 27.982 42.936 -39.255 1.00 39.13 81 LEU C CA 1
ATOM 2844 C C . LEU C 1 83 ? 27.108 41.804 -39.835 1.00 38.53 81 LEU C C 1
ATOM 2845 O O . LEU C 1 83 ? 27.501 40.625 -39.813 1.00 37.75 81 LEU C O 1
ATOM 2850 N N . SER C 1 84 ? 25.946 42.170 -40.373 1.00 37.44 82 SER C N 1
ATOM 2851 C CA . SER C 1 84 ? 25.097 41.204 -41.066 1.00 36.29 82 SER C CA 1
ATOM 2852 C C . SER C 1 84 ? 25.724 40.663 -42.360 1.00 36.16 82 SER C C 1
ATOM 2853 O O . SER C 1 84 ? 25.391 39.567 -42.779 1.00 37.22 82 SER C O 1
ATOM 2856 N N . LEU C 1 85 ? 26.633 41.410 -42.986 1.00 34.83 83 LEU C N 1
ATOM 2857 C CA . LEU C 1 85 ? 27.402 40.893 -44.117 1.00 35.67 83 LEU C CA 1
ATOM 2858 C C . LEU C 1 85 ? 28.132 39.627 -43.692 1.00 35.55 83 LEU C C 1
ATOM 2859 O O . LEU C 1 85 ? 28.138 38.632 -44.432 1.00 36.16 83 LEU C O 1
ATOM 2864 N N . PHE C 1 86 ? 28.743 39.665 -42.505 1.00 35.50 84 PHE C N 1
ATOM 2865 C CA . PHE C 1 86 ? 29.540 38.524 -41.992 1.00 35.47 84 PHE C CA 1
ATOM 2866 C C . PHE C 1 86 ? 28.772 37.457 -41.197 1.00 35.89 84 PHE C C 1
ATOM 2867 O O . PHE C 1 86 ? 29.113 36.263 -41.240 1.00 34.77 84 PHE C O 1
ATOM 2875 N N . ASP C 1 87 ? 27.745 37.887 -40.461 1.00 35.64 85 ASP C N 1
ATOM 2876 C CA . ASP C 1 87 ? 27.051 36.988 -39.529 1.00 36.10 85 ASP C CA 1
ATOM 2877 C C . ASP C 1 87 ? 25.574 37.311 -39.646 1.00 36.11 85 ASP C C 1
ATOM 2878 O O . ASP C 1 87 ? 25.044 38.087 -38.854 1.00 35.74 85 ASP C O 1
ATOM 2883 N N . PRO C 1 88 ? 24.923 36.804 -40.711 1.00 36.62 86 PRO C N 1
ATOM 2884 C CA . PRO C 1 88 ? 23.505 37.147 -40.895 1.00 35.71 86 PRO C CA 1
ATOM 2885 C C . PRO C 1 88 ? 22.627 36.862 -39.673 1.00 35.36 86 PRO C C 1
ATOM 2886 O O . PRO C 1 88 ? 22.827 35.883 -38.950 1.00 33.60 86 PRO C O 1
ATOM 2890 N N . GLY C 1 89 ? 21.658 37.740 -39.423 1.00 34.73 87 GLY C N 1
ATOM 2891 C CA . GLY C 1 89 ? 20.669 37.436 -38.363 1.00 33.74 87 GLY C CA 1
ATOM 2892 C C . GLY C 1 89 ? 19.577 38.465 -38.446 1.00 33.42 87 GLY C C 1
ATOM 2893 O O . GLY C 1 89 ? 19.671 39.374 -39.255 1.00 34.59 87 GLY C O 1
ATOM 2894 N N . PRO C 1 90 ? 18.527 38.340 -37.612 1.00 33.18 88 PRO C N 1
ATOM 2895 C CA . PRO C 1 90 ? 17.452 39.345 -37.686 1.00 33.47 88 PRO C CA 1
ATOM 2896 C C . PRO C 1 90 ? 17.916 40.811 -37.543 1.00 33.72 88 PRO C C 1
ATOM 2897 O O . PRO C 1 90 ? 18.768 41.121 -36.705 1.00 33.69 88 PRO C O 1
ATOM 2901 N N . ARG C 1 91 ? 17.337 41.687 -38.361 1.00 33.52 89 ARG C N 1
ATOM 2902 C CA . ARG C 1 91 ? 17.438 43.141 -38.205 1.00 33.92 89 ARG C CA 1
ATOM 2903 C C . ARG C 1 91 ? 16.859 43.541 -36.866 1.00 35.04 89 ARG C C 1
ATOM 2904 O O . ARG C 1 91 ? 15.777 43.085 -36.517 1.00 34.20 89 ARG C O 1
ATOM 2912 N N . THR C 1 92 ? 17.567 44.396 -36.128 1.00 36.64 90 THR C N 1
ATOM 2913 C CA . THR C 1 92 ? 17.089 44.853 -34.817 1.00 37.96 90 THR C CA 1
ATOM 2914 C C . THR C 1 92 ? 16.586 46.294 -34.868 1.00 38.73 90 THR C C 1
ATOM 2915 O O . THR C 1 92 ? 16.275 46.889 -33.831 1.00 39.37 90 THR C O 1
ATOM 2919 N N . ALA C 1 93 ? 16.495 46.854 -36.073 1.00 38.41 91 ALA C N 1
ATOM 2920 C CA . ALA C 1 93 ? 15.999 48.222 -36.272 1.00 37.77 91 ALA C CA 1
ATOM 2921 C C . ALA C 1 93 ? 15.270 48.293 -37.596 1.00 37.49 91 ALA C C 1
ATOM 2922 O O . ALA C 1 93 ? 15.484 47.442 -38.455 1.00 37.75 91 ALA C O 1
ATOM 2924 N N . THR C 1 94 ? 14.416 49.300 -37.760 1.00 36.98 92 THR C N 1
ATOM 2925 C CA . THR C 1 94 ? 13.802 49.602 -39.046 1.00 37.22 92 THR C CA 1
ATOM 2926 C C . THR C 1 94 ? 14.588 50.765 -39.643 1.00 37.64 92 THR C C 1
ATOM 2927 O O . THR C 1 94 ? 14.962 51.699 -38.925 1.00 37.73 92 THR C O 1
ATOM 2931 N N . GLY C 1 95 ? 14.891 50.687 -40.937 1.00 37.47 93 GLY C N 1
ATOM 2932 C CA . GLY C 1 95 ? 15.532 51.812 -41.619 1.00 37.14 93 GLY C CA 1
ATOM 2933 C C . GLY C 1 95 ? 14.559 52.461 -42.576 1.00 36.59 93 GLY C C 1
ATOM 2934 O O . GLY C 1 95 ? 14.013 51.771 -43.436 1.00 36.34 93 GLY C O 1
ATOM 2935 N N . THR C 1 96 ? 14.344 53.774 -42.436 1.00 35.99 94 THR C N 1
ATOM 2936 C CA . THR C 1 96 ? 13.410 54.509 -43.282 1.00 36.91 94 THR C CA 1
ATOM 2937 C C . THR C 1 96 ? 14.117 55.670 -44.008 1.00 36.97 94 THR C C 1
ATOM 2938 O O . THR C 1 96 ? 14.932 56.381 -43.399 1.00 36.37 94 THR C O 1
ATOM 2942 N N . ALA C 1 97 ? 13.811 55.843 -45.300 1.00 36.91 95 ALA C N 1
ATOM 2943 C CA . ALA C 1 97 ? 14.353 56.961 -46.090 1.00 37.52 95 ALA C CA 1
ATOM 2944 C C . ALA C 1 97 ? 13.719 58.281 -45.673 1.00 37.82 95 ALA C C 1
ATOM 2945 O O . ALA C 1 97 ? 12.509 58.492 -45.856 1.00 38.20 95 ALA C O 1
ATOM 2947 N N . LEU C 1 98 ? 14.534 59.179 -45.126 1.00 38.08 96 LEU C N 1
ATOM 2948 C CA . LEU C 1 98 ? 14.036 60.515 -44.740 1.00 38.42 96 LEU C CA 1
ATOM 2949 C C . LEU C 1 98 ? 13.980 61.441 -45.948 1.00 38.90 96 LEU C C 1
ATOM 2950 O O . LEU C 1 98 ? 13.381 62.520 -45.909 1.00 38.83 96 LEU C O 1
ATOM 2955 N N . THR C 1 99 ? 14.599 60.986 -47.030 1.00 39.42 97 THR C N 1
ATOM 2956 C CA . THR C 1 99 ? 14.840 61.786 -48.209 1.00 40.28 97 THR C CA 1
ATOM 2957 C C . THR C 1 99 ? 14.842 60.742 -49.324 1.00 40.20 97 THR C C 1
ATOM 2958 O O . THR C 1 99 ? 14.740 59.552 -49.031 1.00 40.42 97 THR C O 1
ATOM 2962 N N . GLU C 1 100 ? 14.958 61.143 -50.586 1.00 40.07 98 GLU C N 1
ATOM 2963 C CA . GLU C 1 100 ? 15.337 60.155 -51.591 1.00 40.70 98 GLU C CA 1
ATOM 2964 C C . GLU C 1 100 ? 16.738 59.639 -51.247 1.00 39.82 98 GLU C C 1
ATOM 2965 O O . GLU C 1 100 ? 17.634 60.428 -50.934 1.00 39.99 98 GLU C O 1
ATOM 2971 N N . VAL C 1 101 ? 16.940 58.326 -51.327 1.00 38.96 99 VAL C N 1
ATOM 2972 C CA . VAL C 1 101 ? 18.229 57.732 -50.921 1.00 37.32 99 VAL C CA 1
ATOM 2973 C C . VAL C 1 101 ? 18.768 56.813 -51.998 1.00 37.02 99 VAL C C 1
ATOM 2974 O O . VAL C 1 101 ? 18.000 56.067 -52.611 1.00 36.89 99 VAL C O 1
ATOM 2978 N N . LYS C 1 102 ? 20.069 56.910 -52.252 1.00 36.05 100 LYS C N 1
ATOM 2979 C CA . LYS C 1 102 ? 20.790 55.888 -53.017 1.00 36.06 100 LYS C CA 1
ATOM 2980 C C . LYS C 1 102 ? 21.838 55.210 -52.134 1.00 35.66 100 LYS C C 1
ATOM 2981 O O . LYS C 1 102 ? 22.488 55.864 -51.309 1.00 35.47 100 LYS C O 1
ATOM 2987 N N . LEU C 1 103 ? 21.990 53.897 -52.302 1.00 34.89 101 LEU C N 1
ATOM 2988 C CA . LEU C 1 103 ? 22.955 53.123 -51.525 1.00 33.91 101 LEU C CA 1
ATOM 2989 C C . LEU C 1 103 ? 23.632 52.112 -52.418 1.00 34.25 101 LEU C C 1
ATOM 2990 O O . LEU C 1 103 ? 23.094 51.743 -53.471 1.00 34.33 101 LEU C O 1
ATOM 2995 N N . LEU C 1 104 ? 24.785 51.642 -51.959 1.00 33.64 102 LEU C N 1
ATOM 2996 C CA . LEU C 1 104 ? 25.434 50.465 -52.520 1.00 33.78 102 LEU C CA 1
ATOM 2997 C C . LEU C 1 104 ? 25.331 49.335 -51.506 1.00 33.78 102 LEU C C 1
ATOM 2998 O O . LEU C 1 104 ? 25.591 49.553 -50.312 1.00 34.87 102 LEU C O 1
ATOM 3003 N N . ALA C 1 105 ? 24.925 48.152 -51.973 1.00 33.00 103 ALA C N 1
ATOM 3004 C CA . ALA C 1 105 ? 24.712 47.010 -51.107 1.00 32.98 103 ALA C CA 1
ATOM 3005 C C . ALA C 1 105 ? 25.640 45.847 -51.465 1.00 34.19 103 ALA C C 1
ATOM 3006 O O . ALA C 1 105 ? 25.881 45.568 -52.652 1.00 33.57 103 ALA C O 1
ATOM 3008 N N . LEU C 1 106 ? 26.125 45.158 -50.435 1.00 32.99 104 LEU C N 1
ATOM 3009 C CA . LEU C 1 106 ? 26.782 43.895 -50.633 1.00 35.06 104 LEU C CA 1
ATOM 3010 C C . LEU C 1 106 ? 26.150 42.831 -49.736 1.00 35.36 104 LEU C C 1
ATOM 3011 O O . LEU C 1 106 ? 26.097 42.987 -48.525 1.00 35.22 104 LEU C O 1
ATOM 3016 N N . GLY C 1 107 ? 25.686 41.750 -50.333 1.00 36.89 105 GLY C N 1
ATOM 3017 C CA . GLY C 1 107 ? 25.042 40.697 -49.544 1.00 38.18 105 GLY C CA 1
ATOM 3018 C C . GLY C 1 107 ? 26.012 39.624 -49.098 1.00 39.55 105 GLY C C 1
ATOM 3019 O O . GLY C 1 107 ? 27.111 39.450 -49.681 1.00 39.05 105 GLY C O 1
ATOM 3020 N N . HIS C 1 108 ? 25.625 38.884 -48.061 1.00 40.16 106 HIS C N 1
ATOM 3021 C CA . HIS C 1 108 ? 26.478 37.793 -47.580 1.00 40.94 106 HIS C CA 1
ATOM 3022 C C . HIS C 1 108 ? 26.751 36.783 -48.718 1.00 41.38 106 HIS C C 1
ATOM 3023 O O . HIS C 1 108 ? 27.854 36.259 -48.829 1.00 42.44 106 HIS C O 1
ATOM 3030 N N . GLY C 1 109 ? 25.747 36.521 -49.546 1.00 42.12 107 GLY C N 1
ATOM 3031 C CA . GLY C 1 109 ? 25.886 35.656 -50.734 1.00 43.10 107 GLY C CA 1
ATOM 3032 C C . GLY C 1 109 ? 26.945 36.100 -51.746 1.00 43.13 107 GLY C C 1
ATOM 3033 O O . GLY C 1 109 ? 27.486 35.284 -52.479 1.00 43.54 107 GLY C O 1
ATOM 3034 N N . ASP C 1 110 ? 27.227 37.402 -51.783 1.00 42.73 108 ASP C N 1
ATOM 3035 C CA . ASP C 1 110 ? 28.264 37.977 -52.638 1.00 41.54 108 ASP C CA 1
ATOM 3036 C C . ASP C 1 110 ? 29.656 37.868 -52.033 1.00 40.50 108 ASP C C 1
ATOM 3037 O O . ASP C 1 110 ? 30.654 38.126 -52.704 1.00 39.83 108 ASP C O 1
ATOM 3042 N N . LEU C 1 111 ? 29.735 37.554 -50.751 1.00 40.79 109 LEU C N 1
ATOM 3043 C CA . LEU C 1 111 ? 31.006 37.705 -50.023 1.00 41.84 109 LEU C CA 1
ATOM 3044 C C . LEU C 1 111 ? 32.061 36.700 -50.482 1.00 41.40 109 LEU C C 1
ATOM 3045 O O . LEU C 1 111 ? 33.201 37.063 -50.846 1.00 41.19 109 LEU C O 1
ATOM 3050 N N . GLN C 1 112 ? 31.660 35.439 -50.534 1.00 41.92 110 GLN C N 1
ATOM 3051 C CA . GLN C 1 112 ? 32.605 34.376 -50.865 1.00 42.82 110 GLN C CA 1
ATOM 3052 C C . GLN C 1 112 ? 33.126 34.474 -52.308 1.00 42.41 110 GLN C C 1
ATOM 3053 O O . GLN C 1 112 ? 34.331 34.379 -52.524 1.00 42.26 110 GLN C O 1
ATOM 3059 N N . PRO C 1 113 ? 32.229 34.671 -53.301 1.00 41.90 111 PRO C N 1
ATOM 3060 C CA . PRO C 1 113 ? 32.709 34.958 -54.663 1.00 41.74 111 PRO C CA 1
ATOM 3061 C C . PRO C 1 113 ? 33.760 36.076 -54.725 1.00 41.02 111 PRO C C 1
ATOM 3062 O O . PRO C 1 113 ? 34.751 35.935 -55.401 1.00 41.70 111 PRO C O 1
ATOM 3066 N N . TRP C 1 114 ? 33.543 37.169 -54.005 1.00 40.25 112 TRP C N 1
ATOM 3067 C CA . TRP C 1 114 ? 34.494 38.285 -53.970 1.00 39.14 112 TRP C CA 1
ATOM 3068 C C . TRP C 1 114 ? 35.818 37.902 -53.295 1.00 38.90 112 TRP C C 1
ATOM 3069 O O . TRP C 1 114 ? 36.890 38.135 -53.857 1.00 38.11 112 TRP C O 1
ATOM 3080 N N . LEU C 1 115 ? 35.741 37.284 -52.117 1.00 39.11 113 LEU C N 1
ATOM 3081 C CA . LEU C 1 115 ? 36.941 36.905 -51.333 1.00 40.17 113 LEU C CA 1
ATOM 3082 C C . LEU C 1 115 ? 37.743 35.697 -51.828 1.00 41.15 113 LEU C C 1
ATOM 3083 O O . LEU C 1 115 ? 38.930 35.604 -51.552 1.00 40.77 113 LEU C O 1
ATOM 3088 N N . ASN C 1 116 ? 37.107 34.791 -52.574 1.00 41.83 114 ASN C N 1
ATOM 3089 C CA . ASN C 1 116 ? 37.786 33.581 -53.059 1.00 42.60 114 ASN C CA 1
ATOM 3090 C C . ASN C 1 116 ? 39.079 33.814 -53.814 1.00 42.82 114 ASN C C 1
ATOM 3091 O O . ASN C 1 116 ? 39.964 32.939 -53.847 1.00 43.26 114 ASN C O 1
ATOM 3096 N N . VAL C 1 117 ? 39.190 34.991 -54.415 1.00 42.13 115 VAL C N 1
ATOM 3097 C CA . VAL C 1 117 ? 40.331 35.325 -55.230 1.00 41.67 115 VAL C CA 1
ATOM 3098 C C . VAL C 1 117 ? 41.055 36.532 -54.646 1.00 40.84 115 VAL C C 1
ATOM 3099 O O . VAL C 1 117 ? 41.981 37.068 -55.261 1.00 40.15 115 VAL C O 1
ATOM 3103 N N . ARG C 1 118 ? 40.655 36.939 -53.434 1.00 39.63 116 ARG C N 1
ATOM 3104 C CA . ARG C 1 118 ? 41.186 38.159 -52.837 1.00 39.06 116 ARG C CA 1
ATOM 3105 C C . ARG C 1 118 ? 41.612 37.959 -51.383 1.00 38.61 116 ARG C C 1
ATOM 3106 O O . ARG C 1 118 ? 41.003 38.530 -50.476 1.00 39.19 116 ARG C O 1
ATOM 3114 N N . PRO C 1 119 ? 42.629 37.105 -51.155 1.00 37.74 117 PRO C N 1
ATOM 3115 C CA . PRO C 1 119 ? 42.943 36.794 -49.763 1.00 37.32 117 PRO C CA 1
ATOM 3116 C C . PRO C 1 119 ? 43.506 37.991 -49.016 1.00 37.06 117 PRO C C 1
ATOM 3117 O O . PRO C 1 119 ? 43.313 38.050 -47.832 1.00 35.43 117 PRO C O 1
ATOM 3121 N N . GLU C 1 120 ? 44.177 38.940 -49.685 1.00 37.49 118 GLU C N 1
ATOM 3122 C CA . GLU C 1 120 ? 44.590 40.161 -48.975 1.00 38.38 118 GLU C CA 1
ATOM 3123 C C . GLU C 1 120 ? 43.403 40.959 -48.498 1.00 37.01 118 GLU C C 1
ATOM 3124 O O . GLU C 1 120 ? 43.488 41.565 -47.445 1.00 36.84 118 GLU C O 1
ATOM 3130 N N . VAL C 1 121 ? 42.337 41.007 -49.298 1.00 36.41 119 VAL C N 1
ATOM 3131 C CA . VAL C 1 121 ? 41.118 41.677 -48.878 1.00 35.15 119 VAL C CA 1
ATOM 3132 C C . VAL C 1 121 ? 40.546 40.955 -47.650 1.00 35.66 119 VAL C C 1
ATOM 3133 O O . VAL C 1 121 ? 40.192 41.606 -46.669 1.00 36.18 119 VAL C O 1
ATOM 3137 N N . ALA C 1 122 ? 40.445 39.625 -47.692 1.00 34.28 120 ALA C N 1
ATOM 3138 C CA . ALA C 1 122 ? 39.875 38.903 -46.558 1.00 34.60 120 ALA C CA 1
ATOM 3139 C C . ALA C 1 122 ? 40.650 39.204 -45.272 1.00 34.27 120 ALA C C 1
ATOM 3140 O O . ALA C 1 122 ? 40.053 39.385 -44.229 1.00 33.66 120 ALA C O 1
ATOM 3142 N N . THR C 1 123 ? 41.980 39.215 -45.363 1.00 34.13 121 THR C N 1
ATOM 3143 C CA . THR C 1 123 ? 42.825 39.519 -44.201 1.00 34.66 121 THR C CA 1
ATOM 3144 C C . THR C 1 123 ? 42.626 40.968 -43.692 1.00 33.68 121 THR C C 1
ATOM 3145 O O . THR C 1 123 ? 42.633 41.219 -42.497 1.00 32.37 121 THR C O 1
ATOM 3149 N N . ALA C 1 124 ? 42.503 41.913 -44.621 1.00 33.44 122 ALA C N 1
ATOM 3150 C CA . ALA C 1 124 ? 42.145 43.301 -44.302 1.00 33.32 122 ALA C CA 1
ATOM 3151 C C . ALA C 1 124 ? 40.795 43.412 -43.547 1.00 32.05 122 ALA C C 1
ATOM 3152 O O . ALA C 1 124 ? 40.678 44.126 -42.548 1.00 31.22 122 ALA C O 1
ATOM 3154 N N . LEU C 1 125 ? 39.787 42.698 -44.021 1.00 31.56 123 LEU C N 1
ATOM 3155 C CA . LEU C 1 125 ? 38.462 42.709 -43.347 1.00 31.08 123 LEU C CA 1
ATOM 3156 C C . LEU C 1 125 ? 38.539 42.095 -41.960 1.00 30.64 123 LEU C C 1
ATOM 3157 O O . LEU C 1 125 ? 38.003 42.645 -41.017 1.00 30.96 123 LEU C O 1
ATOM 3162 N N . LEU C 1 126 ? 39.261 40.980 -41.832 1.00 30.07 124 LEU C N 1
ATOM 3163 C CA . LEU C 1 126 ? 39.454 40.336 -40.530 1.00 29.68 124 LEU C CA 1
ATOM 3164 C C . LEU C 1 126 ? 40.190 41.256 -39.544 1.00 29.80 124 LEU C C 1
ATOM 3165 O O . LEU C 1 126 ? 39.845 41.310 -38.382 1.00 29.98 124 LEU C O 1
ATOM 3170 N N . ARG C 1 127 ? 41.216 41.962 -40.028 1.00 30.18 125 ARG C N 1
ATOM 3171 C CA . ARG C 1 127 ? 41.953 42.936 -39.223 1.00 30.89 125 ARG C CA 1
ATOM 3172 C C . ARG C 1 127 ? 40.991 44.001 -38.723 1.00 30.83 125 ARG C C 1
ATOM 3173 O O . ARG C 1 127 ? 40.971 44.314 -37.541 1.00 31.74 125 ARG C O 1
ATOM 3181 N N . ALA C 1 128 ? 40.164 44.516 -39.621 1.00 31.67 126 ALA C N 1
ATOM 3182 C CA . ALA C 1 128 ? 39.249 45.609 -39.308 1.00 31.84 126 ALA C CA 1
ATOM 3183 C C . ALA C 1 128 ? 38.220 45.226 -38.252 1.00 32.61 126 ALA C C 1
ATOM 3184 O O . ALA C 1 128 ? 37.980 45.975 -37.300 1.00 33.31 126 ALA C O 1
ATOM 3186 N N . VAL C 1 129 ? 37.587 44.074 -38.419 1.00 32.10 127 VAL C N 1
ATOM 3187 C CA . VAL C 1 129 ? 36.659 43.565 -37.401 1.00 31.92 127 VAL C CA 1
ATOM 3188 C C . VAL C 1 129 ? 37.359 43.302 -36.059 1.00 32.10 127 VAL C C 1
ATOM 3189 O O . VAL C 1 129 ? 36.874 43.733 -34.986 1.00 30.52 127 VAL C O 1
ATOM 3193 N N . ALA C 1 130 ? 38.482 42.580 -36.107 1.00 30.54 128 ALA C N 1
ATOM 3194 C CA . ALA C 1 130 ? 39.244 42.287 -34.892 1.00 31.66 128 ALA C CA 1
ATOM 3195 C C . ALA C 1 130 ? 39.717 43.538 -34.130 1.00 33.00 128 ALA C C 1
ATOM 3196 O O . ALA C 1 130 ? 39.746 43.556 -32.887 1.00 31.99 128 ALA C O 1
ATOM 3198 N N . ARG C 1 131 ? 40.121 44.563 -34.875 1.00 34.79 129 ARG C N 1
ATOM 3199 C CA . ARG C 1 131 ? 40.606 45.827 -34.292 1.00 37.37 129 ARG C CA 1
ATOM 3200 C C . ARG C 1 131 ? 39.487 46.493 -33.476 1.00 37.51 129 ARG C C 1
ATOM 3201 O O . ARG C 1 131 ? 39.746 47.050 -32.408 1.00 36.83 129 ARG C O 1
ATOM 3209 N N . ARG C 1 132 ? 38.260 46.416 -33.994 1.00 38.58 130 ARG C N 1
ATOM 3210 C CA . ARG C 1 132 ? 37.065 46.910 -33.296 1.00 40.94 130 ARG C CA 1
ATOM 3211 C C . ARG C 1 132 ? 36.937 46.233 -31.928 1.00 40.95 130 ARG C C 1
ATOM 3212 O O . ARG C 1 132 ? 36.723 46.908 -30.913 1.00 40.01 130 ARG C O 1
ATOM 3220 N N . LEU C 1 133 ? 37.127 44.924 -31.894 1.00 40.60 131 LEU C N 1
ATOM 3221 C CA . LEU C 1 133 ? 37.264 44.193 -30.651 1.00 40.59 131 LEU C CA 1
ATOM 3222 C C . LEU C 1 133 ? 38.452 44.560 -29.785 1.00 40.55 131 LEU C C 1
ATOM 3223 O O . LEU C 1 133 ? 38.350 44.657 -28.589 1.00 40.36 131 LEU C O 1
ATOM 3228 N N . ARG C 1 134 ? 39.583 44.797 -30.403 1.00 40.07 132 ARG C N 1
ATOM 3229 C CA . ARG C 1 134 ? 40.743 45.212 -29.636 1.00 39.98 132 ARG C CA 1
ATOM 3230 C C . ARG C 1 134 ? 40.575 46.588 -28.989 1.00 40.70 132 ARG C C 1
ATOM 3231 O O . ARG C 1 134 ? 40.999 46.778 -27.843 1.00 39.46 132 ARG C O 1
ATOM 3239 N N . LYS C 1 135 ? 40.011 47.557 -29.712 1.00 41.29 133 LYS C N 1
ATOM 3240 C CA . LYS C 1 135 ? 39.907 48.890 -29.120 1.00 43.54 133 LYS C CA 1
ATOM 3241 C C . LYS C 1 135 ? 38.813 48.951 -28.062 1.00 43.72 133 LYS C C 1
ATOM 3242 O O . LYS C 1 135 ? 38.958 49.662 -27.058 1.00 43.84 133 LYS C O 1
ATOM 3248 N N . THR C 1 136 ? 37.755 48.168 -28.284 1.00 44.11 134 THR C N 1
ATOM 3249 C CA . THR C 1 136 ? 36.738 47.890 -27.274 1.00 44.88 134 THR C CA 1
ATOM 3250 C C . THR C 1 136 ? 37.381 47.577 -25.930 1.00 45.17 134 THR C C 1
ATOM 3251 O O . THR C 1 136 ? 37.214 48.315 -24.948 1.00 45.31 134 THR C O 1
ATOM 3255 N N . ASN C 1 137 ? 38.144 46.494 -25.890 1.00 45.36 135 ASN C N 1
ATOM 3256 C CA . ASN C 1 137 ? 38.630 45.995 -24.625 1.00 46.25 135 ASN C CA 1
ATOM 3257 C C . ASN C 1 137 ? 39.803 46.796 -24.075 1.00 45.74 135 ASN C C 1
ATOM 3258 O O . ASN C 1 137 ? 40.039 46.787 -22.869 1.00 46.08 135 ASN C O 1
ATOM 3263 N N . ASP C 1 138 ? 40.494 47.529 -24.949 1.00 45.95 136 ASP C N 1
ATOM 3264 C CA . ASP C 1 138 ? 41.517 48.503 -24.537 1.00 46.91 136 ASP C CA 1
ATOM 3265 C C . ASP C 1 138 ? 40.910 49.657 -23.716 1.00 47.60 136 ASP C C 1
ATOM 3266 O O . ASP C 1 138 ? 41.615 50.347 -22.956 1.00 47.09 136 ASP C O 1
ATOM 3271 N N . ALA C 1 139 ? 39.602 49.850 -23.883 1.00 48.14 137 ALA C N 1
ATOM 3272 C CA . ALA C 1 139 ? 38.829 50.796 -23.087 1.00 48.55 137 ALA C CA 1
ATOM 3273 C C . ALA C 1 139 ? 38.142 50.132 -21.876 1.00 48.92 137 ALA C C 1
ATOM 3274 O O . ALA C 1 139 ? 37.921 50.786 -20.846 1.00 49.05 137 ALA C O 1
ATOM 3284 N N . SER C 1 146 ? 35.213 41.536 -11.763 1.00 71.13 144 SER C N 1
ATOM 3285 C CA . SER C 1 146 ? 33.942 41.014 -11.267 1.00 71.36 144 SER C CA 1
ATOM 3286 C C . SER C 1 146 ? 34.003 40.494 -9.821 1.00 71.32 144 SER C C 1
ATOM 3287 O O . SER C 1 146 ? 35.088 40.290 -9.263 1.00 71.56 144 SER C O 1
ATOM 3290 N N . ASP C 1 147 ? 32.822 40.245 -9.251 1.00 70.91 145 ASP C N 1
ATOM 3291 C CA . ASP C 1 147 ? 32.617 40.307 -7.803 1.00 70.39 145 ASP C CA 1
ATOM 3292 C C . ASP C 1 147 ? 31.810 39.197 -7.149 1.00 70.20 145 ASP C C 1
ATOM 3293 O O . ASP C 1 147 ? 31.759 39.132 -5.924 1.00 69.88 145 ASP C O 1
ATOM 3298 N N . GLY C 1 148 ? 31.160 38.352 -7.945 1.00 70.03 146 GLY C N 1
ATOM 3299 C CA . GLY C 1 148 ? 30.292 37.304 -7.402 1.00 69.75 146 GLY C CA 1
ATOM 3300 C C . GLY C 1 148 ? 28.840 37.718 -7.244 1.00 69.82 146 GLY C C 1
ATOM 3301 O O . GLY C 1 148 ? 28.521 38.906 -7.159 1.00 69.80 146 GLY C O 1
ATOM 3302 N N . ASP D 1 5 ? 4.933 62.262 -11.478 1.00 50.89 3 ASP D N 1
ATOM 3303 C CA . ASP D 1 5 ? 4.200 61.398 -12.470 1.00 50.85 3 ASP D CA 1
ATOM 3304 C C . ASP D 1 5 ? 4.870 61.385 -13.852 1.00 50.26 3 ASP D C 1
ATOM 3305 O O . ASP D 1 5 ? 5.308 60.325 -14.322 1.00 50.04 3 ASP D O 1
ATOM 3310 N N . VAL D 1 6 ? 4.928 62.551 -14.506 1.00 49.54 4 VAL D N 1
ATOM 3311 C CA . VAL D 1 6 ? 5.867 62.748 -15.615 1.00 48.81 4 VAL D CA 1
ATOM 3312 C C . VAL D 1 6 ? 7.282 62.486 -15.105 1.00 47.98 4 VAL D C 1
ATOM 3313 O O . VAL D 1 6 ? 8.141 62.058 -15.863 1.00 48.38 4 VAL D O 1
ATOM 3317 N N . LEU D 1 7 ? 7.496 62.736 -13.812 1.00 46.85 5 LEU D N 1
ATOM 3318 C CA . LEU D 1 7 ? 8.807 62.601 -13.173 1.00 45.86 5 LEU D CA 1
ATOM 3319 C C . LEU D 1 7 ? 9.173 61.170 -12.834 1.00 45.20 5 LEU D C 1
ATOM 3320 O O . LEU D 1 7 ? 10.355 60.844 -12.772 1.00 45.37 5 LEU D O 1
ATOM 3325 N N . ARG D 1 8 ? 8.170 60.320 -12.606 1.00 44.51 6 ARG D N 1
ATOM 3326 C CA . ARG D 1 8 ? 8.439 58.940 -12.192 1.00 43.79 6 ARG D CA 1
ATOM 3327 C C . ARG D 1 8 ? 8.420 57.971 -13.370 1.00 44.05 6 ARG D C 1
ATOM 3328 O O . ARG D 1 8 ? 8.506 56.753 -13.183 1.00 43.97 6 ARG D O 1
ATOM 3336 N N . ARG D 1 9 ? 8.333 58.531 -14.578 1.00 44.04 7 ARG D N 1
ATOM 3337 C CA . ARG D 1 9 ? 8.257 57.772 -15.826 1.00 44.59 7 ARG D CA 1
ATOM 3338 C C . ARG D 1 9 ? 9.658 57.494 -16.388 1.00 44.17 7 ARG D C 1
ATOM 3339 O O . ARG D 1 9 ? 9.883 57.551 -17.603 1.00 44.99 7 ARG D O 1
ATOM 3347 N N . ASN D 1 10 ? 10.591 57.206 -15.488 1.00 43.13 8 ASN D N 1
ATOM 3348 C CA . ASN D 1 10 ? 11.980 56.921 -15.821 1.00 41.90 8 ASN D CA 1
ATOM 3349 C C . ASN D 1 10 ? 12.556 56.088 -14.683 1.00 41.57 8 ASN D C 1
ATOM 3350 O O . ASN D 1 10 ? 12.062 56.169 -13.562 1.00 41.49 8 ASN D O 1
ATOM 3355 N N . PRO D 1 11 ? 13.603 55.291 -14.956 1.00 41.21 9 PRO D N 1
ATOM 3356 C CA . PRO D 1 11 ? 14.071 54.355 -13.929 1.00 40.74 9 PRO D CA 1
ATOM 3357 C C . PRO D 1 11 ? 14.679 55.003 -12.676 1.00 39.21 9 PRO D C 1
ATOM 3358 O O . PRO D 1 11 ? 14.624 54.386 -11.598 1.00 39.11 9 PRO D O 1
ATOM 3362 N N . LEU D 1 12 ? 15.234 56.214 -12.807 1.00 37.49 10 LEU D N 1
ATOM 3363 C CA . LEU D 1 12 ? 15.919 56.851 -11.682 1.00 35.93 10 LEU D CA 1
ATOM 3364 C C . LEU D 1 12 ? 14.957 57.162 -10.551 1.00 35.54 10 LEU D C 1
ATOM 3365 O O . LEU D 1 12 ? 15.274 56.918 -9.383 1.00 34.37 10 LEU D O 1
ATOM 3370 N N . PHE D 1 13 ? 13.783 57.697 -10.915 1.00 35.24 11 PHE D N 1
ATOM 3371 C CA . PHE D 1 13 ? 12.788 58.191 -9.965 1.00 35.12 11 PHE D CA 1
ATOM 3372 C C . PHE D 1 13 ? 11.549 57.288 -9.896 1.00 35.42 11 PHE D C 1
ATOM 3373 O O . PHE D 1 13 ? 10.594 57.596 -9.173 1.00 35.50 11 PHE D O 1
ATOM 3381 N N . ALA D 1 14 ? 11.553 56.190 -10.649 1.00 35.65 12 ALA D N 1
ATOM 3382 C CA . ALA D 1 14 ? 10.367 55.345 -10.781 1.00 36.08 12 ALA D CA 1
ATOM 3383 C C . ALA D 1 14 ? 9.950 54.687 -9.474 1.00 36.22 12 ALA D C 1
ATOM 3384 O O . ALA D 1 14 ? 8.785 54.302 -9.330 1.00 36.13 12 ALA D O 1
ATOM 3386 N N . ALA D 1 15 ? 10.886 54.597 -8.526 1.00 35.36 13 ALA D N 1
ATOM 3387 C CA . ALA D 1 15 ? 10.636 54.017 -7.196 1.00 34.53 13 ALA D CA 1
ATOM 3388 C C . ALA D 1 15 ? 10.111 54.978 -6.114 1.00 34.36 13 ALA D C 1
ATOM 3389 O O . ALA D 1 15 ? 9.791 54.537 -5.007 1.00 34.09 13 ALA D O 1
ATOM 3391 N N . LEU D 1 16 ? 10.003 56.269 -6.427 1.00 33.33 14 LEU D N 1
ATOM 3392 C CA . LEU D 1 16 ? 9.504 57.255 -5.464 1.00 33.13 14 LEU D CA 1
ATOM 3393 C C . LEU D 1 16 ? 8.009 57.136 -5.194 1.00 33.02 14 LEU D C 1
ATOM 3394 O O . LEU D 1 16 ? 7.248 56.811 -6.101 1.00 32.92 14 LEU D O 1
ATOM 3399 N N . ASP D 1 17 ? 7.598 57.411 -3.954 1.00 32.76 15 ASP D N 1
ATOM 3400 C CA . ASP D 1 17 ? 6.170 57.521 -3.614 1.00 32.48 15 ASP D CA 1
ATOM 3401 C C . ASP D 1 17 ? 5.616 58.932 -3.851 1.00 32.49 15 ASP D C 1
ATOM 3402 O O . ASP D 1 17 ? 6.370 59.847 -4.192 1.00 31.99 15 ASP D O 1
ATOM 3407 N N . ASP D 1 18 ? 4.305 59.101 -3.668 1.00 32.99 16 ASP D N 1
ATOM 3408 C CA . ASP D 1 18 ? 3.636 60.378 -3.924 1.00 33.20 16 ASP D CA 1
ATOM 3409 C C . ASP D 1 18 ? 4.286 61.535 -3.162 1.00 33.48 16 ASP D C 1
ATOM 3410 O O . ASP D 1 18 ? 4.634 62.554 -3.765 1.00 33.03 16 ASP D O 1
ATOM 3415 N N . GLU D 1 19 ? 4.475 61.363 -1.853 1.00 33.68 17 GLU D N 1
ATOM 3416 C CA . GLU D 1 19 ? 5.099 62.403 -1.026 1.00 34.33 17 GLU D CA 1
ATOM 3417 C C . GLU D 1 19 ? 6.481 62.773 -1.546 1.00 32.92 17 GLU D C 1
ATOM 3418 O O . GLU D 1 19 ? 6.776 63.940 -1.719 1.00 32.24 17 GLU D O 1
ATOM 3424 N N . GLN D 1 20 ? 7.313 61.762 -1.807 1.00 32.89 18 GLN D N 1
ATOM 3425 C CA . GLN D 1 20 ? 8.689 61.957 -2.269 1.00 32.34 18 GLN D CA 1
ATOM 3426 C C . GLN D 1 20 ? 8.773 62.621 -3.646 1.00 33.08 18 GLN D C 1
ATOM 3427 O O . GLN D 1 20 ? 9.657 63.466 -3.890 1.00 32.79 18 GLN D O 1
ATOM 3433 N N . SER D 1 21 ? 7.896 62.220 -4.562 1.00 32.95 19 SER D N 1
ATOM 3434 C CA . SER D 1 21 ? 7.901 62.827 -5.894 1.00 34.18 19 SER D CA 1
ATOM 3435 C C . SER D 1 21 ? 7.345 64.256 -5.850 1.00 33.72 19 SER D C 1
ATOM 3436 O O . SER D 1 21 ? 7.821 65.122 -6.582 1.00 33.46 19 SER D O 1
ATOM 3439 N N . ALA D 1 22 ? 6.362 64.504 -4.977 1.00 34.17 20 ALA D N 1
ATOM 3440 C CA . ALA D 1 22 ? 5.866 65.875 -4.738 1.00 34.87 20 ALA D CA 1
ATOM 3441 C C . ALA D 1 22 ? 7.007 66.792 -4.271 1.00 35.57 20 ALA D C 1
ATOM 3442 O O . ALA D 1 22 ? 7.138 67.922 -4.747 1.00 35.58 20 ALA D O 1
ATOM 3444 N N . GLU D 1 23 ? 7.831 66.291 -3.350 1.00 36.09 21 GLU D N 1
ATOM 3445 C CA . GLU D 1 23 ? 9.011 67.026 -2.862 1.00 37.27 21 GLU D CA 1
ATOM 3446 C C . GLU D 1 23 ? 10.066 67.218 -3.932 1.00 36.68 21 GLU D C 1
ATOM 3447 O O . GLU D 1 23 ? 10.652 68.299 -4.038 1.00 37.17 21 GLU D O 1
ATOM 3453 N N . LEU D 1 24 ? 10.339 66.169 -4.701 1.00 36.15 22 LEU D N 1
ATOM 3454 C CA . LEU D 1 24 ? 11.271 66.291 -5.831 1.00 35.88 22 LEU D CA 1
ATOM 3455 C C . LEU D 1 24 ? 10.826 67.433 -6.749 1.00 35.83 22 LEU D C 1
ATOM 3456 O O . LEU D 1 24 ? 11.610 68.342 -7.046 1.00 35.27 22 LEU D O 1
ATOM 3461 N N . ARG D 1 25 ? 9.567 67.396 -7.186 1.00 36.18 23 ARG D N 1
ATOM 3462 C CA . ARG D 1 25 ? 9.044 68.440 -8.093 1.00 36.83 23 ARG D CA 1
ATOM 3463 C C . ARG D 1 25 ? 9.276 69.852 -7.552 1.00 36.86 23 ARG D C 1
ATOM 3464 O O . ARG D 1 25 ? 9.569 70.779 -8.312 1.00 37.18 23 ARG D O 1
ATOM 3472 N N . ALA D 1 26 ? 9.151 70.004 -6.236 1.00 37.55 24 ALA D N 1
ATOM 3473 C CA . ALA D 1 26 ? 9.320 71.299 -5.581 1.00 37.68 24 ALA D CA 1
ATOM 3474 C C . ALA D 1 26 ? 10.796 71.723 -5.455 1.00 37.99 24 ALA D C 1
ATOM 3475 O O . ALA D 1 26 ? 11.092 72.890 -5.147 1.00 38.02 24 ALA D O 1
ATOM 3477 N N . SER D 1 27 ? 11.706 70.775 -5.675 1.00 38.15 25 SER D N 1
ATOM 3478 C CA . SER D 1 27 ? 13.159 71.019 -5.645 1.00 38.91 25 SER D CA 1
ATOM 3479 C C . SER D 1 27 ? 13.656 71.453 -7.024 1.00 38.90 25 SER D C 1
ATOM 3480 O O . SER D 1 27 ? 14.775 71.943 -7.173 1.00 38.26 25 SER D O 1
ATOM 3491 N N . SER D 1 29 ? 13.398 73.233 -11.034 1.00 38.05 27 SER D N 1
ATOM 3492 C CA . SER D 1 29 ? 13.040 74.511 -11.639 1.00 38.01 27 SER D CA 1
ATOM 3493 C C . SER D 1 29 ? 12.461 74.308 -13.052 1.00 38.28 27 SER D C 1
ATOM 3494 O O . SER D 1 29 ? 12.791 73.336 -13.726 1.00 37.23 27 SER D O 1
ATOM 3497 N N . GLU D 1 30 ? 11.572 75.206 -13.475 1.00 38.19 28 GLU D N 1
ATOM 3498 C CA . GLU D 1 30 ? 10.979 75.122 -14.809 1.00 39.20 28 GLU D CA 1
ATOM 3499 C C . GLU D 1 30 ? 11.845 75.841 -15.838 1.00 38.16 28 GLU D C 1
ATOM 3500 O O . GLU D 1 30 ? 12.289 76.976 -15.616 1.00 37.95 28 GLU D O 1
ATOM 3506 N N . VAL D 1 31 ? 12.087 75.165 -16.955 1.00 36.73 29 VAL D N 1
ATOM 3507 C CA . VAL D 1 31 ? 12.921 75.691 -18.030 1.00 36.23 29 VAL D CA 1
ATOM 3508 C C . VAL D 1 31 ? 12.137 75.649 -19.339 1.00 35.56 29 VAL D C 1
ATOM 3509 O O . VAL D 1 31 ? 11.477 74.651 -19.672 1.00 34.99 29 VAL D O 1
ATOM 3513 N N . THR D 1 32 ? 12.215 76.742 -20.077 1.00 34.74 30 THR D N 1
ATOM 3514 C CA . THR D 1 32 ? 11.489 76.885 -21.315 1.00 34.80 30 THR D CA 1
ATOM 3515 C C . THR D 1 32 ? 12.491 77.034 -22.466 1.00 34.19 30 THR D C 1
ATOM 3516 O O . THR D 1 32 ? 13.480 77.751 -22.324 1.00 33.35 30 THR D O 1
ATOM 3520 N N . LEU D 1 33 ? 12.264 76.326 -23.583 1.00 33.70 31 LEU D N 1
ATOM 3521 C CA . LEU D 1 33 ? 12.977 76.627 -24.845 1.00 32.33 31 LEU D CA 1
ATOM 3522 C C . LEU D 1 33 ? 12.022 76.929 -26.011 1.00 32.25 31 LEU D C 1
ATOM 3523 O O . LEU D 1 33 ? 10.994 76.269 -26.161 1.00 31.40 31 LEU D O 1
ATOM 3528 N N . ALA D 1 34 ? 12.378 77.921 -26.831 1.00 31.60 32 ALA D N 1
ATOM 3529 C CA . ALA D 1 34 ? 11.751 78.109 -28.137 1.00 31.74 32 ALA D CA 1
ATOM 3530 C C . ALA D 1 34 ? 12.443 77.210 -29.148 1.00 32.16 32 ALA D C 1
ATOM 3531 O O . ALA D 1 34 ? 13.602 76.836 -28.970 1.00 31.68 32 ALA D O 1
ATOM 3533 N N . ARG D 1 35 ? 11.729 76.854 -30.206 1.00 32.34 33 ARG D N 1
ATOM 3534 C CA A ARG D 1 35 ? 12.319 76.038 -31.259 0.50 32.51 33 ARG D CA 1
ATOM 3535 C CA B ARG D 1 35 ? 12.281 76.081 -31.315 0.50 32.63 33 ARG D CA 1
ATOM 3536 C C . ARG D 1 35 ? 13.635 76.655 -31.731 1.00 32.53 33 ARG D C 1
ATOM 3537 O O . ARG D 1 35 ? 13.749 77.867 -31.939 1.00 32.47 33 ARG D O 1
ATOM 3552 N N . GLY D 1 36 ? 14.641 75.798 -31.887 1.00 32.90 34 GLY D N 1
ATOM 3553 C CA . GLY D 1 36 ? 15.960 76.233 -32.345 1.00 33.42 34 GLY D C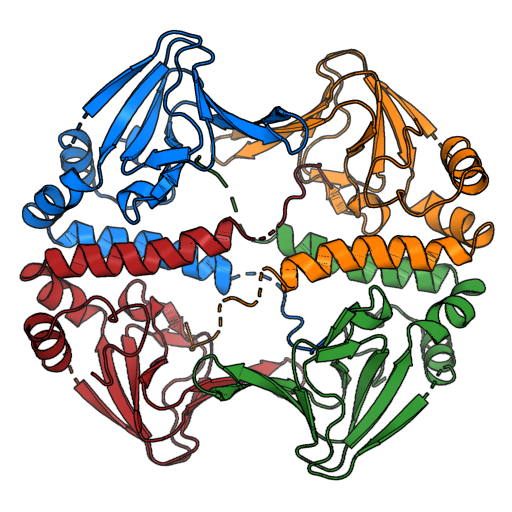A 1
ATOM 3554 C C . GLY D 1 36 ? 16.912 76.761 -31.278 1.00 33.45 34 GLY D C 1
ATOM 3555 O O . GLY D 1 36 ? 18.104 76.937 -31.541 1.00 32.73 34 GLY D O 1
ATOM 3556 N N . ASP D 1 37 ? 16.392 77.028 -30.080 1.00 33.81 35 ASP D N 1
ATOM 3557 C CA . ASP D 1 37 ? 17.232 77.406 -28.940 1.00 34.28 35 ASP D CA 1
ATOM 3558 C C . ASP D 1 37 ? 18.193 76.277 -28.548 1.00 34.69 35 ASP D C 1
ATOM 3559 O O . ASP D 1 37 ? 17.846 75.088 -28.672 1.00 34.71 35 ASP D O 1
ATOM 3564 N N . THR D 1 38 ? 19.387 76.639 -28.068 1.00 35.09 36 THR D N 1
ATOM 3565 C CA . THR D 1 38 ? 20.306 75.620 -27.516 1.00 35.77 36 THR D CA 1
ATOM 3566 C C . THR D 1 38 ? 20.219 75.489 -25.988 1.00 35.10 36 THR D C 1
ATOM 3567 O O . THR D 1 38 ? 20.262 76.488 -25.243 1.00 34.07 36 THR D O 1
ATOM 3571 N N . LEU D 1 39 ? 20.057 74.244 -25.539 1.00 34.56 37 LEU D N 1
ATOM 3572 C CA . LEU D 1 39 ? 20.029 73.950 -24.113 1.00 34.95 37 LEU D CA 1
ATOM 3573 C C . LEU D 1 39 ? 21.460 74.006 -23.563 1.00 34.35 37 LEU D C 1
ATOM 3574 O O . LEU D 1 39 ? 21.720 74.615 -22.533 1.00 34.51 37 LEU D O 1
ATOM 3579 N N . PHE D 1 40 ? 22.392 73.393 -24.279 1.00 34.13 38 PHE D N 1
ATOM 3580 C CA . PHE D 1 40 ? 23.810 73.487 -23.923 1.00 33.79 38 PHE D CA 1
ATOM 3581 C C . PHE D 1 40 ? 24.661 73.113 -25.117 1.00 33.58 38 PHE D C 1
ATOM 3582 O O . PHE D 1 40 ? 24.144 72.528 -26.069 1.00 33.55 38 PHE D O 1
ATOM 3590 N N . HIS D 1 41 ? 25.951 73.448 -25.058 1.00 33.84 39 HIS D N 1
ATOM 3591 C CA . HIS D 1 41 ? 26.923 73.085 -26.098 1.00 34.54 39 HIS D CA 1
ATOM 3592 C C . HIS D 1 41 ? 27.829 72.001 -25.555 1.00 34.27 39 HIS D C 1
ATOM 3593 O O . HIS D 1 41 ? 28.084 71.969 -24.369 1.00 33.34 39 HIS D O 1
ATOM 3600 N N . GLU D 1 42 ? 28.307 71.125 -26.445 1.00 34.19 40 GLU D N 1
ATOM 3601 C CA . GLU D 1 42 ? 29.319 70.132 -26.101 1.00 34.49 40 GLU D CA 1
ATOM 3602 C C . GLU D 1 42 ? 30.506 70.822 -25.460 1.00 33.53 40 GLU D C 1
ATOM 3603 O O . GLU D 1 42 ? 31.010 71.811 -25.980 1.00 33.26 40 GLU D O 1
ATOM 3609 N N . GLY D 1 43 ? 30.939 70.299 -24.325 1.00 33.29 41 GLY D N 1
ATOM 3610 C CA . GLY D 1 43 ? 32.065 70.877 -23.597 1.00 32.48 41 GLY D CA 1
ATOM 3611 C C . GLY D 1 43 ? 31.672 71.884 -22.526 1.00 32.06 41 GLY D C 1
ATOM 3612 O O . GLY D 1 43 ? 32.495 72.273 -21.714 1.00 31.82 41 GLY D O 1
ATOM 3613 N N . ASP D 1 44 ? 30.424 72.341 -22.526 1.00 32.47 42 ASP D N 1
ATOM 3614 C CA . ASP D 1 44 ? 29.986 73.259 -21.464 1.00 33.17 42 ASP D CA 1
ATOM 3615 C C . ASP D 1 44 ? 29.964 72.537 -20.114 1.00 33.68 42 ASP D C 1
ATOM 3616 O O . ASP D 1 44 ? 29.707 71.325 -20.074 1.00 33.63 42 ASP D O 1
ATOM 3621 N N . PRO D 1 45 ? 30.200 73.275 -18.998 1.00 34.11 43 PRO D N 1
ATOM 3622 C CA . PRO D 1 45 ? 30.076 72.614 -17.704 1.00 34.64 43 PRO D CA 1
ATOM 3623 C C . PRO D 1 45 ? 28.652 72.115 -17.569 1.00 35.79 43 PRO D C 1
ATOM 3624 O O . PRO D 1 45 ? 27.723 72.820 -17.973 1.00 36.66 43 PRO D O 1
ATOM 3628 N N . GLY D 1 46 ? 28.482 70.902 -17.050 1.00 36.22 44 GLY D N 1
ATOM 3629 C CA . GLY D 1 46 ? 27.153 70.336 -16.845 1.00 37.16 44 GLY D CA 1
ATOM 3630 C C . GLY D 1 46 ? 27.038 69.819 -15.428 1.00 37.59 44 GLY D C 1
ATOM 3631 O O . GLY D 1 46 ? 27.814 68.946 -15.024 1.00 37.51 44 GLY D O 1
ATOM 3632 N N . ASP D 1 47 ? 26.095 70.380 -14.671 1.00 37.68 45 ASP D N 1
ATOM 3633 C CA . ASP D 1 47 ? 25.836 69.923 -13.311 1.00 38.16 45 ASP D CA 1
ATOM 3634 C C . ASP D 1 47 ? 24.346 69.753 -13.029 1.00 38.04 45 ASP D C 1
ATOM 3635 O O . ASP D 1 47 ? 23.885 70.003 -11.900 1.00 38.67 45 ASP D O 1
ATOM 3640 N N . ARG D 1 48 ? 23.587 69.342 -14.042 1.00 37.44 46 ARG D N 1
ATOM 3641 C CA . ARG D 1 48 ? 22.147 69.174 -13.868 1.00 37.49 46 ARG D CA 1
ATOM 3642 C C . ARG D 1 48 ? 21.496 68.272 -14.878 1.00 37.02 46 ARG D C 1
ATOM 3643 O O . ARG D 1 48 ? 21.899 68.199 -16.052 1.00 36.75 46 ARG D O 1
ATOM 3651 N N . LEU D 1 49 ? 20.432 67.666 -14.446 1.00 35.81 47 LEU D N 1
ATOM 3652 C CA . LEU D 1 49 ? 19.673 66.802 -15.259 1.00 34.70 47 LEU D CA 1
ATOM 3653 C C . LEU D 1 49 ? 18.389 67.503 -15.624 1.00 34.95 47 LEU D C 1
ATOM 3654 O O . LEU D 1 49 ? 17.965 68.389 -14.927 1.00 36.19 47 LEU D O 1
ATOM 3659 N N . TYR D 1 50 ? 17.782 67.122 -16.723 1.00 34.23 48 TYR D N 1
ATOM 3660 C CA . TYR D 1 50 ? 16.479 67.648 -17.050 1.00 34.52 48 TYR D CA 1
ATOM 3661 C C . TYR D 1 50 ? 15.563 66.477 -17.302 1.00 34.86 48 TYR D C 1
ATOM 3662 O O . TYR D 1 50 ? 16.006 65.424 -17.776 1.00 34.64 48 TYR D O 1
ATOM 3671 N N . VAL D 1 51 ? 14.291 66.694 -16.974 1.00 34.47 49 VAL D N 1
ATOM 3672 C CA . VAL D 1 51 ? 13.187 65.899 -17.465 1.00 34.12 49 VAL D CA 1
ATOM 3673 C C . VAL D 1 51 ? 12.381 66.755 -18.447 1.00 34.50 49 VAL D C 1
ATOM 3674 O O . VAL D 1 51 ? 11.885 67.829 -18.090 1.00 34.21 49 VAL D O 1
ATOM 3678 N N . VAL D 1 52 ? 12.242 66.274 -19.676 1.00 34.72 50 VAL D N 1
ATOM 3679 C CA . VAL D 1 52 ? 11.379 66.911 -20.655 1.00 35.59 50 VAL D CA 1
ATOM 3680 C C . VAL D 1 52 ? 9.920 66.700 -20.248 1.00 36.60 50 VAL D C 1
ATOM 3681 O O . VAL D 1 52 ? 9.511 65.590 -19.858 1.00 36.76 50 VAL D O 1
ATOM 3685 N N . THR D 1 53 ? 9.159 67.792 -20.304 1.00 37.13 51 THR D N 1
ATOM 3686 C CA . THR D 1 53 ? 7.763 67.816 -19.898 1.00 38.54 51 THR D CA 1
ATOM 3687 C C . THR D 1 53 ? 6.874 67.950 -21.126 1.00 38.25 51 THR D C 1
ATOM 3688 O O . THR D 1 53 ? 5.837 67.306 -21.194 1.00 38.19 51 THR D O 1
ATOM 3692 N N . GLU D 1 54 ? 7.301 68.771 -22.091 1.00 38.46 52 GLU D N 1
ATOM 3693 C CA . GLU D 1 54 ? 6.647 68.895 -23.409 1.00 38.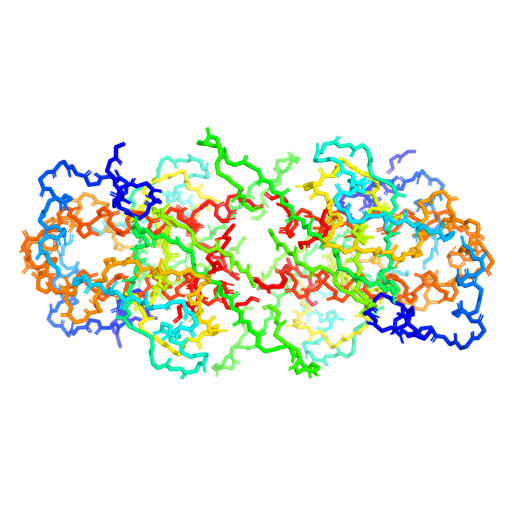95 52 GLU D CA 1
ATOM 3694 C C . GLU D 1 54 ? 7.666 69.305 -24.483 1.00 38.03 52 GLU D C 1
ATOM 3695 O O . GLU D 1 54 ? 8.703 69.914 -24.176 1.00 37.42 52 GLU D O 1
ATOM 3701 N N . GLY D 1 55 ? 7.350 68.984 -25.738 1.00 37.26 53 GLY D N 1
ATOM 3702 C CA . GLY D 1 55 ? 8.279 69.186 -26.848 1.00 36.84 53 GLY D CA 1
ATOM 3703 C C . GLY D 1 55 ? 9.407 68.157 -26.945 1.00 36.47 53 GLY D C 1
ATOM 3704 O O . GLY D 1 55 ? 9.429 67.158 -26.214 1.00 36.23 53 GLY D O 1
ATOM 3705 N N . LYS D 1 56 ? 10.349 68.410 -27.853 1.00 36.13 54 LYS D N 1
ATOM 3706 C CA . LYS D 1 56 ? 11.430 67.468 -28.186 1.00 35.73 54 LYS D CA 1
ATOM 3707 C C . LYS D 1 56 ? 12.783 68.177 -28.304 1.00 35.37 54 LYS D C 1
ATOM 3708 O O . LYS D 1 56 ? 12.867 69.301 -28.834 1.00 34.47 54 LYS D O 1
ATOM 3714 N N . VAL D 1 57 ? 13.840 67.496 -27.854 1.00 34.28 55 VAL D N 1
ATOM 3715 C CA . VAL D 1 57 ? 15.195 68.051 -27.831 1.00 34.40 55 VAL D CA 1
ATOM 3716 C C . VAL D 1 57 ? 16.190 67.124 -28.535 1.00 34.64 55 VAL D C 1
ATOM 3717 O O . VAL D 1 57 ? 16.203 65.924 -28.283 1.00 35.45 55 VAL D O 1
ATOM 3721 N N . LYS D 1 58 ? 17.055 67.705 -29.359 1.00 34.66 56 LYS D N 1
ATOM 3722 C CA . LYS D 1 58 ? 17.981 66.957 -30.212 1.00 35.08 56 LYS D CA 1
ATOM 3723 C C . LYS D 1 58 ? 19.390 67.026 -29.654 1.00 34.52 56 LYS D C 1
ATOM 3724 O O . LYS D 1 58 ? 19.878 68.100 -29.338 1.00 34.15 56 LYS D O 1
ATOM 3730 N N . LEU D 1 59 ? 20.053 65.882 -29.534 1.00 34.35 57 LEU D N 1
ATOM 3731 C CA . LEU D 1 59 ? 21.451 65.874 -29.088 1.00 35.31 57 LEU D CA 1
ATOM 3732 C C . LEU D 1 59 ? 22.356 65.505 -30.244 1.00 35.13 57 LEU D C 1
ATOM 3733 O O . LEU D 1 59 ? 22.082 64.523 -30.929 1.00 35.37 57 LEU D O 1
ATOM 3738 N N . HIS D 1 60 ? 23.410 66.296 -30.481 1.00 35.22 58 HIS D N 1
ATOM 3739 C CA . HIS D 1 60 ? 24.362 65.996 -31.561 1.00 36.14 58 HIS D CA 1
ATOM 3740 C C . HIS D 1 60 ? 25.824 66.275 -31.208 1.00 36.43 58 HIS D C 1
ATOM 3741 O O . HIS D 1 60 ? 26.116 67.022 -30.270 1.00 35.69 58 HIS D O 1
ATOM 3748 N N . ARG D 1 61 ? 26.720 65.653 -31.971 1.00 36.95 59 ARG D N 1
ATOM 3749 C CA . ARG D 1 61 ? 28.127 66.044 -32.077 1.00 38.34 59 ARG D CA 1
ATOM 3750 C C . ARG D 1 61 ? 28.437 66.258 -33.565 1.00 38.38 59 ARG D C 1
ATOM 3751 O O . ARG D 1 61 ? 27.605 65.937 -34.417 1.00 38.33 59 ARG D O 1
ATOM 3759 N N . THR D 1 62 ? 29.639 66.752 -33.875 1.00 38.39 60 THR D N 1
ATOM 3760 C CA . THR D 1 62 ? 30.049 67.019 -35.261 1.00 38.36 60 THR D CA 1
ATOM 3761 C C . THR D 1 62 ? 31.401 66.397 -35.551 1.00 38.91 60 THR D C 1
ATOM 3762 O O . THR D 1 62 ? 32.380 66.694 -34.868 1.00 39.27 60 THR D O 1
ATOM 3766 N N . SER D 1 63 ? 31.474 65.583 -36.609 1.00 39.13 61 SER D N 1
ATOM 3767 C CA . SER D 1 63 ? 32.681 64.830 -36.979 1.00 39.30 61 SER D CA 1
ATOM 3768 C C . SER D 1 63 ? 33.707 65.703 -37.621 1.00 39.50 61 SER D C 1
ATOM 3769 O O . SER D 1 63 ? 33.366 66.763 -38.095 1.00 39.34 61 SER D O 1
ATOM 3772 N N . PRO D 1 64 ? 34.954 65.262 -37.649 1.00 39.60 62 PRO D N 1
ATOM 3773 C CA . PRO D 1 64 ? 36.025 66.073 -38.242 1.00 39.64 62 PRO D CA 1
ATOM 3774 C C . PRO D 1 64 ? 35.869 66.437 -39.728 1.00 40.05 62 PRO D C 1
ATOM 3775 O O . PRO D 1 64 ? 36.601 67.295 -40.222 1.00 39.95 62 PRO D O 1
ATOM 3779 N N . ASP D 1 65 ? 34.930 65.794 -40.421 1.00 40.36 63 ASP D N 1
ATOM 3780 C CA . ASP D 1 65 ? 34.598 66.141 -41.810 1.00 40.83 63 ASP D CA 1
ATOM 3781 C C . ASP D 1 65 ? 33.546 67.251 -41.886 1.00 40.43 63 ASP D C 1
ATOM 3782 O O . ASP D 1 65 ? 33.329 67.830 -42.939 1.00 40.66 63 ASP D O 1
ATOM 3787 N N . GLY D 1 66 ? 32.892 67.537 -40.767 1.00 40.31 64 GLY D N 1
ATOM 3788 C CA . GLY D 1 66 ? 31.871 68.581 -40.714 1.00 40.24 64 GLY D CA 1
ATOM 3789 C C . GLY D 1 66 ? 30.439 68.074 -40.630 1.00 40.13 64 GLY D C 1
ATOM 3790 O O . GLY D 1 66 ? 29.498 68.854 -40.495 1.00 39.92 64 GLY D O 1
ATOM 3791 N N . ARG D 1 67 ? 30.262 66.767 -40.732 1.00 40.70 65 ARG D N 1
ATOM 3792 C CA . ARG D 1 67 ? 28.925 66.197 -40.692 1.00 41.29 65 ARG D CA 1
ATOM 3793 C C . ARG D 1 67 ? 28.407 65.969 -39.284 1.00 40.93 65 ARG D C 1
ATOM 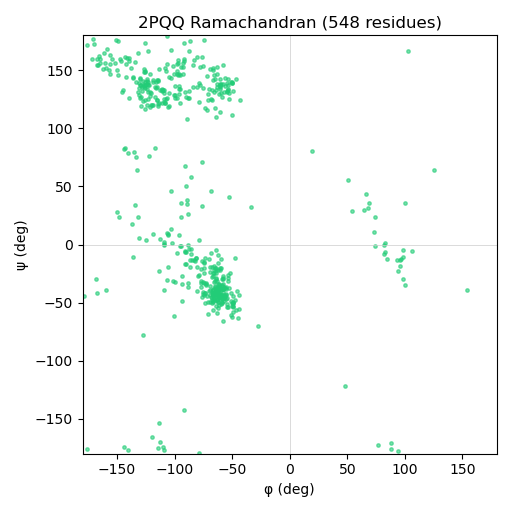3794 O O . ARG D 1 67 ? 29.126 65.461 -38.425 1.00 40.56 65 ARG D O 1
ATOM 3802 N N . GLU D 1 68 ? 27.149 66.354 -39.080 1.00 41.17 66 GLU D N 1
ATOM 3803 C CA . GLU D 1 68 ? 26.424 66.139 -37.834 1.00 42.37 66 GLU D CA 1
ATOM 3804 C C . GLU D 1 68 ? 26.318 64.660 -37.494 1.00 42.85 66 GLU D C 1
ATOM 3805 O O . GLU D 1 68 ? 25.953 63.833 -38.334 1.00 42.86 66 GLU D O 1
ATOM 3811 N N . ASN D 1 69 ? 26.667 64.335 -36.263 1.00 43.30 67 ASN D N 1
ATOM 3812 C CA . ASN D 1 69 ? 26.432 63.017 -35.727 1.00 44.08 67 ASN D CA 1
ATOM 3813 C C . ASN D 1 69 ? 25.278 63.129 -34.735 1.00 44.92 67 ASN D C 1
ATOM 3814 O O . ASN D 1 69 ? 25.442 63.629 -33.619 1.00 43.84 67 ASN D O 1
ATOM 3827 N N . LEU D 1 71 ? 22.601 62.026 -32.127 1.00 44.68 69 LEU D N 1
ATOM 3828 C CA . LEU D 1 71 ? 22.705 61.017 -31.081 1.00 43.97 69 LEU D CA 1
ATOM 3829 C C . LEU D 1 71 ? 21.390 60.626 -30.418 1.00 43.17 69 LEU D C 1
ATOM 3830 O O . LEU D 1 71 ? 21.240 59.485 -29.984 1.00 42.47 69 LEU D O 1
ATOM 3835 N N . ALA D 1 72 ? 20.438 61.554 -30.354 1.00 42.17 70 ALA D N 1
ATOM 3836 C CA . ALA D 1 72 ? 19.137 61.247 -29.765 1.00 41.41 70 ALA D CA 1
ATOM 3837 C C . ALA D 1 72 ? 18.112 62.344 -29.953 1.00 40.96 70 ALA D C 1
ATOM 3838 O O . ALA D 1 72 ? 18.443 63.501 -30.230 1.00 40.39 70 ALA D O 1
ATOM 3840 N N . VAL D 1 73 ? 16.855 61.951 -29.815 1.00 40.50 71 VAL D N 1
ATOM 3841 C CA . VAL D 1 73 ? 15.762 62.902 -29.698 1.00 40.46 71 VAL D CA 1
ATOM 3842 C C . VAL D 1 73 ? 15.048 62.541 -28.399 1.00 39.95 71 VAL D C 1
ATOM 3843 O O . VAL D 1 73 ? 14.581 61.399 -28.219 1.00 39.81 71 VAL D O 1
ATOM 3847 N N . VAL D 1 74 ? 15.016 63.511 -27.488 1.00 39.14 72 VAL D N 1
ATOM 3848 C CA . VAL D 1 74 ? 14.524 63.310 -26.137 1.00 37.50 72 VAL D CA 1
ATOM 3849 C C . VAL D 1 74 ? 13.159 63.979 -26.042 1.00 37.54 72 VAL D C 1
ATOM 3850 O O . VAL D 1 74 ? 13.036 65.194 -26.236 1.00 36.48 72 VAL D O 1
ATOM 3854 N N . GLY D 1 75 ? 12.142 63.175 -25.764 1.00 36.87 73 GLY D N 1
ATOM 3855 C CA . GLY D 1 75 ? 10.776 63.656 -25.671 1.00 37.57 73 GLY D CA 1
ATOM 3856 C C . GLY D 1 75 ? 10.216 63.635 -24.262 1.00 37.96 73 GLY D C 1
ATOM 3857 O O . GLY D 1 75 ? 10.947 63.337 -23.309 1.00 37.18 73 GLY D O 1
ATOM 3858 N N . PRO D 1 76 ? 8.910 63.965 -24.122 1.00 38.61 74 PRO D N 1
ATOM 3859 C CA . PRO D 1 76 ? 8.250 64.050 -22.823 1.00 39.06 74 PRO D CA 1
ATOM 3860 C C . PRO D 1 76 ? 8.457 62.850 -21.905 1.00 39.72 74 PRO D C 1
ATOM 3861 O O . PRO D 1 76 ? 8.322 61.687 -22.329 1.00 39.90 74 PRO D O 1
ATOM 3865 N N . SER D 1 77 ? 8.802 63.176 -20.659 1.00 40.45 75 SER D N 1
ATOM 3866 C CA . SER D 1 77 ? 9.183 62.247 -19.570 1.00 40.72 75 SER D CA 1
ATOM 3867 C C . SER D 1 77 ? 10.585 61.599 -19.656 1.00 40.89 75 SER D C 1
ATOM 3868 O O . SER D 1 77 ? 10.972 60.838 -18.758 1.00 40.93 75 SER D O 1
ATOM 3871 N N . GLU D 1 78 ? 11.348 61.894 -20.709 1.00 40.46 76 GLU D N 1
ATOM 3872 C CA . GLU D 1 78 ? 12.711 61.356 -20.803 1.00 40.41 76 GLU D CA 1
ATOM 3873 C C . GLU D 1 78 ? 13.756 62.300 -20.218 1.00 40.05 76 GLU D C 1
ATOM 3874 O O . GLU D 1 78 ? 13.551 63.522 -20.152 1.00 39.73 76 GLU D O 1
ATOM 3880 N N . LEU D 1 79 ? 14.882 61.719 -19.815 1.00 39.08 77 LEU D N 1
ATOM 3881 C CA . LEU D 1 79 ? 15.938 62.441 -19.116 1.00 38.89 77 LEU D CA 1
ATOM 3882 C C . LEU D 1 79 ? 17.012 62.992 -20.048 1.00 38.07 77 LEU D C 1
ATOM 3883 O O . LEU D 1 79 ? 17.343 62.380 -21.066 1.00 37.50 77 LEU D O 1
ATOM 3888 N N . ILE D 1 80 ? 17.560 64.147 -19.678 1.00 36.69 78 ILE D N 1
ATOM 3889 C CA . ILE D 1 80 ? 18.764 64.669 -20.308 1.00 35.99 78 ILE D CA 1
ATOM 3890 C C . ILE D 1 80 ? 19.778 64.878 -19.190 1.00 35.63 78 ILE D C 1
ATOM 3891 O O . ILE D 1 80 ? 19.427 65.399 -18.132 1.00 35.92 78 ILE D O 1
ATOM 3896 N N . GLY D 1 81 ? 21.028 64.505 -19.431 1.00 35.06 79 GLY D N 1
ATOM 3897 C CA . GLY D 1 81 ? 22.102 64.783 -18.495 1.00 34.92 79 GLY D CA 1
ATOM 3898 C C . GLY D 1 81 ? 21.952 64.083 -17.157 1.00 35.44 79 GLY D C 1
ATOM 3899 O O . GLY D 1 81 ? 22.421 64.579 -16.143 1.00 34.73 79 GLY D O 1
ATOM 3900 N N . GLU D 1 82 ? 21.313 62.914 -17.152 1.00 35.72 80 GLU D N 1
ATOM 3901 C CA . GLU D 1 82 ? 21.067 62.181 -15.914 1.00 37.03 80 GLU D CA 1
ATOM 3902 C C . GLU D 1 82 ? 22.273 62.138 -14.968 1.00 37.03 80 GLU D C 1
ATOM 3903 O O . GLU D 1 82 ? 22.171 62.526 -13.808 1.00 37.88 80 GLU D O 1
ATOM 3909 N N . LEU D 1 83 ? 23.415 61.671 -15.446 1.00 36.73 81 LEU D N 1
ATOM 3910 C CA . LEU D 1 83 ? 24.549 61.462 -14.545 1.00 37.45 81 LEU D CA 1
ATOM 3911 C C . LEU D 1 83 ? 25.270 62.728 -14.063 1.00 38.02 81 LEU D C 1
ATOM 3912 O O . LEU D 1 83 ? 26.103 62.662 -13.137 1.00 37.70 81 LEU D O 1
ATOM 3917 N N . SER D 1 84 ? 24.948 63.865 -14.699 1.00 38.41 82 SER D N 1
ATOM 3918 C CA . SER D 1 84 ? 25.474 65.185 -14.309 1.00 39.38 82 SER D CA 1
ATOM 3919 C C . SER D 1 84 ? 24.993 65.583 -12.933 1.00 38.39 82 SER D C 1
ATOM 3920 O O . SER D 1 84 ? 25.691 66.311 -12.223 1.00 37.98 82 SER D O 1
ATOM 3923 N N . LEU D 1 85 ? 23.783 65.138 -12.577 1.00 37.97 83 LEU D N 1
ATOM 3924 C CA . LEU D 1 85 ? 23.236 65.378 -11.244 1.00 37.40 83 LEU D CA 1
ATOM 3925 C C . LEU D 1 85 ? 24.166 64.880 -10.144 1.00 37.43 83 LEU D C 1
ATOM 3926 O O . LEU D 1 85 ? 24.267 65.513 -9.089 1.00 38.18 83 LEU D O 1
ATOM 3931 N N . PHE D 1 86 ? 24.834 63.752 -10.392 1.00 36.63 84 PHE D N 1
ATOM 3932 C CA . PHE D 1 86 ? 25.626 63.074 -9.360 1.00 36.48 84 PHE D CA 1
ATOM 3933 C C . PHE D 1 86 ? 27.090 63.360 -9.534 1.00 36.14 84 PHE D C 1
ATOM 3934 O O . PHE D 1 86 ? 27.834 63.417 -8.575 1.00 36.69 84 PHE D O 1
ATOM 3942 N N . ASP D 1 87 ? 27.502 63.547 -10.777 1.00 36.72 85 ASP D N 1
ATOM 3943 C CA . ASP D 1 87 ? 28.909 63.758 -11.080 1.00 36.66 85 ASP D CA 1
ATOM 3944 C C . ASP D 1 87 ? 29.073 64.781 -12.224 1.00 36.67 85 ASP D C 1
ATOM 3945 O O . ASP D 1 87 ? 29.271 64.412 -13.383 1.00 36.58 85 ASP D O 1
ATOM 3950 N N . PRO D 1 88 ? 29.030 66.074 -11.883 1.00 36.78 86 PRO D N 1
ATOM 3951 C CA . PRO D 1 88 ? 29.188 67.167 -12.838 1.00 36.84 86 PRO D CA 1
ATOM 3952 C C . PRO D 1 88 ? 30.441 67.023 -13.717 1.00 36.95 86 PRO D C 1
ATOM 3953 O O . PRO D 1 88 ? 31.492 66.587 -13.254 1.00 36.52 86 PRO D O 1
ATOM 3957 N N . GLY D 1 89 ? 30.290 67.350 -14.993 1.00 36.41 87 GLY D N 1
ATOM 3958 C CA . GLY D 1 89 ? 31.389 67.263 -15.958 1.00 36.45 87 GLY D CA 1
ATOM 3959 C C . GLY D 1 89 ? 30.953 67.939 -17.242 1.00 35.67 87 GLY D C 1
ATOM 3960 O O . GLY D 1 89 ? 29.793 68.351 -17.338 1.00 36.12 87 GLY D O 1
ATOM 3961 N N . PRO D 1 90 ? 31.882 68.103 -18.207 1.00 35.52 88 PRO D N 1
ATOM 3962 C CA . PRO D 1 90 ? 31.586 68.722 -19.502 1.00 35.04 88 PRO D CA 1
ATOM 3963 C C . PRO D 1 90 ? 30.521 67.972 -20.300 1.00 35.07 88 PRO D C 1
ATOM 3964 O O . PRO D 1 90 ? 30.539 66.738 -20.368 1.00 33.95 88 PRO D O 1
ATOM 3968 N N . ARG D 1 91 ? 29.587 68.719 -20.886 1.00 34.81 89 ARG D N 1
ATOM 3969 C CA . ARG D 1 91 ? 28.551 68.115 -21.730 1.00 34.85 89 ARG D CA 1
ATOM 3970 C C . ARG D 1 91 ? 29.202 67.345 -22.869 1.00 34.62 89 ARG D C 1
ATOM 3971 O O . ARG D 1 91 ? 30.194 67.797 -23.429 1.00 35.40 89 ARG D O 1
ATOM 3979 N N . THR D 1 92 ? 28.677 66.164 -23.182 1.00 35.13 90 THR D N 1
ATOM 3980 C CA . THR D 1 92 ? 29.255 65.327 -24.240 1.00 35.25 90 THR D CA 1
ATOM 3981 C C . THR D 1 92 ? 28.539 65.539 -25.578 1.00 35.00 90 THR D C 1
ATOM 3982 O O . THR D 1 92 ? 28.893 64.927 -26.588 1.00 35.43 90 THR D O 1
ATOM 3986 N N . ALA D 1 93 ? 27.527 66.403 -25.578 1.00 34.37 91 ALA D N 1
ATOM 3987 C CA . ALA D 1 93 ? 26.764 66.704 -26.787 1.00 33.53 91 ALA D CA 1
ATOM 3988 C C . ALA D 1 93 ? 26.138 68.091 -26.702 1.00 33.48 91 ALA D C 1
ATOM 3989 O O . ALA D 1 93 ? 25.955 68.631 -25.603 1.00 32.12 91 ALA D O 1
ATOM 3991 N N . THR D 1 94 ? 25.785 68.634 -27.872 1.00 32.78 92 THR D N 1
ATOM 3992 C CA . THR D 1 94 ? 25.011 69.856 -27.962 1.00 33.82 92 THR D CA 1
ATOM 3993 C C . THR D 1 94 ? 23.519 69.506 -28.018 1.00 34.18 92 THR D C 1
ATOM 3994 O O . THR D 1 94 ? 23.114 68.619 -28.775 1.00 34.94 92 THR D O 1
ATOM 3998 N N . GLY D 1 95 ? 22.720 70.182 -27.189 1.00 34.22 93 GLY D N 1
ATOM 3999 C CA . GLY D 1 95 ? 21.277 69.939 -27.100 1.00 33.71 93 GLY D CA 1
ATOM 4000 C C . GLY D 1 95 ? 20.535 71.132 -27.688 1.00 34.52 93 GLY D C 1
ATOM 4001 O O . GLY D 1 95 ? 20.831 72.281 -27.343 1.00 33.05 93 GLY D O 1
ATOM 4002 N N . THR D 1 96 ? 19.559 70.840 -28.544 1.00 34.35 94 THR D N 1
ATOM 4003 C CA . THR D 1 96 ? 18.970 71.814 -29.427 1.00 36.03 94 THR D CA 1
ATOM 4004 C C . THR D 1 96 ? 17.449 71.604 -29.511 1.00 35.52 94 THR D C 1
ATOM 4005 O O . THR D 1 96 ? 16.993 70.504 -29.797 1.00 36.45 94 THR D O 1
ATOM 4009 N N . ALA D 1 97 ? 16.660 72.643 -29.255 1.00 35.34 95 ALA D N 1
ATOM 4010 C CA . ALA 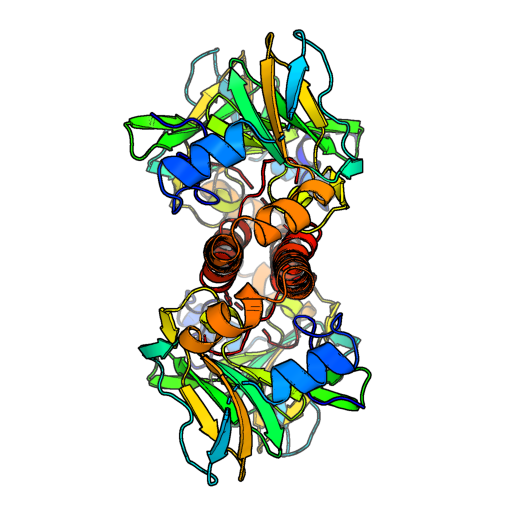D 1 97 ? 15.200 72.501 -29.261 1.00 35.19 95 ALA D CA 1
ATOM 4011 C C . ALA D 1 97 ? 14.645 72.294 -30.675 1.00 35.12 95 ALA D C 1
ATOM 4012 O O . ALA D 1 97 ? 14.878 73.107 -31.566 1.00 34.83 95 ALA D O 1
ATOM 4014 N N . LEU D 1 98 ? 13.900 71.212 -30.874 1.00 35.05 96 LEU D N 1
ATOM 4015 C CA . LEU D 1 98 ? 13.334 70.910 -32.189 1.00 35.72 96 LEU D CA 1
ATOM 4016 C C . LEU D 1 98 ? 11.968 71.549 -32.311 1.00 35.46 96 LEU D C 1
ATOM 4017 O O . LEU D 1 98 ? 11.457 71.736 -33.405 1.00 35.31 96 LEU D O 1
ATOM 4022 N N . THR D 1 99 ? 11.424 71.914 -31.156 1.00 34.89 97 THR D N 1
ATOM 4023 C CA . THR D 1 99 ? 10.057 72.389 -30.970 1.00 34.48 97 THR D CA 1
ATOM 4024 C C . THR D 1 99 ? 10.108 73.364 -29.810 1.00 32.32 97 THR D C 1
ATOM 4025 O O . THR D 1 99 ? 11.170 73.507 -29.183 1.00 32.37 97 THR D O 1
ATOM 4029 N N . GLU D 1 100 ? 8.975 74.007 -29.519 1.00 31.35 98 GLU D N 1
ATOM 4030 C CA A GLU D 1 100 ? 8.760 74.695 -28.239 0.50 31.26 98 GLU D CA 1
ATOM 4031 C CA B GLU D 1 100 ? 8.794 74.695 -28.243 0.50 30.71 98 GLU D CA 1
ATOM 4032 C C . GLU D 1 100 ? 8.901 73.617 -27.165 1.00 31.17 98 GLU D C 1
ATOM 4033 O O . GLU D 1 100 ? 8.204 72.596 -27.225 1.00 31.00 98 GLU D O 1
ATOM 4044 N N . VAL D 1 101 ? 9.797 73.826 -26.203 1.00 31.05 99 VAL D N 1
ATOM 4045 C CA . VAL D 1 101 ? 10.039 72.804 -25.185 1.00 31.81 99 VAL D CA 1
ATOM 4046 C C . VAL D 1 101 ? 9.767 73.326 -23.760 1.00 32.21 99 VAL D C 1
ATOM 4047 O O . VAL D 1 101 ? 9.973 74.520 -23.462 1.00 31.00 99 VAL D O 1
ATOM 4051 N N . LYS D 1 102 ? 9.296 72.415 -22.905 1.00 32.25 100 LYS D N 1
ATOM 4052 C CA . LYS D 1 102 ? 9.268 72.609 -21.457 1.00 32.79 100 LYS D CA 1
ATOM 4053 C C . LYS D 1 102 ? 10.035 71.482 -20.754 1.00 33.03 100 LYS D C 1
ATOM 4054 O O . LYS D 1 102 ? 9.830 70.294 -21.034 1.00 32.12 100 LYS D O 1
ATOM 4060 N N . LEU D 1 103 ? 10.924 71.863 -19.844 1.00 33.06 101 LEU D N 1
ATOM 4061 C CA . LEU D 1 103 ? 11.641 70.876 -19.029 1.00 33.96 101 LEU D CA 1
ATOM 4062 C C . LEU D 1 103 ? 11.599 71.275 -17.569 1.00 34.20 101 LEU D C 1
ATOM 4063 O O . LEU D 1 103 ? 11.259 72.412 -17.237 1.00 34.74 101 LEU D O 1
ATOM 4068 N N . LEU D 1 104 ? 11.924 70.317 -16.707 1.00 34.63 102 LEU D N 1
ATOM 4069 C CA . LEU D 1 104 ? 12.160 70.560 -15.294 1.00 34.76 102 LEU D CA 1
ATOM 4070 C C . LEU D 1 104 ? 13.610 70.212 -15.047 1.00 34.67 102 LEU D C 1
ATOM 4071 O O . LEU D 1 104 ? 14.084 69.186 -15.513 1.00 34.95 102 LEU D O 1
ATOM 4076 N N . ALA D 1 105 ? 14.318 71.065 -14.318 1.00 34.48 103 ALA D N 1
ATOM 4077 C CA . ALA D 1 105 ? 15.735 70.837 -14.034 1.00 33.91 103 ALA D CA 1
ATOM 4078 C C . ALA D 1 105 ? 15.977 70.609 -12.556 1.00 34.02 103 ALA D C 1
ATOM 4079 O O . ALA D 1 105 ? 15.371 71.267 -11.702 1.00 34.05 103 ALA D O 1
ATOM 4081 N N . LEU D 1 106 ? 16.890 69.690 -12.269 1.00 34.21 104 LEU D N 1
ATOM 4082 C CA . LEU D 1 106 ? 17.432 69.489 -10.922 1.00 34.76 104 LEU D CA 1
ATOM 4083 C C . LEU D 1 106 ? 18.952 69.571 -11.013 1.00 34.34 104 LEU D C 1
ATOM 4084 O O . LEU D 1 106 ? 19.553 68.829 -11.770 1.00 33.90 104 LEU D O 1
ATOM 4089 N N . GLY D 1 107 ? 19.559 70.461 -10.237 1.00 34.64 105 GLY D N 1
ATOM 4090 C CA . GLY D 1 107 ? 21.012 70.658 -10.274 1.00 35.10 105 GLY D CA 1
ATOM 4091 C C . GLY D 1 107 ? 21.708 69.888 -9.176 1.00 36.11 105 GLY D C 1
ATOM 4092 O O . GLY D 1 107 ? 21.090 69.562 -8.143 1.00 35.60 105 GLY D O 1
ATOM 4093 N N . HIS D 1 108 ? 22.991 69.596 -9.401 1.00 36.53 106 HIS D N 1
ATOM 4094 C CA . HIS D 1 108 ? 23.854 68.949 -8.408 1.00 37.35 106 HIS D CA 1
ATOM 4095 C C . HIS D 1 108 ? 23.833 69.624 -7.027 1.00 37.60 106 HIS D C 1
ATOM 4096 O O . HIS D 1 108 ? 23.785 68.936 -6.008 1.00 37.21 106 HIS D O 1
ATOM 4103 N N . GLY D 1 109 ? 23.852 70.956 -7.005 1.00 37.93 107 GLY D N 1
ATOM 4104 C CA . GLY D 1 109 ? 23.808 71.747 -5.756 1.00 38.25 107 GLY D CA 1
ATOM 4105 C C . GLY D 1 109 ? 22.501 71.604 -4.990 1.00 38.92 107 GLY D C 1
ATOM 4106 O O . GLY D 1 109 ? 22.442 71.892 -3.799 1.00 39.28 107 GLY D O 1
ATOM 4107 N N . ASP D 1 110 ? 21.459 71.134 -5.669 1.00 39.02 108 ASP D N 1
ATOM 4108 C CA . ASP D 1 110 ? 20.151 70.906 -5.048 1.00 39.62 108 ASP D CA 1
ATOM 4109 C C . ASP D 1 110 ? 20.047 69.489 -4.488 1.00 39.72 108 ASP D C 1
ATOM 4110 O O . ASP D 1 110 ? 19.071 69.149 -3.828 1.00 39.62 108 ASP D O 1
ATOM 4115 N N . LEU D 1 111 ? 21.051 68.666 -4.761 1.00 39.80 109 LEU D N 1
ATOM 4116 C CA . LEU D 1 111 ? 21.016 67.253 -4.392 1.00 40.22 109 LEU D CA 1
ATOM 4117 C C . LEU D 1 111 ? 21.146 67.014 -2.873 1.00 40.46 109 LEU D C 1
ATOM 4118 O O . LEU D 1 111 ? 20.242 66.447 -2.244 1.00 39.63 109 LEU D O 1
ATOM 4123 N N . GLN D 1 112 ? 22.258 67.459 -2.294 1.00 41.14 110 GLN D N 1
ATOM 4124 C CA . GLN D 1 112 ? 22.475 67.366 -0.843 1.00 42.02 110 GLN D CA 1
ATOM 4125 C C . GLN D 1 112 ? 21.302 67.895 0.019 1.00 42.25 110 GLN D C 1
ATOM 4126 O O . GLN D 1 112 ? 20.867 67.202 0.952 1.00 42.62 110 GLN D O 1
ATOM 4132 N N . PRO D 1 113 ? 20.802 69.123 -0.261 1.00 42.26 111 PRO D N 1
ATOM 4133 C CA . PRO D 1 113 ? 19.639 69.624 0.494 1.00 42.52 111 PRO D CA 1
ATOM 4134 C C . PRO D 1 113 ? 18.401 68.720 0.432 1.00 42.80 111 PRO D C 1
ATOM 4135 O O . PRO D 1 113 ? 17.764 68.477 1.465 1.00 42.67 111 PRO D O 1
ATOM 4139 N N . TRP D 1 114 ? 18.065 68.240 -0.765 1.00 43.00 112 TRP D N 1
ATOM 4140 C CA . TRP D 1 114 ? 17.009 67.240 -0.958 1.00 43.52 112 TRP D CA 1
ATOM 4141 C C . TRP D 1 114 ? 17.292 65.948 -0.175 1.00 44.54 112 TRP D C 1
ATOM 4142 O O . TRP D 1 114 ? 16.415 65.433 0.526 1.00 44.68 112 TRP D O 1
ATOM 4153 N N . LEU D 1 115 ? 18.523 65.448 -0.257 1.00 45.96 113 LEU D N 1
ATOM 4154 C CA . LEU D 1 115 ? 18.886 64.176 0.391 1.00 47.08 113 LEU D CA 1
ATOM 4155 C C . LEU D 1 115 ? 19.148 64.241 1.904 1.00 48.50 113 LEU D C 1
ATOM 4156 O O . LEU D 1 115 ? 19.013 63.219 2.604 1.00 48.63 113 LEU D O 1
ATOM 4161 N N . ASN D 1 116 ? 19.551 65.414 2.401 1.00 49.79 114 ASN D N 1
ATOM 4162 C CA . ASN D 1 116 ? 19.763 65.617 3.838 1.00 50.87 114 ASN D CA 1
ATOM 4163 C C . ASN D 1 116 ? 18.550 65.138 4.621 1.00 51.90 114 ASN D C 1
ATOM 4164 O O . ASN D 1 116 ? 18.666 64.314 5.537 1.00 52.30 114 ASN D O 1
ATOM 4169 N N . VAL D 1 117 ? 17.384 65.646 4.228 1.00 52.91 115 VAL D N 1
ATOM 4170 C CA . VAL D 1 117 ? 16.106 65.271 4.829 1.00 53.59 115 VAL D CA 1
ATOM 4171 C C . VAL D 1 117 ? 15.802 63.794 4.565 1.00 53.84 115 VAL D C 1
ATOM 4172 O O . VAL D 1 117 ? 15.350 63.066 5.461 1.00 54.07 115 VAL D O 1
ATOM 4176 N N . ARG D 1 118 ? 16.081 63.360 3.334 1.00 53.79 116 ARG D N 1
ATOM 4177 C CA . ARG D 1 118 ? 15.551 62.108 2.816 1.00 53.39 116 ARG D CA 1
ATOM 4178 C C . ARG D 1 118 ? 16.620 61.054 2.477 1.00 53.27 116 ARG D C 1
ATOM 4179 O O . ARG D 1 118 ? 17.025 60.900 1.318 1.00 53.22 116 ARG D O 1
ATOM 4187 N N . PRO D 1 119 ? 17.076 60.303 3.491 1.00 52.44 117 PRO D N 1
ATOM 4188 C CA . PRO D 1 119 ? 18.035 59.267 3.168 1.00 51.60 117 PRO D CA 1
ATOM 4189 C C . PRO D 1 119 ? 17.345 57.999 2.640 1.00 50.42 117 PRO D C 1
ATOM 4190 O O . PRO D 1 119 ? 18.012 57.120 2.089 1.00 50.75 117 PRO D O 1
ATOM 4194 N N . GLU D 1 120 ? 16.019 57.931 2.775 1.00 48.79 118 GLU D N 1
ATOM 4195 C CA . GLU D 1 120 ? 15.195 56.926 2.084 1.00 47.17 118 GLU D CA 1
ATOM 4196 C C . GLU D 1 120 ? 15.295 57.113 0.569 1.00 45.47 118 GLU D C 1
ATOM 4197 O O . GLU D 1 120 ? 15.180 56.150 -0.209 1.00 45.39 118 GLU D O 1
ATOM 4203 N N . VAL D 1 121 ? 15.483 58.360 0.149 1.00 42.91 119 VAL D N 1
ATOM 4204 C CA . VAL D 1 121 ? 15.561 58.667 -1.274 1.00 40.57 119 VAL D CA 1
ATOM 4205 C C . VAL D 1 121 ? 16.958 58.339 -1.776 1.00 39.45 119 VAL D C 1
ATOM 4206 O O . VAL D 1 121 ? 17.099 57.792 -2.860 1.00 39.21 119 VAL D O 1
ATOM 4210 N N . ALA D 1 122 ? 17.976 58.652 -0.977 1.00 37.77 120 ALA D N 1
ATOM 4211 C CA . ALA D 1 122 ? 19.371 58.402 -1.349 1.00 36.66 120 ALA D CA 1
ATOM 4212 C C . ALA D 1 122 ? 19.614 56.920 -1.656 1.00 35.83 120 ALA D C 1
ATOM 4213 O O . ALA D 1 122 ? 20.370 56.582 -2.566 1.00 35.47 120 ALA D O 1
ATOM 4215 N N . THR D 1 123 ? 18.952 56.044 -0.915 1.00 34.66 121 THR D N 1
ATOM 4216 C CA . THR D 1 123 ? 19.154 54.622 -1.113 1.00 33.96 121 THR D CA 1
ATOM 4217 C C . THR D 1 123 ? 18.436 54.167 -2.377 1.00 32.79 121 THR D C 1
ATOM 4218 O O . THR D 1 123 ? 18.914 53.259 -3.054 1.00 33.00 121 THR D O 1
ATOM 4222 N N . ALA D 1 124 ? 17.307 54.799 -2.695 1.00 30.89 122 ALA D N 1
ATOM 4223 C CA . ALA D 1 124 ? 16.553 54.465 -3.890 1.00 30.09 122 ALA D CA 1
ATOM 4224 C C . ALA D 1 124 ? 17.305 54.910 -5.140 1.00 29.59 122 ALA D C 1
ATOM 4225 O O . ALA D 1 124 ? 17.303 54.186 -6.146 1.00 28.39 122 ALA D O 1
ATOM 4227 N N . LEU D 1 125 ? 17.924 56.094 -5.057 1.00 28.10 123 LEU D N 1
ATOM 4228 C CA . LEU D 1 125 ? 18.818 56.620 -6.096 1.00 29.61 123 LEU D CA 1
ATOM 4229 C C . LEU D 1 125 ? 20.064 55.751 -6.311 1.00 29.49 123 LEU D C 1
ATOM 4230 O O . LEU D 1 125 ? 20.459 55.515 -7.450 1.00 30.34 123 LEU D O 1
ATOM 4235 N N . LEU D 1 126 ? 20.678 55.307 -5.217 1.00 29.25 124 LEU D N 1
ATOM 4236 C CA . LEU D 1 126 ? 21.815 54.388 -5.262 1.00 29.69 124 LEU D CA 1
ATOM 4237 C C . LEU D 1 126 ? 21.443 53.038 -5.873 1.00 29.79 124 LEU D C 1
ATOM 4238 O O . LEU D 1 126 ? 22.184 52.522 -6.697 1.00 30.59 124 LEU D O 1
ATOM 4243 N N . ARG D 1 127 ? 20.274 52.506 -5.528 1.00 30.35 125 ARG D N 1
ATOM 4244 C CA . ARG D 1 127 ? 19.798 51.242 -6.107 1.00 31.09 125 ARG D CA 1
ATOM 4245 C C . ARG D 1 127 ? 19.636 51.391 -7.627 1.00 30.68 125 ARG D C 1
ATOM 4246 O O . ARG D 1 127 ? 20.057 50.511 -8.394 1.00 30.59 125 ARG D O 1
ATOM 4254 N N . ALA D 1 128 ? 19.049 52.513 -8.049 1.00 30.69 126 ALA D N 1
ATOM 4255 C CA . ALA D 1 128 ? 18.756 52.767 -9.455 1.00 32.03 126 ALA D CA 1
ATOM 4256 C C . ALA D 1 128 ? 20.025 52.803 -10.292 1.00 32.61 126 ALA D C 1
ATOM 4257 O O . ALA D 1 128 ? 20.137 52.096 -11.296 1.00 32.80 126 ALA D O 1
ATOM 4259 N N . VAL D 1 129 ? 20.984 53.610 -9.853 1.00 32.69 127 VAL D N 1
ATOM 4260 C CA . VAL D 1 129 ? 22.251 53.748 -10.556 1.00 33.85 127 VAL D CA 1
ATOM 4261 C C . VAL D 1 129 ? 23.088 52.462 -10.523 1.00 34.06 127 VAL D C 1
ATOM 4262 O O . VAL D 1 129 ? 23.730 52.123 -11.519 1.00 33.92 127 VAL D O 1
ATOM 4266 N N . ALA D 1 130 ? 23.073 51.751 -9.392 1.00 35.26 128 ALA D N 1
ATOM 4267 C CA . ALA D 1 130 ? 23.794 50.466 -9.263 1.00 35.62 128 ALA D CA 1
ATOM 4268 C C . ALA D 1 130 ? 23.210 49.344 -10.142 1.00 37.06 128 ALA D C 1
ATOM 4269 O O . ALA D 1 130 ? 23.975 48.546 -10.693 1.00 36.13 128 ALA D O 1
ATOM 4271 N N . ARG D 1 131 ? 21.870 49.278 -10.252 1.00 38.64 129 ARG D N 1
ATOM 4272 C CA . ARG D 1 131 ? 21.179 48.412 -11.222 1.00 41.08 129 ARG D CA 1
ATOM 4273 C C . ARG D 1 131 ? 21.752 48.584 -12.636 1.00 40.93 129 ARG D C 1
ATOM 4274 O O . ARG D 1 131 ? 22.056 47.605 -13.306 1.00 41.45 129 ARG D O 1
ATOM 4282 N N . ARG D 1 132 ? 21.884 49.829 -13.071 1.00 42.01 130 ARG D N 1
ATOM 4283 C CA . ARG D 1 132 ? 22.453 50.159 -14.382 1.00 43.91 130 ARG D CA 1
ATOM 4284 C C . ARG D 1 132 ? 23.921 49.716 -14.525 1.00 44.49 130 ARG D C 1
ATOM 4285 O O . ARG D 1 132 ? 24.282 49.065 -15.504 1.00 44.29 130 ARG D O 1
ATOM 4293 N N . LEU D 1 133 ? 24.747 50.056 -13.534 1.00 45.10 131 LEU D N 1
ATOM 4294 C CA . LEU D 1 133 ? 26.155 49.646 -13.505 1.00 45.87 131 LEU D CA 1
ATOM 4295 C C . LEU D 1 133 ? 26.324 48.135 -13.553 1.00 47.03 131 LEU D C 1
ATOM 4296 O O . LEU D 1 133 ? 27.219 47.614 -14.239 1.00 46.75 131 LEU D O 1
ATOM 4301 N N . ARG D 1 134 ? 25.459 47.442 -12.817 1.00 48.48 132 ARG D N 1
ATOM 4302 C CA . ARG D 1 134 ? 25.445 45.992 -12.763 1.00 50.56 132 ARG D CA 1
ATOM 4303 C C . ARG D 1 134 ? 25.427 45.421 -14.187 1.00 51.35 132 ARG D C 1
ATOM 4304 O O . ARG D 1 134 ? 26.360 44.725 -14.584 1.00 51.76 132 ARG D O 1
ATOM 4312 N N . LYS D 1 135 ? 24.384 45.742 -14.951 1.00 52.42 133 LYS D N 1
ATOM 4313 C CA . LYS D 1 135 ? 24.225 45.240 -16.325 1.00 53.36 133 LYS D CA 1
ATOM 4314 C C . LYS D 1 135 ? 25.362 45.622 -17.275 1.00 54.11 133 LYS D C 1
ATOM 4315 O O . LYS D 1 135 ? 25.773 44.808 -18.104 1.00 53.78 133 LYS D O 1
ATOM 4321 N N . THR D 1 136 ? 25.859 46.855 -17.152 1.00 55.12 134 THR D N 1
ATOM 4322 C CA . THR D 1 136 ? 26.940 47.337 -18.015 1.00 56.65 134 THR D CA 1
ATOM 4323 C C . THR D 1 136 ? 28.209 46.484 -17.942 1.00 57.26 134 THR D C 1
ATOM 4324 O O . THR D 1 136 ? 28.576 45.854 -18.939 1.00 57.42 134 THR D O 1
ATOM 4328 N N . ASN D 1 137 ? 28.872 46.465 -16.780 1.00 57.70 135 ASN D N 1
ATOM 4329 C CA . ASN D 1 137 ? 30.149 45.754 -16.667 1.00 58.26 135 ASN D CA 1
ATOM 4330 C C . ASN D 1 137 ? 30.011 44.235 -16.746 1.00 58.04 135 ASN D C 1
ATOM 4331 O O . ASN D 1 137 ? 30.982 43.538 -17.033 1.00 58.21 135 ASN D O 1
ATOM 4336 N N . ASP D 1 138 ? 28.802 43.733 -16.512 1.00 57.70 136 ASP D N 1
ATOM 4337 C CA . ASP D 1 138 ? 28.491 42.345 -16.837 1.00 57.70 136 ASP D CA 1
ATOM 4338 C C . ASP D 1 138 ? 28.611 42.130 -18.355 1.00 57.32 136 ASP D C 1
ATOM 4339 O O . ASP D 1 138 ? 29.407 41.307 -18.815 1.00 57.34 136 ASP D O 1
ATOM 4344 N N . ALA D 1 139 ? 27.829 42.892 -19.121 1.00 56.84 137 ALA D N 1
ATOM 4345 C CA . ALA D 1 139 ? 27.886 42.853 -20.583 1.00 56.16 137 ALA D CA 1
ATOM 4346 C C . ALA D 1 139 ? 29.276 43.248 -21.050 1.00 55.49 137 ALA D C 1
ATOM 4347 O O . ALA D 1 139 ? 29.851 42.609 -21.929 1.00 55.64 137 ALA D O 1
ATOM 4357 N N . LEU D 1 143 ? 31.258 40.744 -22.679 1.00 57.90 141 LEU D N 1
ATOM 4358 C CA . LEU D 1 143 ? 32.512 40.397 -23.332 1.00 57.80 141 LEU D CA 1
ATOM 4359 C C . LEU D 1 143 ? 33.401 39.616 -22.391 1.00 57.79 141 LEU D C 1
ATOM 4360 O O . LEU D 1 143 ? 33.166 39.583 -21.167 1.00 58.15 141 LEU D O 1
ATOM 4365 N N . VAL D 1 144 ? 34.441 39.014 -22.963 1.00 57.74 142 VAL D N 1
ATOM 4366 C CA . VAL D 1 144 ? 35.560 38.550 -22.146 1.00 57.61 142 VAL D CA 1
ATOM 4367 C C . VAL D 1 144 ? 36.941 39.045 -22.614 1.00 57.06 142 VAL D C 1
ATOM 4368 O O . VAL D 1 144 ? 37.473 40.004 -22.033 1.00 57.48 142 VAL D O 1
ATOM 4372 N N . PHE D 1 145 ? 37.479 38.433 -23.656 1.00 56.32 143 PHE D N 1
ATOM 4373 C CA . PHE D 1 145 ? 38.932 38.234 -23.789 1.00 54.64 143 PHE D CA 1
ATOM 4374 C C . PHE D 1 145 ? 39.810 38.329 -22.516 1.00 53.06 143 PHE D C 1
ATOM 4375 O O . PHE D 1 145 ? 40.438 39.313 -22.135 1.00 52.50 143 PHE D O 1
ATOM 4383 N N . SER D 1 146 ? 39.761 37.228 -21.842 1.00 51.08 144 SER D N 1
ATOM 4384 C CA . SER D 1 146 ? 40.674 36.878 -20.804 1.00 49.27 144 SER D CA 1
ATOM 4385 C C . SER D 1 146 ? 41.621 35.862 -21.424 1.00 47.74 144 SER D C 1
ATOM 4386 O O . SER D 1 146 ? 41.874 34.831 -20.828 1.00 47.55 144 SER D O 1
ATOM 4389 N N . ASP D 1 147 ? 42.124 36.145 -22.629 1.00 46.53 145 ASP D N 1
ATOM 4390 C CA . ASP D 1 147 ? 42.996 35.190 -23.337 1.00 46.00 145 ASP D CA 1
ATOM 4391 C C . ASP D 1 147 ? 44.377 35.752 -23.759 1.00 46.43 145 ASP D C 1
ATOM 4392 O O . ASP D 1 147 ? 45.161 35.066 -24.400 1.00 46.06 145 ASP D O 1
ATOM 4397 N N . GLY D 1 148 ? 44.662 36.988 -23.367 1.00 47.18 146 GLY D N 1
ATOM 4398 C CA . GLY D 1 148 ? 45.907 37.647 -23.698 1.00 49.03 146 GLY D CA 1
ATOM 4399 C C . GLY D 1 148 ? 46.012 37.892 -25.182 1.00 50.37 146 GLY D C 1
ATOM 4400 O O . GLY D 1 148 ? 47.056 37.623 -25.782 1.00 50.82 146 GLY D O 1
ATOM 4401 N N . SER D 1 149 ? 44.917 38.354 -25.796 1.00 51.25 147 SER D N 1
ATOM 4402 C CA . SER D 1 149 ? 44.959 38.734 -27.212 1.00 51.90 147 SER D CA 1
ATOM 4403 C C . SER D 1 149 ? 45.886 39.937 -27.318 1.00 52.64 147 SER D C 1
ATOM 4404 O O . SER D 1 149 ? 46.516 40.230 -28.340 1.00 53.15 147 SER D O 1
#

B-factor: mean 40.48, std 7.53, range [18.44, 76.68]

Solvent-accessible surface area: 25252 Å² total

Secondary structure (DSSP, 8-state):
---GGGTSSTTTTT--HHHHHHHHH--EEEE-TT-EEE-TTSEE-EEEEEEES-EEEE-B-TTSSB--EEE-TT-EESGGGGTS-EE-SSEEEESS-EEEEEEEGGGHHHHHHH-THHHHHHHHHHHHHHHHHHT-----S--/--TTTTSTTTTT--HHHHHHHHH--EEEE-TT-EEE-TTSEE-EEEEEEES-EEEE-EETTTEE--EEE-TT-EESGGGTTS-EE-SSEEEESS-EEEEEEEHHHHHHHHHH-TTHHHHHHHHHHHHHHHHHH-------/--TTSSSTTTTT--HHHHHHHHH--EEEE-TT-EEE-TTSEE-EEEEEEES-EEEE-B-TTSSB--EEE-TT-EESHHHHHS-EE-SSEEEESS-EEEEEEEHHHHHHHHTT-HHHHHHHHHHHHHHHHHHHH----/--SSSSTTTTT--HHHHHHHHH--EEEE-TT-EEE-TTSEE-EEEEEEES-EEEE-B-TTS-B--EEE-TT-EESGGGGTS-EE-SSEEEESSSEEEEEEEGGGHHHHHHH-HHHHHHHHHHHHHHHHHHHH-----S--

InterPro domains:
  IPR000595 Cyclic nucleotide-binding domain [PF00027] (29-110)
  IPR000595 Cyclic nucleotide-binding domain [PS50042] (10-130)
  IPR000595 Cyclic nucleotide-binding domain [SM00100] (10-128)
  IPR000595 Cyclic nucleotide-binding domain [cd00038] (10-124)
  IPR012318 Crp-type HTH domain [PF13545] (148-221)
  IPR012318 Crp-type HTH domain [PS51063] (144-217)
  IPR012318 Crp-type HTH domain [SM00419] (167-215)
  IPR014710 RmlC-like jelly roll fold [G3DSA:2.60.120.10] (1-146)
  IPR018490 Cyclic nucleotide-binding domain superfamily [SSF51206] (3-142)
  IPR036388 Winged helix-like DNA-binding domain superfamily [G3DSA:1.10.10.10] (147-224)
  IPR036390 Winged helix DNA-binding domain superfamily [SSF46785] (145-222)
  IPR050397 Global Transcriptional Regulators in Environmental Response [PTHR24567] (5-221)

Nearest PDB structures (foldseek):
  5d1i-assembly1_B  TM=8.657E-01  e=3.336E-10  Brucella abortus bv. 1 str. 9-941
  6hq3-assembly1_A  TM=8.002E-01  e=2.599E-09  Bdellovibrio bacteriovorus HD100
  6hq4-assembly1_B  TM=7.127E-01  e=2.761E-09  Bdellovibrio bacteriovorus HD100
  7wm2-assembly1_B  TM=8.362E-01  e=5.323E-08  Arabidopsis thaliana
  3idb-assembly1_B  TM=6.946E-01  e=2.887E-07  Rattus norvegicus

Organism: Streptomyces coelicolor (strain ATCC BAA-471 / A3(2) / M145) (NCBI:txid100226)